Protein 6VVR (pdb70)

Foldseek 3Di:
DEKEKEFAPDDDPVLVVQLQVQLLVLLCVLQVDPSVVYYYHYDYDYQQPDDDPRRGSDGAMEMEAEDEPDDDPRSVVSSFVSNLVSCCVSRVHDSVRYGYHYDHAHQCGDADPPGDGNVRVVD/DEKEKEFAPDFDPQLVVLLQVQLLVQLCVLQVDDSVVYYYHYDHDYQQGDADPNRGSDGAMEMEEEDAPDGDPRSVVSSFVSNLVSNCVSRVHDSVRYGYHYDHAHQCGDADPPGHGCVVVPD/DEKEKEFEPDFDPQLVVQLQVQLLVQLCPLQVDDSLPYYYHYDYDYQQRDDDPRRRSDGAMEMEAEDEPDDDPNSVVSSQVSNLVSNCVSRVDDSVRYYYHYDHAHQCGDADPPGDGNVRVPD

Structure (mmCIF, N/CA/C/O backbone):
data_6VVR
#
_entry.id   6VVR
#
_cell.length_a   72.943
_cell.length_b   72.943
_cell.length_c   82.299
_cell.angle_alpha   90.000
_cell.angle_beta   90.000
_cell.angle_gamma   90.000
#
_symmetry.space_group_name_H-M   'P 43'
#
loop_
_entity.id
_entity.type
_entity.pdbx_description
1 polymer Tautomerase
2 water water
#
loop_
_atom_site.group_PDB
_atom_site.id
_atom_site.type_symbol
_atom_site.label_atom_id
_atom_site.label_alt_id
_atom_site.label_comp_id
_atom_site.label_asym_id
_atom_site.label_entity_id
_atom_site.label_seq_id
_atom_site.pdbx_PDB_ins_code
_atom_site.Cartn_x
_atom_site.Cartn_y
_atom_site.Cartn_z
_atom_site.occupancy
_atom_site.B_iso_or_equiv
_atom_site.auth_seq_id
_atom_site.auth_comp_id
_atom_site.auth_asym_id
_atom_site.auth_atom_id
_atom_site.pdbx_PDB_model_num
ATOM 1 N N . PRO A 1 1 ? -39.199 19.294 -1.600 1.00 28.24 1 PRO A N 1
ATOM 2 C CA . PRO A 1 1 ? -39.412 18.139 -2.484 1.00 23.93 1 PRO A CA 1
ATOM 3 C C . PRO A 1 1 ? -39.653 16.856 -1.701 1.00 22.80 1 PRO A C 1
ATOM 4 O O . PRO A 1 1 ? -39.095 16.689 -0.615 1.00 25.70 1 PRO A O 1
ATOM 8 N N . LEU A 1 2 ? -40.469 15.965 -2.252 1.00 22.74 2 LEU A N 1
ATOM 9 C CA . LEU A 1 2 ? -40.831 14.712 -1.607 1.00 22.67 2 LEU A CA 1
ATOM 10 C C . LEU A 1 2 ? -40.200 13.576 -2.396 1.00 20.97 2 LEU A C 1
ATOM 11 O O . LEU A 1 2 ? -40.552 13.354 -3.559 1.00 20.10 2 LEU A O 1
ATOM 16 N N . LEU A 1 3 ? -39.262 12.872 -1.771 1.00 20.41 3 LEU A N 1
ATOM 17 C CA . LEU A 1 3 ? -38.495 11.825 -2.432 1.00 22.17 3 LEU A CA 1
ATOM 18 C C . LEU A 1 3 ? -38.964 10.457 -1.970 1.00 22.36 3 LEU A C 1
ATOM 19 O O . LEU A 1 3 ? -39.140 10.228 -0.770 1.00 21.83 3 LEU A O 1
ATOM 24 N N . ASN A 1 4 ? -39.144 9.540 -2.910 1.00 21.85 4 ASN A N 1
ATOM 25 C CA . ASN A 1 4 ? -39.266 8.138 -2.549 1.00 21.71 4 ASN A CA 1
ATOM 26 C C . ASN A 1 4 ? -38.203 7.373 -3.313 1.00 24.13 4 ASN A C 1
ATOM 27 O O . ASN A 1 4 ? -38.063 7.534 -4.534 1.00 22.00 4 ASN A O 1
ATOM 32 N N . VAL A 1 5 ? -37.432 6.579 -2.573 1.00 20.80 5 VAL A N 1
ATOM 33 C CA . VAL A 1 5 ? -36.170 6.019 -3.029 1.00 20.78 5 VAL A CA 1
ATOM 34 C C . VAL A 1 5 ? -36.272 4.505 -3.000 1.00 21.58 5 VAL A C 1
ATOM 35 O O . VAL A 1 5 ? -36.809 3.924 -2.050 1.00 24.89 5 VAL A O 1
ATOM 39 N N . HIS A 1 6 ? -35.726 3.868 -4.028 1.00 18.67 6 HIS A N 1
ATOM 40 C CA . HIS A 1 6 ? -35.934 2.450 -4.277 1.00 23.43 6 HIS A CA 1
ATOM 41 C C . HIS A 1 6 ? -34.575 1.835 -4.557 1.00 21.71 6 HIS A C 1
ATOM 42 O O . HIS A 1 6 ? -33.917 2.231 -5.519 1.00 21.63 6 HIS A O 1
ATOM 49 N N . ILE A 1 7 ? -34.130 0.923 -3.690 1.00 21.81 7 ILE A N 1
ATOM 50 C CA . ILE A 1 7 ? -32.779 0.378 -3.766 1.00 20.27 7 ILE A CA 1
ATOM 51 C C . ILE A 1 7 ? -32.849 -1.134 -3.623 1.00 20.43 7 ILE A C 1
ATOM 52 O O . ILE A 1 7 ? -33.856 -1.700 -3.200 1.00 22.42 7 ILE A O 1
ATOM 57 N N . MET A 1 8 ? -31.755 -1.786 -3.996 1.00 23.57 8 MET A N 1
ATOM 58 C CA . MET A 1 8 ? -31.661 -3.226 -3.847 1.00 25.29 8 MET A CA 1
ATOM 59 C C . MET A 1 8 ? -31.446 -3.579 -2.381 1.00 26.18 8 MET A C 1
ATOM 60 O O . MET A 1 8 ? -30.800 -2.837 -1.632 1.00 26.69 8 MET A O 1
ATOM 65 N N . GLN A 1 9 ? -32.007 -4.715 -1.974 1.00 25.38 9 GLN A N 1
ATOM 66 C CA . GLN A 1 9 ? -31.656 -5.306 -0.689 1.00 30.94 9 GLN A CA 1
ATOM 67 C C . GLN A 1 9 ? -30.150 -5.523 -0.609 1.00 30.19 9 GLN A C 1
ATOM 68 O O . GLN A 1 9 ? -29.481 -5.763 -1.615 1.00 32.23 9 GLN A O 1
ATOM 74 N N . GLY A 1 10 ? -29.613 -5.454 0.600 1.00 31.91 10 GLY A N 1
ATOM 75 C CA . GLY A 1 10 ? -28.230 -5.821 0.827 1.00 34.73 10 GLY A CA 1
ATOM 76 C C . GLY A 1 10 ? -27.361 -4.747 1.431 1.00 32.77 10 GLY A C 1
ATOM 77 O O . GLY A 1 10 ? -26.236 -5.058 1.853 1.00 36.27 10 GLY A O 1
ATOM 78 N N . HIS A 1 11 ? -27.803 -3.498 1.490 1.00 27.53 11 HIS A N 1
ATOM 79 C CA . HIS A 1 11 ? -27.005 -2.455 2.115 1.00 28.35 11 HIS A CA 1
ATOM 80 C C . HIS A 1 11 ? -27.305 -2.410 3.609 1.00 29.49 11 HIS A C 1
ATOM 81 O O . HIS A 1 11 ? -28.395 -2.785 4.049 1.00 30.53 11 HIS A O 1
ATOM 88 N N . THR A 1 12 ? -26.316 -1.970 4.393 1.00 28.21 12 THR A N 1
ATOM 89 C CA . THR A 1 12 ? -26.511 -1.974 5.839 1.00 31.23 12 THR A CA 1
ATOM 90 C C . THR A 1 12 ? -27.400 -0.814 6.274 1.00 30.58 12 THR A C 1
ATOM 91 O O . THR A 1 12 ? -27.482 0.210 5.586 1.00 28.89 12 THR A O 1
ATOM 95 N N . PRO A 1 13 ? -28.066 -0.954 7.427 1.00 31.89 13 PRO A N 1
ATOM 96 C CA . PRO A 1 13 ? -28.815 0.185 7.987 1.00 34.51 13 PRO A CA 1
ATOM 97 C C . PRO A 1 13 ? -27.997 1.458 8.079 1.00 31.99 13 PRO A C 1
ATOM 98 O O . PRO A 1 13 ? -28.525 2.549 7.825 1.00 31.89 13 PRO A O 1
ATOM 102 N N . ALA A 1 14 ? -26.715 1.351 8.446 1.00 31.15 14 ALA A N 1
ATOM 103 C CA . ALA A 1 14 ? -25.861 2.532 8.503 1.00 32.89 14 ALA A CA 1
ATOM 104 C C . ALA A 1 14 ? -25.643 3.126 7.117 1.00 29.52 14 ALA A C 1
ATOM 105 O O . ALA A 1 14 ? -25.630 4.353 6.951 1.00 29.30 14 ALA A O 1
ATOM 107 N N . ALA A 1 15 ? -25.463 2.272 6.111 1.00 28.48 15 ALA A N 1
ATOM 108 C CA . ALA A 1 15 ? -25.317 2.764 4.747 1.00 26.46 15 ALA A CA 1
ATOM 109 C C . ALA A 1 15 ? -26.602 3.428 4.265 1.00 27.62 15 ALA A C 1
ATOM 110 O O . ALA A 1 15 ? -26.563 4.475 3.605 1.00 27.04 15 ALA A O 1
ATOM 112 N N . LYS A 1 16 ? -27.752 2.839 4.604 1.00 28.92 16 LYS A N 1
ATOM 113 C CA . LYS A 1 16 ? -29.031 3.412 4.198 1.00 28.79 16 LYS A CA 1
ATOM 114 C C . LYS A 1 16 ? -29.319 4.715 4.942 1.00 28.54 16 LYS A C 1
ATOM 115 O O . LYS A 1 16 ? -29.888 5.655 4.366 1.00 25.27 16 LYS A O 1
ATOM 121 N N . THR A 1 17 ? -28.929 4.794 6.219 1.00 26.61 17 THR A N 1
ATOM 122 C CA . THR A 1 17 ? -29.011 6.058 6.951 1.00 30.45 17 THR A CA 1
ATOM 123 C C . THR A 1 17 ? -28.233 7.158 6.247 1.00 29.64 17 THR A C 1
ATOM 124 O O . THR A 1 17 ? -28.737 8.276 6.066 1.00 26.07 17 THR A O 1
ATOM 128 N N . ALA A 1 18 ? -26.986 6.871 5.875 1.00 27.83 18 ALA A N 1
ATOM 129 C CA . ALA A 1 18 ? -26.165 7.870 5.204 1.00 29.11 18 ALA A CA 1
ATOM 130 C C . ALA A 1 18 ? -26.762 8.264 3.867 1.00 25.46 18 ALA A C 1
ATOM 131 O O . ALA A 1 18 ? -26.670 9.430 3.468 1.00 27.85 18 ALA A O 1
ATOM 133 N N . LEU A 1 19 ? -27.392 7.313 3.174 1.00 27.59 19 LEU A N 1
ATOM 134 C CA . LEU A 1 19 ? -28.029 7.631 1.901 1.00 28.12 19 LEU A CA 1
ATOM 135 C C . LEU A 1 19 ? -29.134 8.664 2.092 1.00 23.89 19 LEU A C 1
ATOM 136 O O . LEU A 1 19 ? -29.201 9.658 1.365 1.00 26.22 19 LEU A O 1
ATOM 141 N N . LEU A 1 20 ? -30.008 8.446 3.078 1.00 23.39 20 LEU A N 1
ATOM 142 C CA . LEU A 1 20 ? -31.099 9.386 3.330 1.00 24.35 20 LEU A CA 1
ATOM 143 C C . LEU A 1 20 ? -30.572 10.784 3.616 1.00 25.99 20 LEU A C 1
ATOM 144 O O . LEU A 1 20 ? -31.062 11.772 3.058 1.00 24.13 20 LEU A O 1
ATOM 149 N N . LYS A 1 21 ? -29.571 10.887 4.498 1.00 27.83 21 LYS A N 1
ATOM 150 C CA . LYS A 1 21 ? -28.972 12.184 4.785 1.00 25.66 21 LYS A CA 1
ATOM 151 C C . LYS A 1 21 ? -28.327 12.784 3.543 1.00 25.11 21 LYS A C 1
ATOM 152 O O . LYS A 1 21 ? -28.450 13.990 3.295 1.00 25.91 21 LYS A O 1
ATOM 158 N N . ALA A 1 22 ? -27.617 11.965 2.759 1.00 26.38 22 ALA A N 1
ATOM 159 C CA . ALA A 1 22 ? -26.957 12.494 1.568 1.00 24.62 22 ALA A CA 1
ATOM 160 C C . ALA A 1 22 ? -27.972 12.975 0.541 1.00 27.94 22 ALA A C 1
ATOM 161 O O . ALA A 1 22 ? -27.735 13.967 -0.152 1.00 27.92 22 ALA A O 1
ATOM 163 N N . LEU A 1 23 ? -29.102 12.276 0.414 1.00 25.30 23 LEU A N 1
ATOM 164 C CA . LEU A 1 23 ? -30.127 12.729 -0.519 1.00 25.26 23 LEU A CA 1
ATOM 165 C C . LEU A 1 23 ? -30.730 14.044 -0.056 1.00 23.25 23 LEU A C 1
ATOM 166 O O . LEU A 1 23 ? -30.917 14.969 -0.856 1.00 23.69 23 LEU A O 1
ATOM 171 N N . SER A 1 24 ? -31.018 14.154 1.244 1.00 24.10 24 SER A N 1
ATOM 172 C CA . SER A 1 24 ? -31.604 15.386 1.760 1.00 25.10 24 SER A CA 1
ATOM 173 C C . SER A 1 24 ? -30.658 16.561 1.538 1.00 26.42 24 SER A C 1
ATOM 174 O O . SER A 1 24 ? -31.051 17.598 0.990 1.00 26.23 24 SER A O 1
ATOM 177 N N . ASP A 1 25 ? -29.388 16.401 1.917 1.00 27.60 25 ASP A N 1
ATOM 178 C CA . ASP A 1 25 ? -28.407 17.458 1.665 1.00 28.77 25 ASP A CA 1
ATOM 179 C C . ASP A 1 25 ? -28.260 17.759 0.178 1.00 27.01 25 ASP A C 1
ATOM 180 O O . ASP A 1 25 ? -28.055 18.912 -0.210 1.00 28.17 25 ASP A O 1
ATOM 185 N N . ALA A 1 26 ? -28.365 16.740 -0.675 1.00 28.72 26 ALA A N 1
ATOM 186 C CA . ALA A 1 26 ? -28.240 16.986 -2.109 1.00 25.55 26 ALA A CA 1
ATOM 187 C C . ALA A 1 26 ? -29.374 17.864 -2.606 1.00 26.97 26 ALA A C 1
ATOM 188 O O . ALA A 1 26 ? -29.176 18.703 -3.492 1.00 27.72 26 ALA A O 1
ATOM 190 N N . VAL A 1 27 ? -30.573 17.702 -2.036 1.00 25.68 27 VAL A N 1
ATOM 191 C CA . VAL A 1 27 ? -31.691 18.559 -2.424 1.00 25.00 27 VAL A CA 1
ATOM 192 C C . VAL A 1 27 ? -31.426 19.993 -1.994 1.00 25.11 27 VAL A C 1
ATOM 193 O O . VAL A 1 27 ? -31.593 20.938 -2.771 1.00 24.67 27 VAL A O 1
ATOM 197 N N . VAL A 1 28 ? -31.025 20.171 -0.737 1.00 24.24 28 VAL A N 1
ATOM 198 C CA . VAL A 1 28 ? -30.757 21.506 -0.215 1.00 28.93 28 VAL A CA 1
ATOM 199 C C . VAL A 1 28 ? -29.662 22.190 -1.026 1.00 29.00 28 VAL A C 1
ATOM 200 O O . VAL A 1 28 ? -29.806 23.344 -1.438 1.00 30.57 28 VAL A O 1
ATOM 204 N N . GLN A 1 29 ? -28.560 21.485 -1.290 1.00 28.40 29 GLN A N 1
ATOM 205 C CA . GLN A 1 29 ? -27.422 22.143 -1.929 1.00 32.38 29 GLN A CA 1
ATOM 206 C C . GLN A 1 29 ? -27.712 22.471 -3.387 1.00 31.56 29 GLN A C 1
ATOM 207 O O . GLN A 1 29 ? -27.336 23.545 -3.875 1.00 30.58 29 GLN A O 1
ATOM 213 N N . SER A 1 30 ? -28.401 21.574 -4.097 1.00 27.02 30 SER A N 1
ATOM 214 C CA . SER A 1 30 ? -28.510 21.734 -5.540 1.00 26.33 30 SER A CA 1
ATOM 215 C C . SER A 1 30 ? -29.555 22.769 -5.937 1.00 30.36 30 SER A C 1
ATOM 216 O O . SER A 1 30 ? -29.333 23.517 -6.895 1.00 29.12 30 SER A O 1
ATOM 219 N N . ILE A 1 31 ? -30.689 22.849 -5.239 1.00 24.71 31 ILE A N 1
ATOM 220 C CA . ILE A 1 31 ? -31.745 23.778 -5.625 1.00 26.81 31 ILE A CA 1
ATOM 221 C C . ILE A 1 31 ? -32.105 24.775 -4.529 1.00 27.77 31 ILE A C 1
ATOM 222 O O . ILE A 1 31 ? -32.998 25.602 -4.733 1.00 26.20 31 ILE A O 1
ATOM 227 N N . GLY A 1 32 ? -31.440 24.731 -3.383 1.00 26.43 32 GLY A N 1
ATOM 228 C CA . GLY A 1 32 ? -31.709 25.706 -2.343 1.00 30.44 32 GLY A CA 1
ATOM 229 C C . GLY A 1 32 ? -33.070 25.582 -1.693 1.00 32.57 32 GLY A C 1
ATOM 230 O O . GLY A 1 32 ? -33.603 26.582 -1.198 1.00 29.29 32 GLY A O 1
ATOM 231 N N . ALA A 1 33 ? -33.663 24.387 -1.698 1.00 30.48 33 ALA A N 1
ATOM 232 C CA . ALA A 1 33 ? -34.939 24.198 -1.035 1.00 28.21 33 ALA A CA 1
ATOM 233 C C . ALA A 1 33 ? -34.762 24.337 0.475 1.00 26.41 33 ALA A C 1
ATOM 234 O O . ALA A 1 33 ? -33.736 23.929 1.020 1.00 28.04 33 ALA A O 1
ATOM 236 N N . PRO A 1 34 ? -35.741 24.916 1.171 1.00 29.22 34 PRO A N 1
ATOM 237 C CA . PRO A 1 34 ? -35.672 24.939 2.637 1.00 30.44 34 PRO A CA 1
ATOM 238 C C . PRO A 1 34 ? -35.635 23.521 3.177 1.00 30.51 34 PRO A C 1
ATOM 239 O O . PRO A 1 34 ? -36.378 22.649 2.722 1.00 27.94 34 PRO A O 1
ATOM 243 N N . LEU A 1 35 ? -34.746 23.296 4.148 1.00 29.54 35 LEU A N 1
ATOM 244 C CA . LEU A 1 35 ? -34.605 21.972 4.740 1.00 30.24 35 LEU A CA 1
ATOM 245 C C . LEU A 1 35 ? -35.948 21.406 5.191 1.00 29.13 35 LEU A C 1
ATOM 246 O O . LEU A 1 35 ? -36.207 20.205 5.043 1.00 25.15 35 LEU A O 1
ATOM 251 N N . ALA A 1 36 ? -36.829 22.264 5.713 1.00 29.21 36 ALA A N 1
ATOM 252 C CA . ALA A 1 36 ? -38.117 21.802 6.216 1.00 29.95 36 ALA A CA 1
ATOM 253 C C . ALA A 1 36 ? -39.026 21.247 5.120 1.00 27.52 36 ALA A C 1
ATOM 254 O O . ALA A 1 36 ? -39.993 20.543 5.437 1.00 27.08 36 ALA A O 1
ATOM 256 N N . SER A 1 37 ? -38.753 21.540 3.848 1.00 26.47 37 SER A N 1
ATOM 257 C CA . SER A 1 37 ? -39.590 21.033 2.773 1.00 26.59 37 SER A CA 1
ATOM 258 C C . SER A 1 37 ? -39.093 19.710 2.209 1.00 24.67 37 SER A C 1
ATOM 259 O O . SER A 1 37 ? -39.714 19.186 1.275 1.00 24.34 37 SER A O 1
ATOM 262 N N . VAL A 1 38 ? -37.995 19.164 2.734 1.00 23.50 38 VAL A N 1
ATOM 263 C CA . VAL A 1 38 ? -37.318 18.012 2.136 1.00 23.60 38 VAL A CA 1
ATOM 264 C C . VAL A 1 38 ? -37.653 16.764 2.943 1.00 25.18 38 VAL A C 1
ATOM 265 O O . VAL A 1 38 ? -37.353 16.689 4.142 1.00 24.61 38 VAL A O 1
ATOM 269 N N . ARG A 1 39 ? -38.261 15.770 2.286 1.00 20.71 39 ARG A N 1
ATOM 270 C CA . ARG A 1 39 ? -38.562 14.480 2.895 1.00 21.98 39 ARG A CA 1
ATOM 271 C C . ARG A 1 39 ? -38.123 13.375 1.949 1.00 21.93 39 ARG A C 1
ATOM 272 O O . ARG A 1 39 ? -38.167 13.538 0.729 1.00 21.20 39 ARG A O 1
ATOM 280 N N . ALA A 1 40 ? -37.687 12.253 2.517 1.00 22.13 40 ALA A N 1
ATOM 281 C CA . ALA A 1 40 ? -37.341 11.100 1.700 1.00 20.10 40 ALA A CA 1
ATOM 282 C C . ALA A 1 40 ? -37.692 9.831 2.456 1.00 21.53 40 ALA A C 1
ATOM 283 O O . ALA A 1 40 ? -37.459 9.732 3.663 1.00 22.74 40 ALA A O 1
ATOM 285 N N . ILE A 1 41 ? -38.280 8.873 1.742 1.00 19.78 41 ILE A N 1
ATOM 286 C CA . ILE A 1 41 ? -38.616 7.576 2.308 1.00 19.64 41 ILE A CA 1
ATOM 287 C C . ILE A 1 41 ? -38.038 6.514 1.391 1.00 20.43 41 ILE A C 1
ATOM 288 O O . ILE A 1 41 ? -37.955 6.704 0.173 1.00 22.20 41 ILE A O 1
ATOM 293 N N . LEU A 1 42 ? -37.650 5.390 1.987 1.00 22.38 42 LEU A N 1
ATOM 294 C CA . LEU A 1 42 ? -36.838 4.376 1.339 1.00 24.46 42 LEU A CA 1
ATOM 295 C C . LEU A 1 42 ? -37.538 3.025 1.333 1.00 24.39 42 LEU A C 1
ATOM 296 O O . LEU A 1 42 ? -38.210 2.646 2.301 1.00 22.51 42 LEU A O 1
ATOM 301 N N . GLN A 1 43 ? -37.357 2.291 0.232 1.00 23.03 43 GLN A N 1
ATOM 302 C CA . GLN A 1 43 ? -37.815 0.912 0.109 1.00 27.84 43 GLN A CA 1
ATOM 303 C C . GLN A 1 43 ? -36.742 0.056 -0.544 1.00 25.28 43 GLN A C 1
ATOM 304 O O . GLN A 1 43 ? -36.058 0.514 -1.467 1.00 22.67 43 GLN A O 1
ATOM 310 N N . GLU A 1 44 ? -36.634 -1.198 -0.088 1.00 24.08 44 GLU A N 1
ATOM 311 C CA . GLU A 1 44 ? -35.657 -2.159 -0.590 1.00 24.74 44 GLU A CA 1
ATOM 312 C C . GLU A 1 44 ? -36.338 -3.240 -1.424 1.00 25.25 44 GLU A C 1
ATOM 313 O O . GLU A 1 44 ? -37.443 -3.680 -1.108 1.00 23.48 44 GLU A O 1
ATOM 319 N N . TYR A 1 45 ? -35.637 -3.719 -2.452 1.00 24.26 45 TYR A N 1
ATOM 320 C CA . TYR A 1 45 ? -36.170 -4.733 -3.358 1.00 23.52 45 TYR A CA 1
ATOM 321 C C . TYR A 1 45 ? -35.236 -5.929 -3.446 1.00 25.09 45 TYR A C 1
ATOM 322 O O . TYR A 1 45 ? -34.022 -5.766 -3.606 1.00 24.80 45 TYR A O 1
ATOM 331 N N . ALA A 1 46 ? -35.812 -7.125 -3.384 1.00 27.44 46 ALA A N 1
ATOM 332 C CA . ALA A 1 46 ? -35.057 -8.331 -3.687 1.00 25.03 46 ALA A CA 1
ATOM 333 C C . ALA A 1 46 ? -34.721 -8.360 -5.173 1.00 24.36 46 ALA A C 1
ATOM 334 O O . ALA A 1 46 ? -35.456 -7.824 -6.003 1.00 22.56 46 ALA A O 1
ATOM 336 N N . ALA A 1 47 ? -33.596 -9.002 -5.506 1.00 24.64 47 ALA A N 1
ATOM 337 C CA . ALA A 1 47 ? -33.161 -9.049 -6.898 1.00 24.56 47 ALA A CA 1
ATOM 338 C C . ALA A 1 47 ? -34.226 -9.678 -7.794 1.00 25.68 47 ALA A C 1
ATOM 339 O O . ALA A 1 47 ? -34.421 -9.252 -8.940 1.00 25.10 47 ALA A O 1
ATOM 341 N N . ALA A 1 48 ? -34.943 -10.682 -7.281 1.00 25.17 48 ALA A N 1
ATOM 342 C CA . ALA A 1 48 ? -35.961 -11.349 -8.081 1.00 26.95 48 ALA A CA 1
ATOM 343 C C . ALA A 1 48 ? -37.113 -10.424 -8.444 1.00 28.16 48 ALA A C 1
ATOM 344 O O . ALA A 1 48 ? -37.885 -10.751 -9.350 1.00 25.88 48 ALA A O 1
ATOM 346 N N . ASP A 1 49 ? -37.249 -9.284 -7.764 1.00 23.01 49 ASP A N 1
ATOM 347 C CA . ASP A 1 49 ? -38.373 -8.384 -7.975 1.00 22.65 49 ASP A CA 1
ATOM 348 C C . ASP A 1 49 ? -38.025 -7.176 -8.841 1.00 22.24 49 ASP A C 1
ATOM 349 O O . ASP A 1 49 ? -38.815 -6.226 -8.903 1.00 22.66 49 ASP A O 1
ATOM 354 N N . VAL A 1 50 ? -36.875 -7.189 -9.516 1.00 21.13 50 VAL A N 1
ATOM 355 C CA . VAL A 1 50 ? -36.493 -6.109 -10.414 1.00 23.29 50 VAL A CA 1
ATOM 356 C C . VAL A 1 50 ? -36.067 -6.685 -11.757 1.00 24.71 50 VAL A C 1
ATOM 357 O O . VAL A 1 50 ? -35.556 -7.808 -11.846 1.00 25.59 50 VAL A O 1
ATOM 361 N N . ILE A 1 51 ? -36.286 -5.899 -12.809 1.00 24.10 51 ILE A N 1
ATOM 362 C CA . ILE A 1 51 ? -35.760 -6.202 -14.135 1.00 22.79 51 ILE A CA 1
ATOM 363 C C . ILE A 1 51 ? -35.251 -4.902 -14.743 1.00 22.81 51 ILE A C 1
ATOM 364 O O . ILE A 1 51 ? -35.918 -3.866 -14.656 1.00 21.18 51 ILE A O 1
ATOM 369 N N . VAL A 1 52 ? -34.048 -4.943 -15.317 1.00 22.09 52 VAL A N 1
ATOM 370 C CA . VAL A 1 52 ? -33.427 -3.786 -15.957 1.00 22.55 52 VAL A CA 1
ATOM 371 C C . VAL A 1 52 ? -32.944 -4.229 -17.327 1.00 22.01 52 VAL A C 1
ATOM 372 O O . VAL A 1 52 ? -32.106 -5.135 -17.423 1.00 24.37 52 VAL A O 1
ATOM 376 N N . ALA A 1 53 ? -33.456 -3.589 -18.377 1.00 23.77 53 ALA A N 1
ATOM 377 C CA . ALA A 1 53 ? -33.039 -3.887 -19.749 1.00 22.83 53 ALA A CA 1
ATOM 378 C C . ALA A 1 53 ? -33.198 -5.370 -20.056 1.00 23.85 53 ALA A C 1
ATOM 379 O O . ALA A 1 53 ? -32.353 -5.990 -20.708 1.00 25.81 53 ALA A O 1
ATOM 381 N N . GLY A 1 54 ? -34.290 -5.948 -19.577 1.00 21.90 54 GLY A N 1
ATOM 382 C CA . GLY A 1 54 ? -34.599 -7.335 -19.828 1.00 23.37 54 GLY A CA 1
ATOM 383 C C . GLY A 1 54 ? -33.895 -8.337 -18.934 1.00 26.92 54 GLY A C 1
ATOM 384 O O . GLY A 1 54 ? -34.110 -9.546 -19.108 1.00 24.77 54 GLY A O 1
ATOM 385 N N . GLU A 1 55 ? -33.072 -7.882 -17.986 1.00 24.22 55 GLU A N 1
ATOM 386 C CA . GLU A 1 55 ? -32.299 -8.760 -17.109 1.00 25.81 55 GLU A CA 1
ATOM 387 C C . GLU A 1 55 ? -32.900 -8.724 -15.708 1.00 26.93 55 GLU A C 1
ATOM 388 O O . GLU A 1 55 ? -32.743 -7.736 -14.984 1.00 23.95 55 GLU A O 1
ATOM 394 N N . VAL A 1 56 ? -33.581 -9.808 -15.330 1.00 27.98 56 VAL A N 1
ATOM 395 C CA . VAL A 1 56 ? -34.079 -9.932 -13.967 1.00 28.21 56 VAL A CA 1
ATOM 396 C C . VAL A 1 56 ? -32.896 -9.996 -13.015 1.00 33.01 56 VAL A C 1
ATOM 397 O O . VAL A 1 56 ? -31.865 -10.616 -13.317 1.00 27.19 56 VAL A O 1
ATOM 401 N N . GLY A 1 57 ? -33.027 -9.319 -11.869 1.00 26.73 57 GLY A N 1
ATOM 402 C CA . GLY A 1 57 ? -32.000 -9.337 -10.845 1.00 31.11 57 GLY A CA 1
ATOM 403 C C . GLY A 1 57 ? -30.865 -8.354 -11.032 1.00 29.22 57 GLY A C 1
ATOM 404 O O . GLY A 1 57 ? -29.974 -8.291 -10.171 1.00 29.35 57 GLY A O 1
ATOM 405 N N . ALA A 1 58 ? -30.850 -7.601 -12.128 1.00 27.66 58 ALA A N 1
ATOM 406 C CA . ALA A 1 58 ? -29.809 -6.603 -12.315 1.00 27.70 58 ALA A CA 1
ATOM 407 C C . ALA A 1 58 ? -29.985 -5.478 -11.304 1.00 30.76 58 ALA A C 1
ATOM 408 O O . ALA A 1 58 ? -31.100 -5.149 -10.891 1.00 34.05 58 ALA A O 1
ATOM 410 N N . ALA A 1 59 ? -28.872 -4.893 -10.891 1.00 33.92 59 ALA A N 1
ATOM 411 C CA . ALA A 1 59 ? -28.930 -3.874 -9.854 1.00 32.16 59 ALA A CA 1
ATOM 412 C C . ALA A 1 59 ? -29.518 -2.577 -10.400 1.00 32.35 59 ALA A C 1
ATOM 413 O O . ALA A 1 59 ? -29.321 -2.223 -11.567 1.00 29.45 59 ALA A O 1
ATOM 415 N N . MET A 1 60 ? -30.268 -1.880 -9.548 1.00 28.33 60 MET A N 1
ATOM 416 C CA . MET A 1 60 ? -30.791 -0.564 -9.877 1.00 26.11 60 MET A CA 1
ATOM 417 C C . MET A 1 60 ? -30.963 0.234 -8.594 1.00 26.79 60 MET A C 1
ATOM 418 O O . MET A 1 60 ? -31.052 -0.318 -7.492 1.00 22.61 60 MET A O 1
ATOM 423 N N . ALA A 1 61 ? -30.992 1.550 -8.756 1.00 24.23 61 ALA A N 1
ATOM 424 C CA . ALA A 1 61 ? -31.512 2.451 -7.746 1.00 21.76 61 ALA A CA 1
ATOM 425 C C . ALA A 1 61 ? -32.365 3.478 -8.464 1.00 23.51 61 ALA A C 1
ATOM 426 O O . ALA A 1 61 ? -32.109 3.819 -9.624 1.00 22.31 61 ALA A O 1
ATOM 428 N N . LEU A 1 62 ? -33.398 3.946 -7.777 1.00 22.47 62 LEU A N 1
ATOM 429 C CA . LEU A 1 62 ? -34.347 4.881 -8.364 1.00 22.20 62 LEU A CA 1
ATOM 430 C C . LEU A 1 62 ? -34.727 5.925 -7.328 1.00 23.18 62 LEU A C 1
ATOM 431 O O . LEU A 1 62 ? -35.118 5.571 -6.213 1.00 22.17 62 LEU A O 1
ATOM 436 N N . VAL A 1 63 ? -34.603 7.203 -7.690 1.00 20.87 63 VAL A N 1
ATOM 437 C CA . VAL A 1 63 ? -35.055 8.311 -6.851 1.00 20.35 63 VAL A CA 1
ATOM 438 C C . VAL A 1 63 ? -36.183 9.017 -7.592 1.00 22.14 63 VAL A C 1
ATOM 439 O O . VAL A 1 63 ? -35.959 9.609 -8.653 1.00 22.42 63 VAL A O 1
ATOM 443 N N . ASN A 1 64 ? -37.392 8.952 -7.041 1.00 19.87 64 ASN A N 1
ATOM 444 C CA . ASN A 1 64 ? -38.531 9.702 -7.548 1.00 20.26 64 ASN A CA 1
ATOM 445 C C . ASN A 1 64 ? -38.719 10.962 -6.717 1.00 23.56 64 ASN A C 1
ATOM 446 O O . ASN A 1 64 ? -38.787 10.887 -5.483 1.00 23.54 64 ASN A O 1
ATOM 451 N N . VAL A 1 65 ? -38.829 12.109 -7.390 1.00 20.05 65 VAL A N 1
ATOM 452 C CA . VAL A 1 65 ? -38.933 13.414 -6.739 1.00 20.62 65 VAL A CA 1
ATOM 453 C C . VAL A 1 65 ? -40.223 14.078 -7.193 1.00 24.73 65 VAL A C 1
ATOM 454 O O . VAL A 1 65 ? -40.383 14.384 -8.383 1.00 22.31 65 VAL A O 1
ATOM 458 N N . ASP A 1 66 ? -41.142 14.298 -6.255 1.00 21.94 66 ASP A N 1
ATOM 459 C CA . ASP A 1 66 ? -42.291 15.156 -6.493 1.00 20.91 66 ASP A CA 1
ATOM 460 C C . ASP A 1 66 ? -41.947 16.521 -5.920 1.00 22.44 66 ASP A C 1
ATOM 461 O O . ASP A 1 66 ? -41.687 16.643 -4.716 1.00 23.87 66 ASP A O 1
ATOM 466 N N . LEU A 1 67 ? -41.886 17.531 -6.778 1.00 18.64 67 LEU A N 1
ATOM 467 C CA . LEU A 1 67 ? -41.473 18.853 -6.336 1.00 21.33 67 LEU A CA 1
ATOM 468 C C . LEU A 1 67 ? -42.331 19.930 -6.985 1.00 21.75 67 LEU A C 1
ATOM 469 O O . LEU A 1 67 ? -42.897 19.748 -8.064 1.00 21.11 67 LEU A O 1
ATOM 474 N N . ILE A 1 68 ? -42.426 21.061 -6.289 1.00 21.91 68 ILE A N 1
ATOM 475 C CA . ILE A 1 68 ? -43.210 22.177 -6.787 1.00 22.51 68 ILE A CA 1
ATOM 476 C C . ILE A 1 68 ? -42.642 22.661 -8.114 1.00 25.17 68 ILE A C 1
ATOM 477 O O . ILE A 1 68 ? -41.429 22.853 -8.265 1.00 24.95 68 ILE A O 1
ATOM 482 N N . ALA A 1 69 ? -43.531 22.865 -9.083 1.00 21.31 69 ALA A N 1
ATOM 483 C CA . ALA A 1 69 ? -43.142 23.336 -10.401 1.00 24.26 69 ALA A CA 1
ATOM 484 C C . ALA A 1 69 ? -42.516 24.724 -10.314 1.00 25.17 69 ALA A C 1
ATOM 485 O O . ALA A 1 69 ? -42.693 25.458 -9.336 1.00 28.99 69 ALA A O 1
ATOM 487 N N . GLY A 1 70 ? -41.772 25.079 -11.356 1.00 31.78 70 GLY A N 1
ATOM 488 C CA . GLY A 1 70 ? -41.178 26.398 -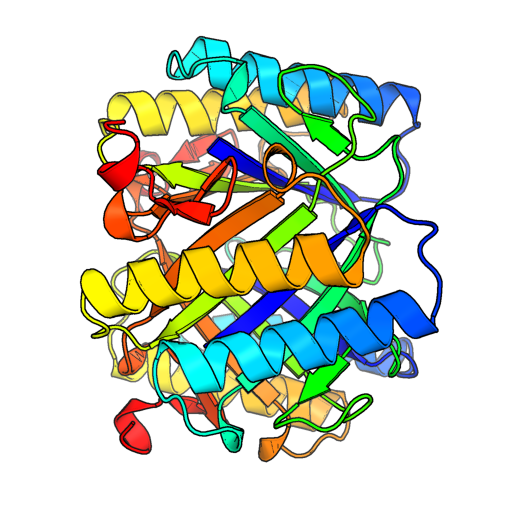11.466 1.00 31.00 70 GLY A CA 1
ATOM 489 C C . GLY A 1 70 ? -39.665 26.434 -11.426 1.00 34.28 70 GLY A C 1
ATOM 490 O O . GLY A 1 70 ? -39.085 27.501 -11.664 1.00 35.02 70 GLY A O 1
ATOM 491 N N . ARG A 1 71 ? -38.999 25.330 -11.112 1.00 29.39 71 ARG A N 1
ATOM 492 C CA . ARG A 1 71 ? -37.544 25.348 -11.117 1.00 28.71 71 ARG A CA 1
ATOM 493 C C . ARG A 1 71 ? -37.053 25.426 -12.555 1.00 29.32 71 ARG A C 1
ATOM 494 O O . ARG A 1 71 ? -37.641 24.829 -13.460 1.00 30.28 71 ARG A O 1
ATOM 502 N N . THR A 1 72 ? -35.989 26.195 -12.772 1.00 28.67 72 THR A N 1
ATOM 503 C CA . THR A 1 72 ? -35.410 26.283 -14.104 1.00 24.52 72 THR A CA 1
ATOM 504 C C . THR A 1 72 ? -34.906 24.915 -14.563 1.00 25.80 72 THR A C 1
ATOM 505 O O . THR A 1 72 ? -34.645 24.018 -13.761 1.00 25.67 72 THR A O 1
ATOM 509 N N . VAL A 1 73 ? -34.737 24.780 -15.882 1.00 26.97 73 VAL A N 1
ATOM 510 C CA . VAL A 1 73 ? -34.101 23.584 -16.434 1.00 25.57 73 VAL A CA 1
ATOM 511 C C . VAL A 1 73 ? -32.743 23.356 -15.786 1.00 23.61 73 VAL A C 1
ATOM 512 O O . VAL A 1 73 ? -32.353 22.218 -15.502 1.00 24.54 73 VAL A O 1
ATOM 516 N N . GLU A 1 74 ? -32.007 24.440 -15.523 1.00 25.39 74 GLU A N 1
ATOM 517 C CA . GLU A 1 74 ? -30.658 24.316 -14.976 1.00 27.38 74 GLU A CA 1
ATOM 518 C C . GLU A 1 74 ? -30.681 23.796 -13.542 1.00 25.19 74 GLU A C 1
ATOM 519 O O . GLU A 1 74 ? -29.868 22.941 -13.174 1.00 24.00 74 GLU A O 1
ATOM 525 N N . LEU A 1 75 ? -31.605 24.299 -12.719 1.00 27.15 75 LEU A N 1
ATOM 526 C CA . LEU A 1 75 ? -31.721 23.789 -11.355 1.00 24.76 75 LEU A CA 1
ATOM 527 C C . LEU A 1 75 ? -32.190 22.338 -11.355 1.00 23.90 75 LEU A C 1
ATOM 528 O O . LEU A 1 75 ? -31.697 21.520 -10.569 1.00 23.22 75 LEU A O 1
ATOM 533 N N . LYS A 1 76 ? -33.140 22.002 -12.234 1.00 24.41 76 LYS A N 1
ATOM 534 C CA . LYS A 1 76 ? -33.573 20.612 -12.362 1.00 22.50 76 LYS A CA 1
ATOM 535 C C . LYS A 1 76 ? -32.403 19.720 -12.746 1.00 22.81 76 LYS A C 1
ATOM 536 O O . LYS A 1 76 ? -32.262 18.609 -12.228 1.00 21.92 76 LYS A O 1
ATOM 542 N N . ALA A 1 77 ? -31.562 20.188 -13.679 1.00 23.50 77 ALA A N 1
ATOM 543 C CA . ALA A 1 77 ? -30.388 19.414 -14.071 1.00 21.07 77 ALA A CA 1
ATOM 544 C C . ALA A 1 77 ? -29.428 19.241 -12.901 1.00 22.95 77 ALA A C 1
ATOM 545 O O . ALA A 1 77 ? -28.916 18.140 -12.667 1.00 22.82 77 ALA A O 1
ATOM 547 N N . ALA A 1 78 ? -29.173 20.317 -12.153 1.00 23.23 78 ALA A N 1
ATOM 548 C CA . ALA A 1 78 ? -28.323 20.221 -10.971 1.00 23.57 78 ALA A CA 1
ATOM 549 C C . ALA A 1 78 ? -28.880 19.219 -9.971 1.00 23.57 78 ALA A C 1
ATOM 550 O O . ALA A 1 78 ? -28.122 18.476 -9.334 1.00 24.19 78 ALA A O 1
ATOM 552 N N . LEU A 1 79 ? -30.208 19.186 -9.820 1.00 23.74 79 LEU A N 1
ATOM 553 C CA . LEU A 1 79 ? -30.829 18.295 -8.842 1.00 23.04 79 LEU A CA 1
ATOM 554 C C . LEU A 1 79 ? -30.684 16.831 -9.254 1.00 23.30 79 LEU A C 1
ATOM 555 O O . LEU A 1 79 ? -30.331 15.985 -8.429 1.00 22.19 79 LEU A O 1
ATOM 560 N N . ILE A 1 80 ? -30.962 16.514 -10.525 1.00 21.98 80 ILE A N 1
ATOM 561 C CA . ILE A 1 80 ? -30.804 15.143 -11.017 1.00 21.62 80 ILE A CA 1
ATOM 562 C C . ILE A 1 80 ? -29.367 14.686 -10.844 1.00 22.18 80 ILE A C 1
ATOM 563 O O . ILE A 1 80 ? -29.097 13.568 -10.387 1.00 21.41 80 ILE A O 1
ATOM 568 N N . LEU A 1 81 ? -28.423 15.553 -11.204 1.00 22.84 81 LEU A N 1
ATOM 569 C CA . LEU A 1 81 ? -27.011 15.205 -11.103 1.00 22.75 81 LEU A CA 1
ATOM 570 C C . LEU A 1 81 ? -26.607 14.980 -9.653 1.00 24.90 81 LEU A C 1
ATOM 571 O O . LEU A 1 81 ? -25.933 13.991 -9.343 1.00 24.85 81 LEU A O 1
ATOM 576 N N . ALA A 1 82 ? -27.020 15.881 -8.756 1.00 22.65 82 ALA A N 1
ATOM 577 C CA . ALA A 1 82 ? -26.623 15.776 -7.356 1.00 26.13 82 ALA A CA 1
ATOM 578 C C . ALA A 1 82 ? -27.249 14.558 -6.690 1.00 25.96 82 ALA A C 1
ATOM 579 O O . ALA A 1 82 ? -26.612 13.901 -5.858 1.00 23.97 82 ALA A O 1
ATOM 581 N N . LEU A 1 83 ? -28.505 14.250 -7.024 1.00 22.66 83 LEU A N 1
ATOM 582 C CA . LEU A 1 83 ? -29.131 13.057 -6.463 1.00 24.45 83 LEU A CA 1
ATOM 583 C C . LEU A 1 83 ? -28.479 11.786 -6.998 1.00 22.32 83 LEU A C 1
ATOM 584 O O . LEU A 1 83 ? -28.205 10.855 -6.232 1.00 23.26 83 LEU A O 1
ATOM 589 N N . ASN A 1 84 ? -28.213 11.728 -8.309 1.00 22.53 84 ASN A N 1
ATOM 590 C CA . ASN A 1 84 ? -27.529 10.563 -8.865 1.00 25.49 84 ASN A CA 1
ATOM 591 C C . ASN A 1 84 ? -26.200 10.323 -8.154 1.00 24.28 84 ASN A C 1
ATOM 592 O O . ASN A 1 84 ? -25.903 9.200 -7.730 1.00 24.08 84 ASN A O 1
ATOM 597 N N . GLN A 1 85 ? -25.398 11.375 -7.993 1.00 24.73 85 GLN A N 1
ATOM 598 C CA . GLN A 1 85 ? -24.102 11.225 -7.332 1.00 28.28 85 GLN A CA 1
ATOM 599 C C . GLN A 1 85 ? -24.249 10.867 -5.854 1.00 28.50 85 GLN A C 1
ATOM 600 O O . GLN A 1 85 ? -23.437 10.096 -5.325 1.00 29.86 85 GLN A O 1
ATOM 606 N N . ALA A 1 86 ? -25.277 11.389 -5.178 1.00 24.65 86 ALA A N 1
ATOM 607 C CA . ALA A 1 86 ? -25.510 11.022 -3.783 1.00 27.66 86 ALA A CA 1
ATOM 608 C C . ALA A 1 86 ? -25.788 9.530 -3.637 1.00 25.79 86 ALA A C 1
ATOM 609 O O . ALA A 1 86 ? -25.283 8.880 -2.712 1.00 27.95 86 ALA A O 1
ATOM 611 N N . VAL A 1 87 ? -26.591 8.964 -4.542 1.00 22.81 87 VAL A N 1
ATOM 612 C CA . VAL A 1 87 ? -26.854 7.527 -4.495 1.00 24.35 87 VAL A CA 1
ATOM 613 C C . VAL A 1 87 ? -25.576 6.745 -4.772 1.00 27.59 87 VAL A C 1
ATOM 614 O O . VAL A 1 87 ? -25.195 5.855 -4.005 1.00 24.91 87 VAL A O 1
ATOM 618 N N . SER A 1 88 ? -24.904 7.058 -5.889 1.00 25.54 88 SER A N 1
ATOM 619 C CA . SER A 1 88 ? -23.691 6.331 -6.256 1.00 29.27 88 SER A CA 1
ATOM 620 C C . SER A 1 88 ? -22.667 6.349 -5.131 1.00 28.27 88 SER A C 1
ATOM 621 O O . SER A 1 88 ? -22.065 5.314 -4.816 1.00 31.68 88 SER A O 1
ATOM 624 N N . ALA A 1 89 ? -22.446 7.514 -4.518 1.00 28.88 89 ALA A N 1
ATOM 625 C CA . ALA A 1 89 ? -21.443 7.602 -3.461 1.00 31.96 89 ALA A CA 1
ATOM 626 C C . ALA A 1 89 ? -21.876 6.836 -2.216 1.00 32.24 89 ALA A C 1
ATOM 627 O O . ALA A 1 89 ? -21.101 6.043 -1.664 1.00 34.06 89 ALA A O 1
ATOM 629 N N . SER A 1 90 ? -23.117 7.052 -1.763 1.00 30.11 90 SER A N 1
ATOM 630 C CA . SER A 1 90 ? -23.554 6.464 -0.497 1.00 31.30 90 SER A CA 1
ATOM 631 C C . SER A 1 90 ? -23.609 4.945 -0.556 1.00 31.55 90 SER A C 1
ATOM 632 O O . SER A 1 90 ? -23.345 4.266 0.439 1.00 33.31 90 SER A O 1
ATOM 635 N N . LEU A 1 91 ? -23.974 4.388 -1.693 1.00 29.25 91 LEU A N 1
ATOM 636 C CA . LEU A 1 91 ? -24.184 2.951 -1.817 1.00 32.20 91 LEU A CA 1
ATOM 637 C C . LEU A 1 91 ? -23.051 2.239 -2.545 1.00 32.33 91 LEU A C 1
ATOM 638 O O . LEU A 1 91 ? -23.125 1.019 -2.731 1.00 30.11 91 LEU A O 1
ATOM 643 N N . GLY A 1 92 ? -22.012 2.961 -2.956 1.00 32.72 92 GLY A N 1
ATOM 644 C CA . GLY A 1 92 ? -20.933 2.330 -3.705 1.00 31.47 92 GLY A CA 1
ATOM 645 C C . GLY A 1 92 ? -21.403 1.758 -5.024 1.00 34.19 92 GLY A C 1
ATOM 646 O O . GLY A 1 92 ? -21.015 0.643 -5.400 1.00 32.60 92 GLY A O 1
ATOM 647 N N . MET A 1 93 ? -22.268 2.486 -5.719 1.00 30.15 93 MET A N 1
ATOM 648 C CA . MET A 1 93 ? -22.873 2.029 -6.958 1.00 30.71 93 MET A CA 1
ATOM 649 C C . MET A 1 93 ? -22.295 2.781 -8.139 1.00 28.34 93 MET A C 1
ATOM 650 O O . MET A 1 93 ? -21.825 3.914 -8.010 1.00 32.50 93 MET A O 1
ATOM 655 N N . ASP A 1 94 ? -22.394 2.149 -9.304 1.00 28.90 94 ASP A N 1
ATOM 656 C CA . ASP A 1 94 ? -22.109 2.820 -10.563 1.00 30.07 94 ASP A CA 1
ATOM 657 C C . ASP A 1 94 ? -23.267 3.745 -10.924 1.00 30.62 94 ASP A C 1
ATOM 658 O O . ASP A 1 94 ? -24.432 3.338 -10.885 1.00 25.68 94 ASP A O 1
ATOM 663 N N . GLY A 1 95 ? -22.940 4.986 -11.287 1.00 30.09 95 GLY A N 1
ATOM 664 C CA . GLY A 1 95 ? -23.970 5.954 -11.621 1.00 30.65 95 GLY A CA 1
ATOM 665 C C . GLY A 1 95 ? -24.811 5.556 -12.818 1.00 29.24 95 GLY A C 1
ATOM 666 O O . GLY A 1 95 ? -25.939 6.036 -12.974 1.00 30.02 95 GLY A O 1
ATOM 667 N N . LYS A 1 96 ? -24.291 4.671 -13.670 1.00 26.69 96 LYS A N 1
ATOM 668 C CA . LYS A 1 96 ? -25.077 4.210 -14.809 1.00 29.52 96 LYS A CA 1
ATOM 669 C C . LYS A 1 96 ? -26.264 3.356 -14.378 1.00 29.34 96 LYS A C 1
ATOM 670 O O . LYS A 1 96 ? -27.193 3.155 -15.172 1.00 29.77 96 LYS A O 1
ATOM 676 N N . ASP A 1 97 ? -26.248 2.847 -13.146 1.00 24.61 97 ASP A N 1
ATOM 677 C CA . ASP A 1 97 ? -27.287 1.973 -12.620 1.00 26.59 97 ASP A CA 1
ATOM 678 C C . ASP A 1 97 ? -28.358 2.735 -11.851 1.00 23.42 97 ASP A C 1
ATOM 679 O O . ASP A 1 97 ? -29.301 2.118 -11.348 1.00 25.42 97 ASP A O 1
ATOM 684 N N . VAL A 1 98 ? -28.222 4.049 -11.741 1.00 24.06 98 VAL A N 1
ATOM 685 C CA . VAL A 1 98 ? -29.117 4.894 -10.961 1.00 20.17 98 VAL A CA 1
ATOM 686 C C . VAL A 1 98 ? -29.977 5.690 -11.929 1.00 22.52 98 VAL A C 1
ATOM 687 O O . VAL A 1 98 ? -29.501 6.093 -12.992 1.00 24.66 98 VAL A O 1
ATOM 691 N N . ARG A 1 99 ? -31.241 5.910 -11.567 1.00 23.11 99 ARG A N 1
ATOM 692 C CA . ARG A 1 99 ? -32.127 6.791 -12.313 1.00 19.96 99 ARG A CA 1
ATOM 693 C C . ARG A 1 99 ? -32.809 7.753 -11.348 1.00 23.08 99 ARG A C 1
ATOM 694 O O . ARG A 1 99 ? -33.124 7.384 -10.213 1.00 21.52 99 ARG A O 1
ATOM 702 N N . VAL A 1 100 ? -33.033 8.985 -11.809 1.00 22.92 100 VAL A N 1
ATOM 703 C CA . VAL A 1 100 ? -33.751 10.015 -11.061 1.00 19.08 100 VAL A CA 1
ATOM 704 C C . VAL A 1 100 ? -34.885 10.521 -11.937 1.00 21.61 100 VAL A C 1
ATOM 705 O O . VAL A 1 100 ? -34.664 10.825 -13.112 1.00 24.44 100 VAL A O 1
ATOM 709 N N . VAL A 1 101 ? -36.087 10.624 -11.370 1.00 19.90 101 VAL A N 1
ATOM 710 C CA . VAL A 1 101 ? -37.263 11.128 -12.072 1.00 18.84 101 VAL A CA 1
ATOM 711 C C . VAL A 1 101 ? -37.821 12.302 -11.280 1.00 20.33 101 VAL A C 1
ATOM 712 O O . VAL A 1 101 ? -38.069 12.177 -10.076 1.00 20.52 101 VAL A O 1
ATOM 716 N N . LEU A 1 102 ? -38.011 13.435 -11.950 1.00 20.59 102 LEU A N 1
ATOM 717 C CA . LEU A 1 102 ? -38.624 14.607 -11.341 1.00 20.23 102 LEU A CA 1
ATOM 718 C C . LEU A 1 102 ? -40.045 14.730 -11.864 1.00 22.31 102 LEU A C 1
ATOM 719 O O . LEU A 1 102 ? -40.274 14.649 -13.078 1.00 22.49 102 LEU A O 1
ATOM 724 N N . ARG A 1 103 ? -40.993 14.912 -10.956 1.00 20.01 103 ARG A N 1
ATOM 725 C CA . ARG A 1 103 ? -42.379 15.180 -11.325 1.00 21.50 103 ARG A CA 1
ATOM 726 C C . ARG A 1 103 ? -42.704 16.598 -10.877 1.00 20.84 103 ARG A C 1
ATOM 727 O O . ARG A 1 103 ? -42.785 16.869 -9.675 1.00 20.53 103 ARG A O 1
ATOM 735 N N . ASP A 1 104 ? -42.843 17.504 -11.847 1.00 22.31 104 ASP A N 1
ATOM 736 C CA . ASP A 1 104 ? -43.212 18.890 -11.569 1.00 22.55 104 ASP A CA 1
ATOM 737 C C . ASP A 1 104 ? -44.664 18.929 -11.115 1.00 24.25 104 ASP A C 1
ATOM 738 O O . ASP A 1 104 ? -45.561 18.556 -11.877 1.00 24.31 104 ASP A O 1
ATOM 743 N N . ILE A 1 105 ? -44.894 19.387 -9.892 1.00 20.62 105 ILE A N 1
ATOM 744 C CA . ILE A 1 105 ? -46.227 19.459 -9.295 1.00 20.33 105 ILE A CA 1
ATOM 745 C C . ILE A 1 105 ? -46.614 20.933 -9.199 1.00 18.25 105 ILE A C 1
ATOM 746 O O . ILE A 1 105 ? -45.971 21.688 -8.454 1.00 22.27 105 ILE A O 1
ATOM 751 N N . PRO A 1 106 ? -47.651 21.391 -9.906 1.00 21.96 106 PRO A N 1
ATOM 752 C CA . PRO A 1 106 ? -48.101 22.782 -9.740 1.00 20.63 106 PRO A CA 1
ATOM 753 C C . PRO A 1 106 ? -48.444 23.090 -8.289 1.00 21.55 106 PRO A C 1
ATOM 754 O O . PRO A 1 106 ? -48.865 22.213 -7.534 1.00 21.97 106 PRO A O 1
ATOM 758 N N . LYS A 1 107 ? -48.273 24.363 -7.912 1.00 21.91 107 LYS A N 1
ATOM 759 C CA . LYS A 1 107 ? -48.470 24.762 -6.519 1.00 23.10 107 LYS A CA 1
ATOM 760 C C . LYS A 1 107 ? -49.880 24.468 -6.025 1.00 22.46 107 LYS A C 1
ATOM 761 O O . LYS A 1 107 ? -50.077 24.237 -4.824 1.00 23.35 107 LYS A O 1
ATOM 767 N N . THR A 1 108 ? -50.874 24.488 -6.918 1.00 22.41 108 THR A N 1
ATOM 768 C CA . THR A 1 108 ? -52.240 24.124 -6.541 1.00 22.62 108 THR A CA 1
ATOM 769 C C . THR A 1 108 ? -52.406 22.632 -6.266 1.00 24.28 108 THR A C 1
ATOM 770 O O . THR A 1 108 ? -53.410 22.237 -5.655 1.00 23.10 108 THR A O 1
ATOM 774 N N . ASP A 1 109 ? -51.459 21.804 -6.712 1.00 22.80 109 ASP A N 1
ATOM 775 C CA . ASP A 1 109 ? -51.556 20.351 -6.626 1.00 23.25 109 ASP A CA 1
ATOM 776 C C . ASP A 1 109 ? -50.686 19.741 -5.533 1.00 22.11 109 ASP A C 1
ATOM 777 O O . ASP A 1 109 ? -50.754 18.529 -5.319 1.00 19.17 109 ASP A O 1
ATOM 782 N N . MET A 1 110 ? -49.840 20.528 -4.877 1.00 22.45 110 MET A N 1
ATOM 783 C CA . MET A 1 110 ? -48.910 20.031 -3.868 1.00 21.61 110 MET A CA 1
ATOM 784 C C . MET A 1 110 ? -49.424 20.399 -2.486 1.00 24.27 110 MET A C 1
ATOM 785 O O . MET A 1 110 ? -49.61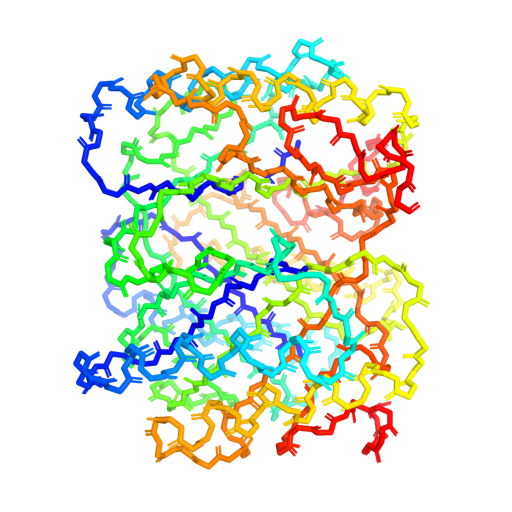6 21.583 -2.199 1.00 23.04 110 MET A O 1
ATOM 790 N N . GLY A 1 111 ? -49.619 19.397 -1.631 1.00 22.45 111 GLY A N 1
ATOM 791 C CA . GLY A 1 111 ? -49.996 19.668 -0.257 1.00 23.25 111 GLY A CA 1
ATOM 792 C C . GLY A 1 111 ? -48.794 20.031 0.597 1.00 27.67 111 GLY A C 1
ATOM 793 O O . GLY A 1 111 ? -47.662 19.613 0.337 1.00 30.59 111 GLY A O 1
ATOM 794 N N . VAL A 1 112 ? -49.037 20.854 1.616 1.00 24.33 112 VAL A N 1
ATOM 795 C CA . VAL A 1 112 ? -48.029 21.088 2.644 1.00 23.09 112 VAL A CA 1
ATOM 796 C C . VAL A 1 112 ? -48.677 20.792 3.991 1.00 27.08 112 VAL A C 1
ATOM 797 O O . VAL A 1 112 ? -49.675 20.067 4.056 1.00 27.29 112 VAL A O 1
ATOM 801 N N . ALA A 1 113 ? -48.106 21.315 5.076 1.00 25.55 113 ALA A N 1
ATOM 802 C CA . ALA A 1 113 ? -48.591 20.970 6.410 1.00 26.68 113 ALA A CA 1
ATOM 803 C C . ALA A 1 113 ? -50.079 21.275 6.575 1.00 26.06 113 ALA A C 1
ATOM 804 O O . ALA A 1 113 ? -50.592 22.264 6.044 1.00 25.72 113 ALA A O 1
ATOM 806 N N . ASN A 1 114 ? -50.768 20.395 7.314 1.00 25.72 114 ASN A N 1
ATOM 807 C CA . ASN A 1 114 ? -52.185 20.526 7.687 1.00 27.14 114 ASN A CA 1
ATOM 808 C C . ASN A 1 114 ? -53.129 20.588 6.489 1.00 27.06 114 ASN A C 1
ATOM 809 O O . ASN A 1 114 ? -54.241 21.105 6.604 1.00 27.44 114 ASN A O 1
ATOM 814 N N . GLY A 1 115 ? -52.720 20.067 5.338 1.00 25.41 115 GLY A N 1
ATOM 815 C CA . GLY A 1 115 ? -53.675 19.940 4.251 1.00 22.40 115 GLY A CA 1
ATOM 816 C C . GLY A 1 115 ? -53.972 21.199 3.469 1.00 22.55 115 GLY A C 1
ATOM 817 O O . GLY A 1 115 ? -54.980 21.247 2.754 1.00 22.51 115 GLY A O 1
ATOM 818 N N . LEU A 1 116 ? -53.138 22.220 3.593 1.00 24.48 116 LEU A N 1
ATOM 819 C CA . LEU A 1 116 ? -53.160 23.368 2.700 1.00 23.28 116 LEU A CA 1
ATOM 820 C C . LEU A 1 116 ? -52.288 23.085 1.492 1.00 24.13 116 LEU A C 1
ATOM 821 O O . LEU A 1 116 ? -51.327 22.315 1.571 1.00 22.89 116 LEU A O 1
ATOM 826 N N . SER A 1 117 ? -52.604 23.741 0.377 1.00 21.44 117 SER A N 1
ATOM 827 C CA . SER A 1 117 ? -51.756 23.604 -0.794 1.00 20.19 117 SER A CA 1
ATOM 828 C C . SER A 1 117 ? -50.538 24.517 -0.683 1.00 24.39 117 SER A C 1
ATOM 829 O O . SER A 1 117 ? -50.504 25.467 0.108 1.00 23.18 117 SER A O 1
ATOM 832 N N . ALA A 1 118 ? -49.526 24.219 -1.498 1.00 24.02 118 ALA A N 1
ATOM 833 C CA . ALA A 1 118 ? -48.363 25.099 -1.553 1.00 25.09 118 ALA A CA 1
ATOM 834 C C . ALA A 1 118 ? -48.751 26.495 -2.019 1.00 25.82 118 ALA A C 1
ATOM 835 O O . ALA A 1 118 ? -48.179 27.487 -1.550 1.00 27.43 118 ALA A O 1
ATOM 837 N N . MET A 1 119 ? -49.711 26.591 -2.944 1.00 24.45 119 MET A N 1
ATOM 838 C CA . MET A 1 119 ? -50.230 27.897 -3.332 1.00 23.67 119 MET A CA 1
ATOM 839 C C . MET A 1 119 ? -50.900 28.577 -2.151 1.00 26.08 119 MET A C 1
ATOM 840 O O . MET A 1 119 ? -50.716 29.779 -1.939 1.00 24.65 119 MET A O 1
ATOM 845 N N . ALA A 1 120 ? -51.679 27.820 -1.368 1.00 22.29 120 ALA A N 1
ATOM 846 C CA . ALA A 1 120 ? -52.355 28.392 -0.205 1.00 24.51 120 ALA A CA 1
ATOM 847 C C . ALA A 1 120 ? -51.355 28.909 0.819 1.00 25.84 120 ALA A C 1
ATOM 848 O O . ALA A 1 120 ? -51.602 29.914 1.497 1.00 25.52 120 ALA A O 1
ATOM 850 N N . ALA A 1 121 ? -50.228 28.226 0.955 1.00 26.52 121 ALA A N 1
ATOM 851 C CA . ALA A 1 121 ? -49.180 28.604 1.888 1.00 27.60 121 ALA A CA 1
ATOM 852 C C . ALA A 1 121 ? -48.283 29.710 1.348 1.00 28.21 121 ALA A C 1
ATOM 853 O O . ALA A 1 121 ? -47.346 30.115 2.041 1.00 33.13 121 ALA A O 1
ATOM 855 N N . GLY A 1 122 ? -48.538 30.201 0.140 1.00 27.05 122 GLY A N 1
ATOM 856 C CA . GLY A 1 122 ? -47.732 31.277 -0.403 1.00 35.00 122 GLY A CA 1
ATOM 857 C C . GLY A 1 122 ? -46.333 30.868 -0.805 1.00 38.00 122 GLY A C 1
ATOM 858 O O . GLY A 1 122 ? -45.420 31.697 -0.762 1.00 37.59 122 GLY A O 1
ATOM 859 N N . ARG A 1 123 ? -46.141 29.610 -1.203 1.00 32.50 123 ARG A N 1
ATOM 860 C CA . ARG A 1 123 ? -44.831 29.117 -1.610 1.00 35.97 123 ARG A CA 1
ATOM 861 C C . ARG A 1 123 ? -44.342 29.811 -2.877 1.00 36.38 123 ARG A C 1
ATOM 862 O O . ARG A 1 123 ? -45.131 30.111 -3.773 1.00 41.05 123 ARG A O 1
ATOM 870 N N . PRO B 1 1 ? -59.769 8.220 -8.981 1.00 24.19 1 PRO B N 1
ATOM 871 C CA . PRO B 1 1 ? -58.448 8.540 -8.425 1.00 20.83 1 PRO B CA 1
ATOM 872 C C . PRO B 1 1 ? -57.781 7.315 -7.805 1.00 19.31 1 PRO B C 1
ATOM 873 O O . PRO B 1 1 ? -58.438 6.516 -7.125 1.00 21.74 1 PRO B O 1
ATOM 877 N N . LEU B 1 2 ? -56.483 7.171 -8.039 1.00 18.44 2 LEU B N 1
ATOM 878 C CA . LEU B 1 2 ? -55.721 6.034 -7.540 1.00 20.26 2 LEU B CA 1
ATOM 879 C C . LEU B 1 2 ? -54.743 6.553 -6.496 1.00 21.17 2 LEU B C 1
ATOM 880 O O . LEU B 1 2 ? -53.876 7.383 -6.792 1.00 20.55 2 LEU B O 1
ATOM 885 N N . LEU B 1 3 ? -54.916 6.104 -5.268 1.00 18.83 3 LEU B N 1
ATOM 886 C CA . LEU B 1 3 ? -54.112 6.566 -4.153 1.00 20.21 3 LEU B CA 1
ATOM 887 C C . LEU B 1 3 ? -53.081 5.515 -3.794 1.00 19.64 3 LEU B C 1
ATOM 888 O O . LEU B 1 3 ? -53.393 4.325 -3.741 1.00 20.42 3 LEU B O 1
ATOM 893 N N . ASN B 1 4 ? -51.854 5.948 -3.537 1.00 20.75 4 ASN B N 1
ATOM 894 C CA . ASN B 1 4 ? -50.895 5.095 -2.850 1.00 21.70 4 ASN B CA 1
ATOM 895 C C . ASN B 1 4 ? -50.429 5.851 -1.617 1.00 23.89 4 ASN B C 1
ATOM 896 O O . ASN B 1 4 ? -49.991 7.002 -1.710 1.00 19.71 4 ASN B O 1
ATOM 901 N N . VAL B 1 5 ? -50.597 5.212 -0.468 1.00 23.66 5 VAL B N 1
ATOM 902 C CA . VAL B 1 5 ? -50.444 5.836 0.839 1.00 20.23 5 VAL B CA 1
ATOM 903 C C . VAL B 1 5 ? -49.246 5.215 1.533 1.00 22.82 5 VAL B C 1
ATOM 904 O O . VAL B 1 5 ? -49.043 3.998 1.464 1.00 23.04 5 VAL B O 1
ATOM 908 N N . HIS B 1 6 ? -48.480 6.048 2.234 1.00 21.00 6 HIS B N 1
ATOM 909 C CA . HIS B 1 6 ? -47.230 5.642 2.864 1.00 21.34 6 HIS B CA 1
ATOM 910 C C . HIS B 1 6 ? -47.252 6.103 4.313 1.00 21.52 6 HIS B C 1
ATOM 911 O O . HIS B 1 6 ? -47.333 7.306 4.576 1.00 19.28 6 HIS B O 1
ATOM 918 N N . ILE B 1 7 ? -47.194 5.158 5.249 1.00 20.74 7 ILE B N 1
ATOM 919 C CA . ILE B 1 7 ? -47.321 5.474 6.668 1.00 18.43 7 ILE B CA 1
ATOM 920 C C . ILE B 1 7 ? -46.209 4.783 7.447 1.00 22.71 7 ILE B C 1
ATOM 921 O O . ILE B 1 7 ? -45.531 3.888 6.946 1.00 22.50 7 ILE B O 1
ATOM 926 N N . MET B 1 8 ? -46.040 5.201 8.704 1.00 22.43 8 MET B N 1
ATOM 927 C CA . MET B 1 8 ? -45.082 4.532 9.577 1.00 22.99 8 MET B CA 1
ATOM 928 C C . MET B 1 8 ? -45.613 3.183 10.058 1.00 24.42 8 MET B C 1
ATOM 929 O O . MET B 1 8 ? -46.817 2.997 10.264 1.00 24.35 8 MET B O 1
ATOM 934 N N . GLN B 1 9 ? -44.683 2.245 10.239 1.00 20.86 9 GLN B N 1
ATOM 935 C CA . GLN B 1 9 ? -44.959 0.968 10.888 1.00 25.17 9 GLN B CA 1
ATOM 936 C C . GLN B 1 9 ? -45.564 1.168 12.268 1.00 24.74 9 GLN B C 1
ATOM 937 O O . GLN B 1 9 ? -45.274 2.147 12.958 1.00 25.32 9 GLN B O 1
ATOM 943 N N . GLY B 1 10 ? -46.379 0.199 12.690 1.00 26.10 10 GLY B N 1
ATOM 944 C CA . GLY B 1 10 ? -46.777 0.089 14.080 1.00 27.79 10 GLY B CA 1
ATOM 945 C C . GLY B 1 10 ? -48.194 0.504 14.399 1.00 29.30 10 GLY B C 1
ATOM 946 O O . GLY B 1 10 ? -48.579 0.434 15.575 1.00 28.12 10 GLY B O 1
ATOM 947 N N . HIS B 1 11 ? -48.978 0.953 13.420 1.00 24.54 11 HIS B N 1
ATOM 948 C CA . HIS B 1 11 ? -50.374 1.281 13.676 1.00 27.81 11 HIS B CA 1
ATOM 949 C C . HIS B 1 11 ? -51.210 0.008 13.762 1.00 27.28 11 HIS B C 1
ATOM 950 O O . HIS B 1 11 ? -50.830 -1.041 13.237 1.00 27.33 11 HIS B O 1
ATOM 957 N N . THR B 1 12 ? -52.353 0.102 14.453 1.00 26.72 12 THR B N 1
ATOM 958 C CA . THR B 1 12 ? -53.211 -1.064 14.642 1.00 25.47 12 THR B CA 1
ATOM 959 C C . THR B 1 12 ? -53.902 -1.454 13.339 1.00 25.25 12 THR B C 1
ATOM 960 O O . THR B 1 12 ? -54.134 -0.608 12.468 1.00 24.06 12 THR B O 1
ATOM 964 N N . PRO B 1 13 ? -54.272 -2.734 13.195 1.00 23.52 13 PRO B N 1
ATOM 965 C CA . PRO B 1 13 ? -55.055 -3.129 12.012 1.00 23.62 13 PRO B CA 1
ATOM 966 C C . PRO B 1 13 ? -56.350 -2.347 11.873 1.00 24.49 13 PRO B C 1
ATOM 967 O O . PRO B 1 13 ? -56.730 -1.985 10.754 1.00 20.73 13 PRO B O 1
ATOM 971 N N . ALA B 1 14 ? -57.040 -2.076 12.985 1.00 22.65 14 ALA B N 1
ATOM 972 C CA . ALA B 1 14 ? -58.254 -1.270 12.915 1.00 24.75 14 ALA B CA 1
ATOM 973 C C . ALA B 1 14 ? -57.954 0.133 12.393 1.00 24.06 14 ALA B C 1
ATOM 974 O O . ALA B 1 14 ? -58.698 0.663 11.560 1.00 23.71 14 ALA B O 1
ATOM 976 N N . ALA B 1 15 ? -56.853 0.744 12.858 1.00 21.14 15 ALA B N 1
ATOM 977 C CA . ALA B 1 15 ? -56.509 2.087 12.395 1.00 21.01 15 ALA B CA 1
ATOM 978 C C . ALA B 1 15 ? -56.247 2.098 10.892 1.00 22.47 15 ALA B C 1
ATOM 979 O O . ALA B 1 15 ? -56.638 3.038 10.194 1.00 21.49 15 ALA B O 1
ATOM 981 N N . LYS B 1 16 ? -55.579 1.065 10.379 1.00 22.10 16 LYS B N 1
ATOM 982 C CA . LYS B 1 16 ? -55.258 1.048 8.957 1.00 20.79 16 LYS B CA 1
ATOM 983 C C . LYS B 1 16 ? -56.509 0.819 8.113 1.00 23.20 16 LYS B C 1
ATOM 984 O O . LYS B 1 16 ? -56.648 1.420 7.040 1.00 21.71 16 LYS B O 1
ATOM 990 N N . THR B 1 17 ? -57.438 -0.029 8.584 1.00 21.17 17 THR B N 1
ATOM 991 C CA . THR B 1 17 ? -58.728 -0.165 7.900 1.00 23.42 17 THR B CA 1
ATOM 992 C C . THR B 1 17 ? -59.487 1.154 7.907 1.00 23.21 17 THR B C 1
ATOM 993 O O . THR B 1 17 ? -60.044 1.570 6.881 1.00 21.94 17 THR B O 1
ATOM 997 N N . ALA B 1 18 ? -59.531 1.820 9.066 1.00 20.62 18 ALA B N 1
ATOM 998 C CA . ALA B 1 18 ? -60.200 3.116 9.139 1.00 24.01 18 ALA B CA 1
ATOM 999 C C . ALA B 1 18 ? -59.554 4.111 8.186 1.00 21.62 18 ALA B C 1
ATOM 1000 O O . ALA B 1 18 ? -60.247 4.910 7.546 1.00 22.31 18 ALA B O 1
ATOM 1002 N N . LEU B 1 19 ? -58.223 4.058 8.065 1.00 20.03 19 LEU B N 1
ATOM 1003 C CA . LEU B 1 19 ? -57.506 4.964 7.169 1.00 20.64 19 LEU B CA 1
ATOM 1004 C C . LEU B 1 19 ? -57.906 4.740 5.711 1.00 21.40 19 LEU B C 1
ATOM 1005 O O . LEU B 1 19 ? -58.210 5.693 4.985 1.00 20.99 19 LEU B O 1
ATOM 1010 N N . LEU B 1 20 ? -57.910 3.482 5.260 1.00 19.16 20 LEU B N 1
ATOM 1011 C CA . LEU B 1 20 ? -58.306 3.210 3.878 1.00 20.70 20 LEU B CA 1
ATOM 1012 C C . LEU B 1 20 ? -59.731 3.681 3.604 1.00 23.78 20 LEU B C 1
ATOM 1013 O O . LEU B 1 20 ? -60.002 4.303 2.568 1.00 21.77 20 LEU B O 1
ATOM 1018 N N . LYS B 1 21 ? -60.655 3.398 4.525 1.00 20.73 21 LYS B N 1
ATOM 1019 C CA . LYS B 1 21 ? -62.038 3.816 4.343 1.00 22.61 21 LYS B CA 1
ATOM 1020 C C . LYS B 1 21 ? -62.168 5.334 4.371 1.00 21.86 21 LYS B C 1
ATOM 1021 O O . LYS B 1 21 ? -62.921 5.910 3.582 1.00 23.88 21 LYS B O 1
ATOM 1027 N N . ALA B 1 22 ? -61.440 5.998 5.268 1.00 21.60 22 ALA B N 1
ATOM 1028 C CA . ALA B 1 22 ? -61.536 7.451 5.373 1.00 23.55 22 ALA B CA 1
ATOM 1029 C C . ALA B 1 22 ? -60.953 8.136 4.147 1.00 24.41 22 ALA B C 1
ATOM 1030 O O . ALA B 1 22 ? -61.465 9.177 3.709 1.00 21.57 22 ALA B O 1
ATOM 1032 N N . LEU B 1 23 ? -59.865 7.588 3.596 1.00 20.21 23 LEU B N 1
ATOM 1033 C CA . LEU B 1 23 ? -59.297 8.170 2.386 1.00 22.08 23 LEU B CA 1
ATOM 1034 C C . LEU B 1 23 ? -60.271 8.042 1.227 1.00 21.86 23 LEU B C 1
ATOM 1035 O O . LEU B 1 23 ? -60.495 9.005 0.477 1.00 18.02 23 LEU B O 1
ATOM 1040 N N . SER B 1 24 ? -60.861 6.852 1.066 1.00 20.75 24 SER B N 1
ATOM 1041 C CA . SER B 1 24 ? -61.835 6.646 -0.003 1.00 21.39 24 SER B CA 1
ATOM 1042 C C . SER B 1 24 ? -63.008 7.607 0.150 1.00 22.42 24 SER B C 1
ATOM 1043 O O . SER B 1 24 ? -63.403 8.282 -0.812 1.00 21.24 24 SER B O 1
ATOM 1046 N N . ASP B 1 25 ? -63.552 7.708 1.371 1.00 23.53 25 ASP B N 1
ATOM 1047 C CA . ASP B 1 25 ? -64.664 8.621 1.638 1.00 25.49 25 ASP B CA 1
ATOM 1048 C C . ASP B 1 25 ? -64.276 10.056 1.335 1.00 24.47 25 ASP B C 1
ATOM 1049 O O . ASP B 1 25 ? -65.083 10.831 0.807 1.00 24.20 25 ASP B O 1
ATOM 1054 N N . ALA B 1 26 ? -63.049 10.436 1.688 1.00 20.36 26 ALA B N 1
ATOM 1055 C CA . ALA B 1 26 ? -62.622 11.809 1.478 1.00 23.01 26 ALA B CA 1
ATOM 1056 C C . ALA B 1 26 ? -62.618 12.153 0.000 1.00 21.96 26 ALA B C 1
ATOM 1057 O O . ALA B 1 26 ? -62.968 13.274 -0.381 1.00 21.14 26 ALA B O 1
ATOM 1059 N N . VAL B 1 27 ? -62.230 11.201 -0.847 1.00 21.04 27 VAL B N 1
ATOM 1060 C CA . VAL B 1 2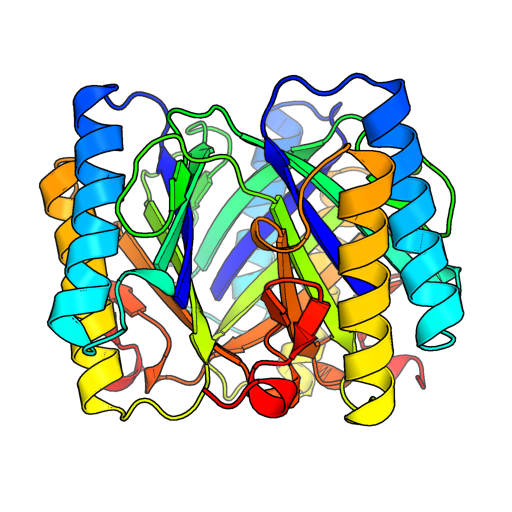7 ? -62.200 11.469 -2.282 1.00 21.88 27 VAL B CA 1
ATOM 1061 C C . VAL B 1 27 ? -63.616 11.653 -2.809 1.00 21.83 27 VAL B C 1
ATOM 1062 O O . VAL B 1 27 ? -63.915 12.636 -3.494 1.00 23.60 27 VAL B O 1
ATOM 1066 N N . VAL B 1 28 ? -64.514 10.718 -2.483 1.00 21.35 28 VAL B N 1
ATOM 1067 C CA . VAL B 1 28 ? -65.893 10.817 -2.961 1.00 20.61 28 VAL B CA 1
ATOM 1068 C C . VAL B 1 28 ? -66.522 12.120 -2.486 1.00 25.48 28 VAL B C 1
ATOM 1069 O O . VAL B 1 28 ? -67.162 12.840 -3.261 1.00 22.14 28 VAL B O 1
ATOM 1073 N N . GLN B 1 29 ? -66.331 12.454 -1.208 1.00 20.63 29 GLN B N 1
ATOM 1074 C CA . GLN B 1 29 ? -67.013 13.615 -0.647 1.00 25.23 29 GLN B CA 1
ATOM 1075 C C . GLN B 1 29 ? -66.447 14.916 -1.196 1.00 24.13 29 GLN B C 1
ATOM 1076 O O . GLN B 1 29 ? -67.200 15.855 -1.472 1.00 24.37 29 GLN B O 1
ATOM 1082 N N . SER B 1 30 ? -65.126 15.002 -1.363 1.00 20.49 30 SER B N 1
ATOM 1083 C CA . SER B 1 30 ? -64.504 16.286 -1.670 1.00 21.72 30 SER B CA 1
ATOM 1084 C C . SER B 1 30 ? -64.559 16.660 -3.151 1.00 23.35 30 SER B C 1
ATOM 1085 O O . SER B 1 30 ? -64.613 17.854 -3.473 1.00 23.27 30 SER B O 1
ATOM 1088 N N . ILE B 1 31 ? -64.541 15.697 -4.070 1.00 23.28 31 ILE B N 1
ATOM 1089 C CA . ILE B 1 31 ? -64.548 16.013 -5.496 1.00 22.43 31 ILE B CA 1
ATOM 1090 C C . ILE B 1 31 ? -65.663 15.314 -6.255 1.00 24.61 31 ILE B C 1
ATOM 1091 O O . ILE B 1 31 ? -65.760 15.487 -7.475 1.00 21.04 31 ILE B O 1
ATOM 1096 N N . GLY B 1 32 ? -66.500 14.531 -5.587 1.00 21.96 32 GLY B N 1
ATOM 1097 C CA . GLY B 1 32 ? -67.594 13.880 -6.280 1.00 22.33 32 GLY B CA 1
ATOM 1098 C C . GLY B 1 32 ? -67.174 12.766 -7.210 1.00 26.22 32 GLY B C 1
ATOM 1099 O O . GLY B 1 32 ? -67.909 12.446 -8.149 1.00 23.41 32 GLY B O 1
ATOM 1100 N N . ALA B 1 33 ? -66.002 12.176 -6.991 1.00 22.75 33 ALA B N 1
ATOM 1101 C CA . ALA B 1 33 ? -65.583 11.051 -7.815 1.00 24.17 33 ALA B CA 1
ATOM 1102 C C . ALA B 1 33 ? -66.528 9.882 -7.593 1.00 25.07 33 ALA B C 1
ATOM 1103 O O . ALA B 1 33 ? -66.934 9.622 -6.453 1.00 22.32 33 ALA B O 1
ATOM 1105 N N . PRO B 1 34 ? -66.913 9.166 -8.649 1.00 24.68 34 PRO B N 1
ATOM 1106 C CA . PRO B 1 34 ? -67.679 7.932 -8.467 1.00 26.56 34 PRO B CA 1
ATOM 1107 C C . PRO B 1 34 ? -66.889 6.954 -7.616 1.00 25.97 34 PRO B C 1
ATOM 1108 O O . PRO B 1 34 ? -65.678 6.807 -7.780 1.00 26.72 34 PRO B O 1
ATOM 1112 N N . LEU B 1 35 ? -67.585 6.297 -6.690 1.00 26.17 35 LEU B N 1
ATOM 1113 C CA . LEU B 1 35 ? -66.903 5.364 -5.795 1.00 24.78 35 LEU B CA 1
ATOM 1114 C C . LEU B 1 35 ? -66.116 4.318 -6.576 1.00 27.56 35 LEU B C 1
ATOM 1115 O O . LEU B 1 35 ? -65.010 3.933 -6.176 1.00 25.12 35 LEU B O 1
ATOM 1120 N N . ALA B 1 36 ? -66.662 3.865 -7.709 1.00 25.30 36 ALA B N 1
ATOM 1121 C CA . ALA B 1 36 ? -66.003 2.832 -8.501 1.00 28.46 36 ALA B CA 1
ATOM 1122 C C . ALA B 1 36 ? -64.630 3.254 -9.000 1.00 26.25 36 ALA B C 1
ATOM 1123 O O . ALA B 1 36 ? -63.818 2.384 -9.332 1.00 28.41 36 ALA B O 1
ATOM 1125 N N . SER B 1 37 ? -64.356 4.557 -9.095 1.00 25.08 37 SER B N 1
ATOM 1126 C CA . SER B 1 37 ? -63.075 5.012 -9.612 1.00 26.28 37 SER B CA 1
ATOM 1127 C C . SER B 1 37 ? -62.029 5.212 -8.518 1.00 23.34 37 SER B C 1
ATOM 1128 O O . SER B 1 37 ? -60.908 5.621 -8.828 1.00 24.23 37 SER B O 1
ATOM 1131 N N . VAL B 1 38 ? -62.352 4.919 -7.264 1.00 26.37 38 VAL B N 1
ATOM 1132 C CA . VAL B 1 38 ? -61.480 5.240 -6.136 1.00 22.54 38 VAL B CA 1
ATOM 1133 C C . VAL B 1 38 ? -60.786 3.972 -5.648 1.00 21.03 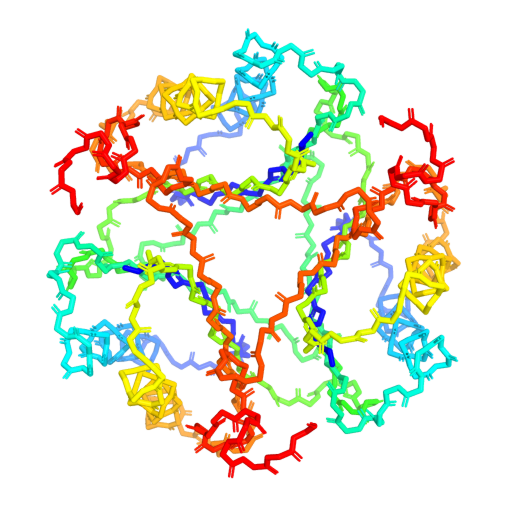38 VAL B C 1
ATOM 1134 O O . VAL B 1 38 ? -61.447 3.012 -5.239 1.00 22.85 38 VAL B O 1
ATOM 1138 N N . ARG B 1 39 ? -59.452 3.980 -5.656 1.00 20.57 39 ARG B N 1
ATOM 1139 C CA . ARG B 1 39 ? -58.650 2.897 -5.096 1.00 21.83 39 ARG B CA 1
ATOM 1140 C C . ARG B 1 39 ? -57.558 3.496 -4.229 1.00 21.82 39 ARG B C 1
ATOM 1141 O O . ARG B 1 39 ? -57.041 4.579 -4.521 1.00 22.45 39 ARG B O 1
ATOM 1149 N N . ALA B 1 40 ? -57.202 2.786 -3.167 1.00 20.65 40 ALA B N 1
ATOM 1150 C CA . ALA B 1 40 ? -56.058 3.180 -2.356 1.00 20.33 40 ALA B CA 1
ATOM 1151 C C . ALA B 1 40 ? -55.314 1.931 -1.919 1.00 21.43 40 ALA B C 1
ATOM 1152 O O . ALA B 1 40 ? -55.929 0.912 -1.602 1.00 20.86 40 ALA B O 1
ATOM 1154 N N . ILE B 1 41 ? -53.988 2.009 -1.919 1.00 21.10 41 ILE B N 1
ATOM 1155 C CA . ILE B 1 41 ? -53.140 0.923 -1.448 1.00 19.16 41 ILE B CA 1
ATOM 1156 C C . ILE B 1 41 ? -52.132 1.522 -0.483 1.00 23.11 41 ILE B C 1
ATOM 1157 O O . ILE B 1 41 ? -51.711 2.675 -0.628 1.00 18.86 41 ILE B O 1
ATOM 1162 N N . LEU B 1 42 ? -51.745 0.727 0.507 1.00 22.22 42 LEU B N 1
ATOM 1163 C CA . LEU B 1 42 ? -51.019 1.206 1.672 1.00 23.28 42 LEU B CA 1
ATOM 1164 C C . LEU B 1 42 ? -49.681 0.493 1.814 1.00 22.30 42 LEU B C 1
ATOM 1165 O O . LEU B 1 42 ? -49.600 -0.727 1.645 1.00 23.48 42 LEU B O 1
ATOM 1170 N N . GLN B 1 43 ? -48.633 1.256 2.135 1.00 19.89 43 GLN B N 1
ATOM 1171 C CA . GLN B 1 43 ? -47.328 0.695 2.472 1.00 25.99 43 GLN B CA 1
ATOM 1172 C C . GLN B 1 43 ? -46.831 1.289 3.781 1.00 23.72 43 GLN B C 1
ATOM 1173 O O . GLN B 1 43 ? -47.040 2.475 4.044 1.00 21.17 43 GLN B O 1
ATOM 1179 N N . GLU B 1 44 ? -46.149 0.471 4.585 1.00 22.23 44 GLU B N 1
ATOM 1180 C CA . GLU B 1 44 ? -45.635 0.887 5.880 1.00 22.58 44 GLU B CA 1
ATOM 1181 C C . GLU B 1 44 ? -44.118 1.008 5.840 1.00 23.63 44 GLU B C 1
ATOM 1182 O O . GLU B 1 44 ? -43.436 0.243 5.152 1.00 23.25 44 GLU B O 1
ATOM 1188 N N . TYR B 1 45 ? -43.596 1.959 6.610 1.00 22.22 45 TYR B N 1
ATOM 1189 C CA . TYR B 1 45 ? -42.175 2.277 6.617 1.00 22.47 45 TYR B CA 1
ATOM 1190 C C . TYR B 1 45 ? -41.628 2.203 8.031 1.00 22.62 45 TYR B C 1
ATOM 1191 O O . TYR B 1 45 ? -42.284 2.640 8.977 1.00 22.95 45 TYR B O 1
ATOM 1200 N N . ALA B 1 46 ? -40.417 1.673 8.159 1.00 21.98 46 ALA B N 1
ATOM 1201 C CA . ALA B 1 46 ? -39.685 1.755 9.417 1.00 25.90 46 ALA B CA 1
ATOM 1202 C C . ALA B 1 46 ? -39.155 3.163 9.657 1.00 24.32 46 ALA B C 1
ATOM 1203 O O . ALA B 1 46 ? -38.885 3.922 8.720 1.00 23.18 46 ALA B O 1
ATOM 1205 N N . ALA B 1 47 ? -38.984 3.505 10.940 1.00 22.62 47 ALA B N 1
ATOM 1206 C CA . ALA B 1 47 ? -38.363 4.782 11.278 1.00 23.34 47 ALA B CA 1
ATOM 1207 C C . ALA B 1 47 ? -36.999 4.927 10.609 1.00 23.70 47 ALA B C 1
ATOM 1208 O O . ALA B 1 47 ? -36.642 6.011 10.135 1.00 22.67 47 ALA B O 1
ATOM 1210 N N . ALA B 1 48 ? -36.233 3.838 10.532 1.00 22.81 48 ALA B N 1
ATOM 1211 C CA . ALA B 1 48 ? -34.904 3.906 9.935 1.00 23.26 48 ALA B CA 1
ATOM 1212 C C . ALA B 1 48 ? -34.947 4.227 8.445 1.00 25.79 48 ALA B C 1
ATOM 1213 O O . ALA B 1 48 ? -33.909 4.544 7.859 1.00 25.94 48 ALA B O 1
ATOM 1215 N N . ASP B 1 49 ? -36.115 4.153 7.817 1.00 23.93 49 ASP B N 1
ATOM 1216 C CA . ASP B 1 49 ? -36.208 4.314 6.374 1.00 25.14 49 ASP B CA 1
ATOM 1217 C C . ASP B 1 49 ? -36.824 5.645 5.962 1.00 24.56 49 ASP B C 1
ATOM 1218 O O . ASP B 1 49 ? -37.152 5.830 4.786 1.00 25.01 49 ASP B O 1
ATOM 1223 N N . VAL B 1 50 ? -36.971 6.587 6.895 1.00 24.89 50 VAL B N 1
ATOM 1224 C CA . VAL B 1 50 ? -37.535 7.894 6.579 1.00 22.66 50 VAL B CA 1
ATOM 1225 C C . VAL B 1 50 ? -36.629 8.999 7.109 1.00 21.46 50 VAL B C 1
ATOM 1226 O O . VAL B 1 50 ? -35.949 8.848 8.129 1.00 22.34 50 VAL B O 1
ATOM 1230 N N . ILE B 1 51 ? -36.629 10.122 6.399 1.00 20.56 51 ILE B N 1
ATOM 1231 C CA . ILE B 1 51 ? -35.979 11.350 6.853 1.00 21.18 51 ILE B CA 1
ATOM 1232 C C . ILE B 1 51 ? -36.912 12.514 6.550 1.00 24.16 51 ILE B C 1
ATOM 1233 O O . ILE B 1 51 ? -37.502 12.583 5.465 1.00 22.29 51 ILE B O 1
ATOM 1238 N N . VAL B 1 52 ? -37.086 13.409 7.523 1.00 20.33 52 VAL B N 1
ATOM 1239 C CA . VAL B 1 52 ? -37.944 14.575 7.365 1.00 23.73 52 VAL B CA 1
ATOM 1240 C C . VAL B 1 52 ? -37.181 15.775 7.890 1.00 25.30 52 VAL B C 1
ATOM 1241 O O . VAL B 1 52 ? -36.786 15.792 9.062 1.00 23.51 52 VAL B O 1
ATOM 1245 N N . ALA B 1 53 ? -36.977 16.771 7.031 1.00 23.12 53 ALA B N 1
ATOM 1246 C CA . ALA B 1 53 ? -36.270 17.989 7.412 1.00 27.23 53 ALA B CA 1
ATOM 1247 C C . ALA B 1 53 ? -34.911 17.654 8.014 1.00 27.32 53 ALA B C 1
ATOM 1248 O O . ALA B 1 53 ? -34.484 18.238 9.013 1.00 26.85 53 ALA B O 1
ATOM 1250 N N . GLY B 1 54 ? -34.239 16.674 7.414 1.00 27.21 54 GLY B N 1
ATOM 1251 C CA . GLY B 1 54 ? -32.925 16.252 7.843 1.00 27.56 54 GLY B CA 1
ATOM 1252 C C . GLY B 1 54 ? -32.890 15.353 9.055 1.00 28.01 54 GLY B C 1
ATOM 1253 O O . GLY B 1 54 ? -31.796 14.959 9.478 1.00 32.26 54 GLY B O 1
ATOM 1254 N N . GLU B 1 55 ? -34.038 14.998 9.623 1.00 27.64 55 GLU B N 1
ATOM 1255 C CA . GLU B 1 55 ? -34.109 14.208 10.849 1.00 29.19 55 GLU B CA 1
ATOM 1256 C C . GLU B 1 55 ? -34.526 12.783 10.496 1.00 27.98 55 GLU B C 1
ATOM 1257 O O . GLU B 1 55 ? -35.691 12.536 10.174 1.00 23.14 55 GLU B O 1
ATOM 1263 N N . VAL B 1 56 ? -33.575 11.848 10.559 1.00 26.63 56 VAL B N 1
ATOM 1264 C CA . VAL B 1 56 ? -33.882 10.447 10.281 1.00 23.98 56 VAL B CA 1
ATOM 1265 C C . VAL B 1 56 ? -34.833 9.912 11.344 1.00 27.64 56 VAL B C 1
ATOM 1266 O O . VAL B 1 56 ? -34.662 10.169 12.540 1.00 27.37 56 VAL B O 1
ATOM 1270 N N . GLY B 1 57 ? -35.848 9.172 10.915 1.00 23.06 57 GLY B N 1
ATOM 1271 C CA . GLY B 1 57 ? -36.772 8.571 11.852 1.00 26.78 57 GLY B CA 1
ATOM 1272 C C . GLY B 1 57 ? -37.936 9.441 12.267 1.00 27.44 57 GLY B C 1
ATOM 1273 O O . GLY B 1 57 ? -38.762 8.991 13.074 1.00 27.32 57 GLY B O 1
ATOM 1274 N N . ALA B 1 58 ? -38.026 10.667 11.762 1.00 22.63 58 ALA B N 1
ATOM 1275 C CA . ALA B 1 58 ? -39.179 11.506 12.069 1.00 30.08 58 ALA B CA 1
ATOM 1276 C C . ALA B 1 58 ? -40.436 10.929 11.422 1.00 28.76 58 ALA B C 1
ATOM 1277 O O . ALA B 1 58 ? -40.430 10.551 10.249 1.00 26.06 58 ALA B O 1
ATOM 1279 N N . ALA B 1 59 ? -41.524 10.866 12.185 1.00 28.50 59 ALA B N 1
ATOM 1280 C CA . ALA B 1 59 ? -42.747 10.277 11.655 1.00 24.40 59 ALA B CA 1
ATOM 1281 C C . ALA B 1 59 ? -43.299 11.115 10.504 1.00 25.46 59 ALA B C 1
ATOM 1282 O O . ALA B 1 59 ? -43.174 12.340 10.477 1.00 25.29 59 ALA B O 1
ATOM 1284 N N . MET B 1 60 ? -43.894 10.433 9.532 1.00 23.88 60 MET B N 1
ATOM 1285 C CA . MET B 1 60 ? -44.509 11.098 8.391 1.00 22.50 60 MET B CA 1
ATOM 1286 C C . MET B 1 60 ? -45.622 10.219 7.851 1.00 19.60 60 MET B C 1
ATOM 1287 O O . MET B 1 60 ? -45.652 9.010 8.075 1.00 20.12 60 MET B O 1
ATOM 1292 N N . ALA B 1 61 ? -46.533 10.846 7.118 1.00 20.97 61 ALA B N 1
ATOM 1293 C CA . ALA B 1 61 ? -47.441 10.123 6.252 1.00 19.62 61 ALA B CA 1
ATOM 1294 C C . ALA B 1 61 ? -47.505 10.865 4.928 1.00 17.41 61 ALA B C 1
ATOM 1295 O O . ALA B 1 61 ? -47.334 12.083 4.877 1.00 20.67 61 ALA B O 1
ATOM 1297 N N . LEU B 1 62 ? -47.749 10.112 3.860 1.00 20.24 62 LEU B N 1
ATOM 1298 C CA . LEU B 1 62 ? -47.760 10.631 2.497 1.00 18.39 62 LEU B CA 1
ATOM 1299 C C . LEU B 1 62 ? -48.890 9.973 1.723 1.00 18.44 62 LEU B C 1
ATOM 1300 O O . LEU B 1 62 ? -49.001 8.744 1.716 1.00 18.43 62 LEU B O 1
ATOM 1305 N N . VAL B 1 63 ? -49.733 10.788 1.090 1.00 18.60 63 VAL B N 1
ATOM 1306 C CA . VAL B 1 63 ? -50.808 10.312 0.227 1.00 21.47 63 VAL B CA 1
ATOM 1307 C C . VAL B 1 63 ? -50.515 10.837 -1.172 1.00 21.65 63 VAL B C 1
ATOM 1308 O O . VAL B 1 63 ? -50.567 12.054 -1.401 1.00 20.99 63 VAL B O 1
ATOM 1312 N N . ASN B 1 64 ? -50.194 9.937 -2.101 1.00 21.69 64 ASN B N 1
ATOM 1313 C CA . ASN B 1 64 ? -50.000 10.287 -3.506 1.00 22.27 64 ASN B CA 1
ATOM 1314 C C . ASN B 1 64 ? -51.261 9.955 -4.285 1.00 20.97 64 ASN B C 1
ATOM 1315 O O . ASN B 1 64 ? -51.762 8.831 -4.204 1.00 21.31 64 ASN B O 1
ATOM 1320 N N . VAL B 1 65 ? -51.757 10.915 -5.056 1.00 20.17 65 VAL B N 1
ATOM 1321 C CA . VAL B 1 65 ? -53.002 10.752 -5.799 1.00 19.67 65 VAL B CA 1
ATOM 1322 C C . VAL B 1 65 ? -52.715 10.926 -7.280 1.00 20.66 65 VAL B C 1
ATOM 1323 O O . VAL B 1 65 ? -52.305 12.012 -7.702 1.00 20.21 65 VAL B O 1
ATOM 1327 N N . ASP B 1 66 ? -52.959 9.876 -8.071 1.00 20.73 66 ASP B N 1
ATOM 1328 C CA . ASP B 1 66 ? -53.007 9.991 -9.524 1.00 18.64 66 ASP B CA 1
ATOM 1329 C C . ASP B 1 66 ? -54.479 10.089 -9.915 1.00 19.53 66 ASP B C 1
ATOM 1330 O O . ASP B 1 66 ? -55.258 9.158 -9.671 1.00 19.48 66 ASP B O 1
ATOM 1335 N N . LEU B 1 67 ? -54.874 11.227 -10.488 1.00 19.72 67 LEU B N 1
ATOM 1336 C CA . LEU B 1 67 ? -56.271 11.425 -10.848 1.00 20.67 67 LEU B CA 1
ATOM 1337 C C . LEU B 1 67 ? -56.372 12.085 -12.212 1.00 20.92 67 LEU B C 1
ATOM 1338 O O . LEU B 1 67 ? -55.457 12.780 -12.653 1.00 21.76 67 LEU B O 1
ATOM 1343 N N . ILE B 1 68 ? -57.500 11.844 -12.881 1.00 20.06 68 ILE B N 1
ATOM 1344 C CA . ILE B 1 68 ? -57.703 12.400 -14.212 1.00 19.49 68 ILE B CA 1
ATOM 1345 C C . ILE B 1 68 ? -57.730 13.918 -14.146 1.00 21.99 68 ILE B C 1
ATOM 1346 O O . ILE B 1 68 ? -58.349 14.516 -13.255 1.00 22.11 68 ILE B O 1
ATOM 1351 N N . ALA B 1 69 ? -57.052 14.551 -15.099 1.00 21.33 69 ALA B N 1
ATOM 1352 C CA . ALA B 1 69 ? -56.945 15.994 -15.118 1.00 21.74 69 ALA B CA 1
ATOM 1353 C C . ALA B 1 69 ? -58.319 16.632 -15.306 1.00 22.99 69 ALA B C 1
ATOM 1354 O O . ALA B 1 69 ? -59.259 16.012 -15.817 1.00 24.90 69 ALA B O 1
ATOM 1356 N N . GLY B 1 70 ? -58.426 17.887 -14.879 1.00 24.93 70 GLY B N 1
ATOM 1357 C CA . GLY B 1 70 ? -59.639 18.676 -15.058 1.00 23.12 70 GLY B CA 1
ATOM 1358 C C . GLY B 1 70 ? -60.266 19.205 -13.784 1.00 26.05 70 GLY B C 1
ATOM 1359 O O . GLY B 1 70 ? -61.092 20.126 -13.862 1.00 24.99 70 GLY B O 1
ATOM 1360 N N . ARG B 1 71 ? -59.932 18.678 -12.607 1.00 23.17 71 ARG B N 1
ATOM 1361 C CA . ARG B 1 71 ? -60.535 19.191 -11.381 1.00 22.30 71 ARG B CA 1
ATOM 1362 C C . ARG B 1 71 ? -60.108 20.633 -11.146 1.00 23.01 71 ARG B C 1
ATOM 1363 O O . ARG B 1 71 ? -58.968 21.009 -11.426 1.00 23.51 71 ARG B O 1
ATOM 1371 N N . THR B 1 72 ? -61.037 21.451 -10.648 1.00 21.37 72 THR B N 1
ATOM 1372 C CA . THR B 1 72 ? -60.739 22.862 -10.450 1.00 21.55 72 THR B CA 1
ATOM 1373 C C . THR B 1 72 ? -59.774 23.049 -9.279 1.00 23.08 72 THR B C 1
ATOM 1374 O O . THR B 1 72 ? -59.550 22.151 -8.465 1.00 23.99 72 THR B O 1
ATOM 1378 N N . VAL B 1 73 ? -59.207 24.255 -9.195 1.00 26.05 73 VAL B N 1
ATOM 1379 C CA . VAL B 1 73 ? -58.346 24.576 -8.062 1.00 21.45 73 VAL B CA 1
ATOM 1380 C C . VAL B 1 73 ? -59.109 24.386 -6.755 1.00 23.46 73 VAL B C 1
ATOM 1381 O O . VAL B 1 73 ? -58.579 23.826 -5.788 1.00 21.20 73 VAL B O 1
ATOM 1385 N N . GLU B 1 74 ? -60.380 24.802 -6.719 1.00 24.19 74 GLU B N 1
ATOM 1386 C CA . GLU B 1 74 ? -61.150 24.681 -5.482 1.00 23.72 74 GLU B CA 1
ATOM 1387 C C . GLU B 1 74 ? -61.380 23.220 -5.105 1.00 23.50 74 GLU B C 1
ATOM 1388 O O . GLU B 1 74 ? -61.272 22.854 -3.927 1.00 20.75 74 GLU B O 1
ATOM 1394 N N . LEU B 1 75 ? -61.709 22.368 -6.082 1.00 20.68 75 LEU B N 1
ATOM 1395 C CA . LEU B 1 75 ? -61.937 20.959 -5.755 1.00 21.22 75 LEU B CA 1
ATOM 1396 C C . LEU B 1 75 ? -60.652 20.292 -5.287 1.00 19.95 75 LEU B C 1
ATOM 1397 O O . LEU B 1 75 ? -60.674 19.448 -4.377 1.00 20.80 75 LEU B O 1
ATOM 1402 N N . LYS B 1 76 ? -59.530 20.639 -5.914 1.00 19.01 76 LYS B N 1
ATOM 1403 C CA . LYS B 1 76 ? -58.237 20.119 -5.478 1.00 18.60 76 LYS B CA 1
ATOM 1404 C C . LYS B 1 76 ? -57.931 20.539 -4.045 1.00 20.37 76 LYS B C 1
ATOM 1405 O O . LYS B 1 76 ? -57.454 19.728 -3.240 1.00 21.00 76 LYS B O 1
ATOM 1411 N N . ALA B 1 77 ? -58.197 21.806 -3.708 1.00 19.28 77 ALA B N 1
ATOM 1412 C CA . ALA B 1 77 ? -57.968 22.261 -2.340 1.00 20.03 77 ALA B CA 1
ATOM 1413 C C . ALA B 1 77 ? -58.840 21.487 -1.357 1.00 21.21 77 ALA B C 1
ATOM 1414 O O . ALA B 1 77 ? -58.379 21.104 -0.271 1.00 21.40 77 ALA B O 1
ATOM 1416 N N . ALA B 1 78 ? -60.102 21.239 -1.718 1.00 20.10 78 ALA B N 1
ATOM 1417 C CA . ALA B 1 78 ? -60.958 20.435 -0.850 1.00 20.46 78 ALA B CA 1
ATOM 1418 C C . ALA B 1 78 ? -60.409 19.026 -0.692 1.00 22.83 78 ALA B C 1
ATOM 1419 O O . ALA B 1 78 ? -60.470 18.445 0.397 1.00 21.95 78 ALA B O 1
ATOM 1421 N N . LEU B 1 79 ? -59.883 18.456 -1.778 1.00 19.73 79 LEU B N 1
ATOM 1422 C CA . LEU B 1 79 ? -59.361 17.095 -1.742 1.00 20.05 79 LEU B CA 1
ATOM 1423 C C . LEU B 1 79 ? -58.120 17.003 -0.863 1.00 19.72 79 LEU B C 1
ATOM 1424 O O . LEU B 1 79 ? -57.996 16.090 -0.036 1.00 20.12 79 LEU B O 1
ATOM 1429 N N . ILE B 1 80 ? -57.182 17.936 -1.038 1.00 18.68 80 ILE B N 1
ATOM 1430 C CA . ILE B 1 80 ? -55.946 17.899 -0.256 1.00 19.55 80 ILE B CA 1
ATOM 1431 C C . ILE B 1 80 ? -56.264 18.031 1.220 1.00 21.32 80 ILE B C 1
ATOM 1432 O O . ILE B 1 80 ? -55.731 17.289 2.057 1.00 19.23 80 ILE B O 1
ATOM 1437 N N . LEU B 1 81 ? -57.166 18.959 1.557 1.00 18.49 81 LEU B N 1
ATOM 1438 C CA . LEU B 1 81 ? -57.570 19.147 2.945 1.00 21.57 81 LEU B CA 1
ATOM 1439 C C . LEU B 1 81 ? -58.263 17.905 3.497 1.00 22.75 81 LEU B C 1
ATOM 1440 O O . LEU B 1 81 ? -57.981 17.480 4.623 1.00 22.44 81 LEU B O 1
ATOM 1445 N N . ALA B 1 82 ? -59.208 17.338 2.734 1.00 20.51 82 ALA B N 1
ATOM 1446 C CA . ALA B 1 82 ? -59.955 16.178 3.213 1.00 22.75 82 ALA B CA 1
ATOM 1447 C C . ALA B 1 82 ? -59.046 14.972 3.396 1.00 22.72 82 ALA B C 1
ATOM 1448 O O . ALA B 1 82 ? -59.235 14.183 4.332 1.00 22.30 82 ALA B O 1
ATOM 1450 N N . LEU B 1 83 ? -58.065 14.801 2.503 1.00 19.76 83 LEU B N 1
ATOM 1451 C CA . LEU B 1 83 ? -57.168 13.653 2.618 1.00 20.22 83 LEU B CA 1
ATOM 1452 C C . LEU B 1 83 ? -56.226 13.808 3.798 1.00 21.31 83 LEU B C 1
ATOM 1453 O O . LEU B 1 83 ? -55.967 12.842 4.525 1.00 21.11 83 LEU B O 1
ATOM 1458 N N . ASN B 1 84 ? -55.687 15.013 3.991 1.00 21.15 84 ASN B N 1
ATOM 1459 C CA . ASN B 1 84 ? -54.847 15.254 5.156 1.00 23.00 84 ASN B CA 1
ATOM 1460 C C . ASN B 1 84 ? -55.614 14.976 6.443 1.00 24.54 84 ASN B C 1
ATOM 1461 O O . ASN B 1 84 ? -55.079 14.366 7.380 1.00 24.29 84 ASN B O 1
ATOM 1466 N N . GLN B 1 85 ? -56.880 15.389 6.498 1.00 21.09 85 GLN B N 1
ATOM 1467 C CA . GLN B 1 85 ? -57.663 15.170 7.711 1.00 22.45 85 GLN B CA 1
ATOM 1468 C C . GLN B 1 85 ? -58.035 13.700 7.889 1.00 24.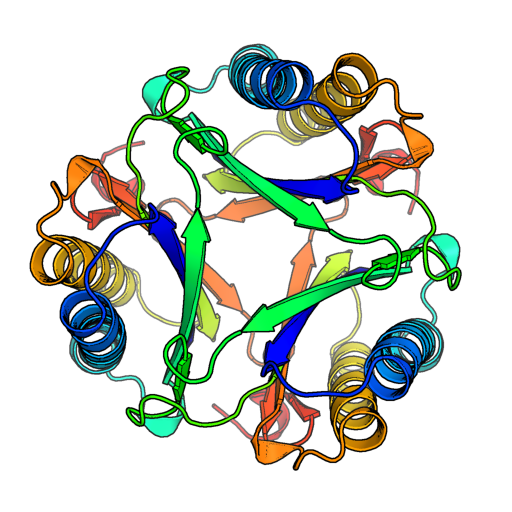26 85 GLN B C 1
ATOM 1469 O O . GLN B 1 85 ? -58.090 13.215 9.025 1.00 24.28 85 GLN B O 1
ATOM 1475 N N . ALA B 1 86 ? -58.274 12.968 6.794 1.00 21.83 86 ALA B N 1
ATOM 1476 C CA . ALA B 1 86 ? -58.508 11.529 6.921 1.00 20.79 86 ALA B CA 1
ATOM 1477 C C . ALA B 1 86 ? -57.309 10.828 7.546 1.00 22.00 86 ALA B C 1
ATOM 1478 O O . ALA B 1 86 ? -57.472 9.952 8.404 1.00 22.65 86 ALA B O 1
ATOM 1480 N N . VAL B 1 87 ? -56.094 11.199 7.134 1.00 20.74 87 VAL B N 1
ATOM 1481 C CA . VAL B 1 87 ? -54.904 10.573 7.709 1.00 20.74 87 VAL B CA 1
ATOM 1482 C C . VAL B 1 87 ? -54.784 10.923 9.183 1.00 24.19 87 VAL B C 1
ATOM 1483 O O . VAL B 1 87 ? -54.585 10.049 10.037 1.00 23.60 87 VAL B O 1
ATOM 1487 N N . SER B 1 88 ? -54.879 12.215 9.498 1.00 23.64 88 SER B N 1
ATOM 1488 C CA . SER B 1 88 ? -54.641 12.655 10.870 1.00 24.28 88 SER B CA 1
ATOM 1489 C C . SER B 1 88 ? -55.671 12.059 11.825 1.00 25.74 88 SER B C 1
ATOM 1490 O O . SER B 1 88 ? -55.330 11.620 12.923 1.00 27.79 88 SER B O 1
ATOM 1493 N N . ALA B 1 89 ? -56.928 11.990 11.415 1.00 24.74 89 ALA B N 1
ATOM 1494 C CA . ALA B 1 89 ? -57.957 11.428 12.291 1.00 27.40 89 ALA B CA 1
ATOM 1495 C C . ALA B 1 89 ? -57.806 9.919 12.442 1.00 27.97 89 ALA B C 1
ATOM 1496 O O . ALA B 1 89 ? -57.968 9.386 13.543 1.00 27.97 89 ALA B O 1
ATOM 1498 N N . SER B 1 90 ? -57.496 9.213 11.349 1.00 24.44 90 SER B N 1
ATOM 1499 C CA . SER B 1 90 ? -57.459 7.754 11.391 1.00 23.63 90 SER B CA 1
ATOM 1500 C C . SER B 1 90 ? -56.257 7.242 12.170 1.00 23.99 90 SER B C 1
ATOM 1501 O O . SER B 1 90 ? -56.358 6.238 12.883 1.00 26.23 90 SER B O 1
ATOM 1504 N N . LEU B 1 91 ? -55.112 7.898 12.031 1.00 23.46 91 LEU B N 1
ATOM 1505 C CA . LEU B 1 91 ? -53.880 7.434 12.651 1.00 23.73 91 LEU B CA 1
ATOM 1506 C C . LEU B 1 91 ? -53.526 8.204 13.912 1.00 29.00 91 LEU B C 1
ATOM 1507 O O . LEU B 1 91 ? -52.478 7.936 14.512 1.00 28.15 91 LEU B O 1
ATOM 1512 N N . GLY B 1 92 ? -54.353 9.162 14.318 1.00 26.04 92 GLY B N 1
ATOM 1513 C CA . GLY B 1 92 ? -54.013 9.974 15.476 1.00 29.70 92 GLY B CA 1
ATOM 1514 C C . GLY B 1 92 ? -52.733 10.755 15.284 1.00 31.75 92 GLY B C 1
ATOM 1515 O O . GLY B 1 92 ? -51.922 10.857 16.214 1.00 33.19 92 GLY B O 1
ATOM 1516 N N . MET B 1 93 ? -52.522 11.293 14.086 1.00 28.70 93 MET B N 1
ATOM 1517 C CA . MET B 1 93 ? -51.313 12.028 13.754 1.00 31.85 93 MET B CA 1
ATOM 1518 C C . MET B 1 93 ? -51.578 13.522 13.754 1.00 31.22 93 MET B C 1
ATOM 1519 O O . MET B 1 93 ? -52.707 13.979 13.558 1.00 32.70 93 MET B O 1
ATOM 1524 N N . ASP B 1 94 ? -50.504 14.279 13.945 1.00 29.86 94 ASP B N 1
ATOM 1525 C CA . ASP B 1 94 ? -50.539 15.713 13.731 1.00 28.91 94 ASP B CA 1
ATOM 1526 C C . ASP B 1 94 ? -50.566 15.969 12.234 1.00 30.13 94 ASP B C 1
ATOM 1527 O O . ASP B 1 94 ? -49.760 15.407 11.486 1.00 26.31 94 ASP B O 1
ATOM 1532 N N . GLY B 1 95 ? -51.512 16.797 11.794 1.00 27.10 95 GLY B N 1
ATOM 1533 C CA . GLY B 1 95 ? -51.628 17.102 10.379 1.00 28.71 95 GLY B CA 1
ATOM 1534 C C . GLY B 1 95 ? -50.397 17.753 9.786 1.00 25.69 95 GLY B C 1
ATOM 1535 O O . GLY B 1 95 ? -50.226 17.738 8.561 1.00 25.07 95 GLY B O 1
ATOM 1536 N N . LYS B 1 96 ? -49.526 18.325 10.624 1.00 27.16 96 LYS B N 1
ATOM 1537 C CA . LYS B 1 96 ? -48.292 18.898 10.099 1.00 27.97 96 LYS B CA 1
ATOM 1538 C C . LYS B 1 96 ? -47.319 17.823 9.628 1.00 26.04 96 LYS B C 1
ATOM 1539 O O . LYS B 1 96 ? -46.374 18.132 8.897 1.00 26.77 96 LYS B O 1
ATOM 1545 N N . ASP B 1 97 ? -47.535 16.570 10.016 1.00 24.30 97 ASP B N 1
ATOM 1546 C CA . ASP B 1 97 ? -46.656 15.476 9.623 1.00 26.18 97 ASP B CA 1
ATOM 1547 C C . ASP B 1 97 ? -47.147 14.722 8.396 1.00 24.15 97 ASP B C 1
ATOM 1548 O O . ASP B 1 97 ? -46.535 13.719 8.019 1.00 21.76 97 ASP B O 1
ATOM 1553 N N . VAL B 1 98 ? -48.221 15.190 7.765 1.00 20.33 98 VAL B N 1
ATOM 1554 C CA . VAL B 1 98 ? -48.837 14.543 6.614 1.00 18.82 98 VAL B CA 1
ATOM 1555 C C . VAL B 1 98 ? -48.602 15.408 5.383 1.00 21.86 98 VAL B C 1
ATOM 1556 O O . VAL B 1 98 ? -48.648 16.640 5.464 1.00 23.51 98 VAL B O 1
ATOM 1560 N N . ARG B 1 99 ? -48.365 14.763 4.238 1.00 20.24 99 ARG B N 1
ATOM 1561 C CA . ARG B 1 99 ? -48.298 15.450 2.954 1.00 21.07 99 ARG B CA 1
ATOM 1562 C C . ARG B 1 99 ? -49.180 14.725 1.947 1.00 22.95 99 ARG B C 1
ATOM 1563 O O . ARG B 1 99 ? -49.296 13.496 1.988 1.00 21.03 99 ARG B O 1
ATOM 1571 N N . VAL B 1 100 ? -49.778 15.499 1.034 1.00 19.37 100 VAL B N 1
ATOM 1572 C CA . VAL B 1 100 ? -50.629 15.002 -0.045 1.00 21.14 100 VAL B CA 1
ATOM 1573 C C . VAL B 1 100 ? -50.072 15.552 -1.350 1.00 19.45 100 VAL B C 1
ATOM 1574 O O . VAL B 1 100 ? -49.751 16.742 -1.429 1.00 22.51 100 VAL B O 1
ATOM 1578 N N . VAL B 1 101 ? -49.918 14.692 -2.356 1.00 17.79 101 VAL B N 1
ATOM 1579 C CA . VAL B 1 101 ? -49.489 15.107 -3.689 1.00 19.43 101 VAL B CA 1
ATOM 1580 C C . VAL B 1 101 ? -50.547 14.672 -4.691 1.00 20.66 101 VAL B C 1
ATOM 1581 O O . VAL B 1 101 ? -50.938 13.499 -4.715 1.00 20.39 101 VAL B O 1
ATOM 1585 N N . LEU B 1 102 ? -50.996 15.607 -5.525 1.00 19.97 102 LEU B N 1
ATOM 1586 C CA . LEU B 1 102 ? -51.921 15.307 -6.609 1.00 19.92 102 LEU B CA 1
ATOM 1587 C C . LEU B 1 102 ? -51.172 15.334 -7.931 1.00 18.83 102 LEU B C 1
ATOM 1588 O O . LEU B 1 102 ? -50.446 16.293 -8.213 1.00 20.84 102 LEU B O 1
ATOM 1593 N N . ARG B 1 103 ? -51.382 14.305 -8.754 1.00 19.80 103 ARG B N 1
ATOM 1594 C CA . ARG B 1 103 ? -50.788 14.210 -10.088 1.00 20.51 103 ARG B CA 1
ATOM 1595 C C . ARG B 1 103 ? -51.907 14.159 -11.122 1.00 19.95 103 ARG B C 1
ATOM 1596 O O . ARG B 1 103 ? -52.593 13.139 -11.247 1.00 20.45 103 ARG B O 1
ATOM 1604 N N . ASP B 1 104 ? -52.116 15.270 -11.833 1.00 21.77 104 ASP B N 1
ATOM 1605 C CA . ASP B 1 104 ? -53.097 15.329 -12.919 1.00 21.08 104 ASP B CA 1
ATOM 1606 C C . ASP B 1 104 ? -52.657 14.427 -14.070 1.00 20.97 104 ASP B C 1
ATOM 1607 O O . ASP B 1 104 ? -51.582 14.625 -14.640 1.00 23.32 104 ASP B O 1
ATOM 1612 N N . ILE B 1 105 ? -53.497 13.469 -14.434 1.00 20.98 105 ILE B N 1
ATOM 1613 C CA . ILE B 1 105 ? -53.223 12.518 -15.507 1.00 20.81 105 ILE B CA 1
ATOM 1614 C C . ILE B 1 105 ? -54.217 12.798 -16.637 1.00 19.85 105 ILE B C 1
ATOM 1615 O O . ILE B 1 105 ? -55.424 12.647 -16.431 1.00 20.86 105 ILE B O 1
ATOM 1620 N N . PRO B 1 106 ? -53.762 13.196 -17.823 1.00 24.05 106 PRO B N 1
ATOM 1621 C CA . PRO B 1 106 ? -54.695 13.316 -18.954 1.00 24.77 106 PRO B CA 1
ATOM 1622 C C . PRO B 1 106 ? -55.430 12.006 -19.211 1.00 23.87 106 PRO B C 1
ATOM 1623 O O . PRO B 1 106 ? -54.919 10.913 -18.949 1.00 22.90 106 PRO B O 1
ATOM 1627 N N . LYS B 1 107 ? -56.650 12.135 -19.746 1.00 27.89 107 LYS B N 1
ATOM 1628 C CA . LYS B 1 107 ? -57.491 10.961 -19.992 1.00 27.03 107 LYS B CA 1
ATOM 1629 C C . LYS B 1 107 ? -56.815 9.976 -20.942 1.00 25.51 107 LYS B C 1
ATOM 1630 O O . LYS B 1 107 ? -57.023 8.757 -20.853 1.00 27.64 107 LYS B O 1
ATOM 1636 N N . THR B 1 108 ? -55.989 10.492 -21.854 1.00 28.75 108 THR B N 1
ATOM 1637 C CA . THR B 1 108 ? -55.261 9.632 -22.779 1.00 28.11 108 THR B CA 1
ATOM 1638 C C . THR B 1 108 ? -54.219 8.809 -22.049 1.00 26.16 108 THR B C 1
ATOM 1639 O O . THR B 1 108 ? -53.775 7.775 -22.562 1.00 27.25 108 THR B O 1
ATOM 1643 N N . ASP B 1 109 ? -53.817 9.256 -20.853 1.00 26.88 109 ASP B N 1
ATOM 1644 C CA . ASP B 1 109 ? -52.721 8.649 -20.112 1.00 24.13 109 ASP B CA 1
ATOM 1645 C C . ASP B 1 109 ? -53.187 7.776 -18.960 1.00 25.32 109 ASP B C 1
ATOM 1646 O O . ASP B 1 109 ? -52.357 7.084 -18.360 1.00 23.09 109 ASP B O 1
ATOM 1651 N N . MET B 1 110 ? -54.476 7.808 -18.633 1.00 24.37 110 MET B N 1
ATOM 1652 C CA . MET B 1 110 ? -55.030 7.065 -17.510 1.00 22.55 110 MET B CA 1
ATOM 1653 C C . MET B 1 110 ? -55.693 5.796 -18.024 1.00 27.03 110 MET B C 1
ATOM 1654 O O . MET B 1 110 ? -56.683 5.865 -18.757 1.00 27.61 110 MET B O 1
ATOM 1659 N N . GLY B 1 111 ? -55.153 4.645 -17.635 1.00 23.09 111 GLY B N 1
ATOM 1660 C CA . GLY B 1 111 ? -55.784 3.392 -17.976 1.00 25.53 111 GLY B CA 1
ATOM 1661 C C . GLY B 1 111 ? -56.981 3.123 -17.079 1.00 32.52 111 GLY B C 1
ATOM 1662 O O . GLY B 1 111 ? -56.993 3.456 -15.891 1.00 29.98 111 GLY B O 1
ATOM 1663 N N . VAL B 1 112 ? -58.006 2.522 -17.668 1.00 30.09 112 VAL B N 1
ATOM 1664 C CA . VAL B 1 112 ? -59.144 2.068 -16.880 1.00 32.48 112 VAL B CA 1
ATOM 1665 C C . VAL B 1 112 ? -59.237 0.555 -17.047 1.00 31.69 112 VAL B C 1
ATOM 1666 O O . VAL B 1 112 ? -58.245 -0.104 -17.394 1.00 33.03 112 VAL B O 1
ATOM 1670 N N . ALA B 1 113 ? -60.417 -0.008 -16.798 1.00 32.70 113 ALA B N 1
ATOM 1671 C CA . ALA B 1 113 ? -60.572 -1.455 -16.863 1.00 30.08 113 ALA B CA 1
ATOM 1672 C C . ALA B 1 113 ? -60.140 -1.991 -18.224 1.00 32.89 113 ALA B C 1
ATOM 1673 O O . ALA B 1 113 ? -60.370 -1.363 -19.262 1.00 32.57 113 ALA B O 1
ATOM 1675 N N . ASN B 1 114 ? -59.471 -3.146 -18.204 1.00 30.66 114 ASN B N 1
ATOM 1676 C CA . ASN B 1 114 ? -59.194 -3.940 -19.401 1.00 36.26 114 ASN B CA 1
ATOM 1677 C C . ASN B 1 114 ? -58.262 -3.227 -20.381 1.00 35.95 114 ASN B C 1
ATOM 1678 O O . ASN B 1 114 ? -58.336 -3.450 -21.594 1.00 35.64 114 ASN B O 1
ATOM 1683 N N . GLY B 1 115 ? -57.383 -2.368 -19.869 1.00 32.99 115 GLY B N 1
ATOM 1684 C CA . GLY B 1 115 ? -56.332 -1.810 -20.696 1.00 31.48 115 GLY B CA 1
ATOM 1685 C C . GLY B 1 115 ? -56.755 -0.751 -21.685 1.00 30.53 115 GLY B C 1
ATOM 1686 O O . GLY B 1 115 ? -56.037 -0.510 -22.657 1.00 31.44 115 GLY B O 1
ATOM 1687 N N . LEU B 1 116 ? -57.896 -0.107 -21.475 1.00 31.42 116 LEU B N 1
ATOM 1688 C CA . LEU B 1 116 ? -58.284 1.044 -22.275 1.00 30.59 116 LEU B CA 1
ATOM 1689 C C . LEU B 1 116 ? -57.929 2.327 -21.538 1.00 30.96 116 LEU B C 1
ATOM 1690 O O . LEU B 1 116 ? -57.933 2.370 -20.306 1.00 29.67 116 LEU B O 1
ATOM 1695 N N . SER B 1 117 ? -57.621 3.378 -22.296 1.00 31.18 117 SER B N 1
ATOM 1696 C CA . SER B 1 117 ? -57.474 4.674 -21.651 1.00 31.15 117 SER B CA 1
ATOM 1697 C C . SER B 1 117 ? -58.840 5.196 -21.219 1.00 32.19 117 SER B C 1
ATOM 1698 O O . SER B 1 117 ? -59.887 4.764 -21.710 1.00 31.85 117 SER B O 1
ATOM 1701 N N . ALA B 1 118 ? -58.818 6.140 -20.280 1.00 31.19 118 ALA B N 1
ATOM 1702 C CA . ALA B 1 118 ? -60.059 6.773 -19.864 1.00 34.22 118 ALA B CA 1
ATOM 1703 C C . ALA B 1 118 ? -60.730 7.494 -21.023 1.00 38.15 118 ALA B C 1
ATOM 1704 O O . ALA B 1 118 ? -61.952 7.651 -21.020 1.00 39.17 118 ALA B O 1
ATOM 1706 N N . MET B 1 119 ? -59.958 7.919 -22.020 1.00 34.49 119 MET B N 1
ATOM 1707 C CA . MET B 1 119 ? -60.542 8.547 -23.199 1.00 38.32 119 MET B CA 1
ATOM 1708 C C . MET B 1 119 ? -61.225 7.521 -24.098 1.00 42.16 119 MET B C 1
ATOM 1709 O O . MET B 1 119 ? -62.312 7.782 -24.625 1.00 42.82 119 MET B O 1
ATOM 1714 N N . ALA B 1 120 ? -60.608 6.350 -24.282 1.00 38.27 120 ALA B N 1
ATOM 1715 C CA . ALA B 1 120 ? -61.230 5.306 -25.093 1.00 40.97 120 ALA B CA 1
ATOM 1716 C C . ALA B 1 120 ? -62.543 4.833 -24.485 1.00 45.35 120 ALA B C 1
ATOM 1717 O O . ALA B 1 120 ? -63.418 4.340 -25.206 1.00 44.91 120 ALA B O 1
ATOM 1719 N N . ALA B 1 121 ? -62.700 4.982 -23.169 1.00 45.76 121 ALA B N 1
ATOM 1720 C CA . ALA B 1 121 ? -63.939 4.670 -22.470 1.00 54.97 121 ALA B CA 1
ATOM 1721 C C . ALA B 1 121 ? -64.681 5.910 -21.969 1.00 56.47 121 ALA B C 1
ATOM 1722 O O . ALA B 1 121 ? -65.771 5.771 -21.403 1.00 65.69 121 ALA B O 1
ATOM 1724 N N . GLY B 1 122 ? -64.123 7.112 -22.146 1.00 54.14 122 GLY B N 1
ATOM 1725 C CA . GLY B 1 122 ? -64.821 8.353 -21.831 1.00 56.39 122 GLY B CA 1
ATOM 1726 C C . GLY B 1 122 ? -65.093 8.639 -20.363 1.00 60.18 122 GLY B C 1
ATOM 1727 O O . GLY B 1 122 ? -66.180 8.329 -19.863 1.00 58.40 122 GLY B O 1
ATOM 1728 N N . ARG B 1 123 ? -64.129 9.245 -19.663 1.00 60.22 123 ARG B N 1
ATOM 1729 C CA . ARG B 1 123 ? -64.336 9.674 -18.272 1.00 60.54 123 ARG B CA 1
ATOM 1730 C C . ARG B 1 123 ? -64.441 11.193 -18.164 1.00 58.74 123 ARG B C 1
ATOM 1731 O O . ARG B 1 123 ? -64.067 11.919 -19.088 1.00 62.98 123 ARG B O 1
ATOM 1739 N N . PRO C 1 1 ? -38.764 3.783 -20.224 1.00 24.36 1 PRO C N 1
ATOM 1740 C CA . PRO C 1 1 ? -39.824 3.923 -19.216 1.00 21.74 1 PRO C CA 1
ATOM 1741 C C . PRO C 1 1 ? -39.503 3.171 -17.940 1.00 24.01 1 PRO C C 1
ATOM 1742 O O . PRO C 1 1 ? -38.982 2.054 -17.981 1.00 23.13 1 PRO C O 1
ATOM 1746 N N . LEU C 1 2 ? -39.833 3.785 -16.811 1.00 21.11 2 LEU C N 1
ATOM 1747 C CA . LEU C 1 2 ? -39.586 3.207 -15.499 1.00 23.09 2 LEU C CA 1
ATOM 1748 C C . LEU C 1 2 ? -40.923 2.797 -14.895 1.00 20.71 2 LEU C C 1
ATOM 1749 O O . LEU C 1 2 ? -41.824 3.631 -14.733 1.00 21.51 2 LEU C O 1
ATOM 1754 N N . LEU C 1 3 ? -41.056 1.511 -14.594 1.00 20.83 3 LEU C N 1
ATOM 1755 C CA . LEU C 1 3 ? -42.314 0.934 -14.149 1.00 21.35 3 LEU C CA 1
ATOM 1756 C C . LEU C 1 3 ? -42.192 0.541 -12.691 1.00 22.76 3 LEU C C 1
ATOM 1757 O O . LEU C 1 3 ? -41.197 -0.073 -12.296 1.00 22.41 3 LEU C O 1
ATOM 1762 N N . ASN C 1 4 ? -43.193 0.889 -11.888 1.00 23.32 4 ASN C N 1
ATOM 1763 C CA . ASN C 1 4 ? -43.322 0.273 -10.573 1.00 24.20 4 ASN C CA 1
ATOM 1764 C C . ASN C 1 4 ? -44.669 -0.428 -10.522 1.00 23.43 4 ASN C C 1
ATOM 1765 O O . ASN C 1 4 ? -45.713 0.180 -10.798 1.00 22.44 4 ASN C O 1
ATOM 1770 N N . VAL C 1 5 ? -44.622 -1.713 -10.209 1.00 20.16 5 VAL C N 1
ATOM 1771 C CA . VAL C 1 5 ? -45.751 -2.621 -10.321 1.00 20.72 5 VAL C CA 1
ATOM 1772 C C . VAL C 1 5 ? -46.163 -3.013 -8.921 1.00 22.21 5 VAL C C 1
ATOM 1773 O O . VAL C 1 5 ? -45.312 -3.332 -8.080 1.00 22.48 5 VAL C O 1
ATOM 1777 N N . HIS C 1 6 ? -47.467 -2.997 -8.684 1.00 21.66 6 HIS C N 1
ATOM 1778 C CA . HIS C 1 6 ? -48.046 -3.220 -7.367 1.00 20.74 6 HIS C CA 1
ATOM 1779 C C . HIS C 1 6 ? -49.057 -4.342 -7.511 1.00 21.92 6 HIS C C 1
ATOM 1780 O O . HIS C 1 6 ? -50.036 -4.196 -8.249 1.00 21.36 6 HIS C O 1
ATOM 1787 N N . ILE C 1 7 ? -48.815 -5.466 -6.832 1.00 21.15 7 ILE C N 1
ATOM 1788 C CA . ILE C 1 7 ? -49.649 -6.650 -6.971 1.00 22.21 7 ILE C CA 1
ATOM 1789 C C . ILE C 1 7 ? -49.987 -7.178 -5.585 1.00 25.41 7 ILE C C 1
ATOM 1790 O O . ILE C 1 7 ? -49.360 -6.818 -4.591 1.00 22.86 7 ILE C O 1
ATOM 1795 N N . MET C 1 8 ? -50.979 -8.067 -5.539 1.00 24.53 8 MET C N 1
ATOM 1796 C CA . MET C 1 8 ? -51.353 -8.717 -4.291 1.00 23.46 8 MET C CA 1
ATOM 1797 C C . MET C 1 8 ? -50.331 -9.781 -3.910 1.00 30.37 8 MET C C 1
ATOM 1798 O O . MET C 1 8 ? -49.717 -10.424 -4.774 1.00 27.75 8 MET C O 1
ATOM 1803 N N . GLN C 1 9 ? -50.141 -9.954 -2.602 1.00 29.20 9 GLN C N 1
ATOM 1804 C CA . GLN C 1 9 ? -49.356 -11.077 -2.110 1.00 33.13 9 GLN C CA 1
ATOM 1805 C C . GLN C 1 9 ? -49.997 -12.385 -2.550 1.00 28.92 9 GLN C C 1
ATOM 1806 O O . GLN C 1 9 ? -51.196 -12.450 -2.825 1.00 31.26 9 GLN C O 1
ATOM 1812 N N . GLY C 1 10 ? -49.186 -13.437 -2.614 1.00 36.80 10 GLY C N 1
ATOM 1813 C CA . GLY C 1 10 ? -49.702 -14.768 -2.848 1.00 32.98 10 GLY C CA 1
ATOM 1814 C C . GLY C 1 10 ? -49.401 -15.362 -4.203 1.00 36.93 10 GLY C C 1
ATOM 1815 O O . GLY C 1 10 ? -49.763 -16.521 -4.437 1.00 34.32 10 GLY C O 1
ATOM 1816 N N . HIS C 1 11 ? -48.758 -14.630 -5.108 1.00 31.47 11 HIS C N 1
ATOM 1817 C CA . HIS C 1 11 ? -48.435 -15.227 -6.392 1.00 32.28 11 HIS C CA 1
ATOM 1818 C C . HIS C 1 11 ? -47.121 -15.994 -6.305 1.00 29.22 11 HIS C C 1
ATOM 1819 O O . HIS C 1 11 ? -46.294 -15.759 -5.425 1.00 29.21 11 HIS C O 1
ATOM 1826 N N . THR C 1 12 ? -46.949 -16.932 -7.228 1.00 33.14 12 THR C N 1
ATOM 1827 C CA . THR C 1 12 ? -45.766 -17.776 -7.199 1.00 32.09 12 THR C CA 1
ATOM 1828 C C . THR C 1 12 ? -44.557 -17.006 -7.717 1.00 32.49 12 THR C C 1
ATOM 1829 O O . THR C 1 12 ? -44.709 -16.058 -8.494 1.00 32.01 12 THR C O 1
ATOM 1833 N N . PRO C 1 13 ? -43.346 -17.396 -7.301 1.00 31.90 13 PRO C N 1
ATOM 1834 C CA . PRO C 1 13 ? -42.145 -16.753 -7.862 1.00 33.36 13 PRO C CA 1
ATOM 1835 C C . PRO C 1 13 ? -42.073 -16.844 -9.373 1.00 29.82 13 PRO C C 1
ATOM 1836 O O . PRO C 1 13 ? -41.628 -15.890 -10.023 1.00 30.60 13 PRO C O 1
ATOM 1840 N N . ALA C 1 14 ? -42.502 -17.966 -9.952 1.00 31.14 14 ALA C N 1
ATOM 1841 C CA . ALA C 1 14 ? -42.486 -18.099 -11.404 1.00 29.04 14 ALA C CA 1
ATOM 1842 C C . ALA C 1 14 ? -43.386 -17.058 -12.058 1.00 30.85 14 ALA C C 1
ATOM 1843 O O . ALA C 1 14 ? -43.015 -16.441 -13.064 1.00 29.88 14 ALA C O 1
ATOM 1845 N N . ALA C 1 15 ? -44.577 -16.848 -11.496 1.00 27.86 15 ALA C N 1
ATOM 1846 C CA . ALA C 1 15 ? -45.524 -15.918 -12.101 1.00 29.47 15 ALA C CA 1
ATOM 1847 C C . ALA C 1 15 ? -45.027 -14.483 -11.995 1.00 29.91 15 ALA C C 1
ATOM 1848 O O . ALA C 1 15 ? -45.265 -13.664 -12.892 1.00 27.51 15 ALA C O 1
ATOM 1850 N N . LYS C 1 16 ? -44.353 -14.154 -10.890 1.00 29.78 16 LYS C N 1
ATOM 1851 C CA . LYS C 1 16 ? -43.783 -12.821 -10.744 1.00 26.46 16 LYS C CA 1
ATOM 1852 C C . LYS C 1 16 ? -42.616 -12.607 -11.700 1.00 29.18 16 LYS C C 1
ATOM 1853 O O . LYS C 1 16 ? -42.453 -11.509 -12.247 1.00 26.60 16 LYS C O 1
ATOM 1859 N N . THR C 1 17 ? -41.802 -13.637 -11.919 1.00 26.69 17 THR C N 1
ATOM 1860 C CA . THR C 1 17 ? -40.747 -13.541 -12.919 1.00 27.81 17 THR C CA 1
ATOM 1861 C C . THR C 1 17 ? -41.342 -13.352 -14.309 1.00 30.12 17 THR C C 1
ATOM 1862 O O . THR C 1 17 ? -40.889 -12.492 -15.074 1.00 27.19 17 THR C O 1
ATOM 1866 N N . ALA C 1 18 ? -42.367 -14.146 -14.649 1.00 27.67 18 ALA C N 1
ATOM 1867 C CA . ALA C 1 18 ? -43.016 -14.006 -15.950 1.00 27.93 18 ALA C CA 1
ATOM 1868 C C . ALA C 1 18 ? -43.644 -12.626 -16.107 1.00 26.87 18 ALA C C 1
ATOM 1869 O O . ALA C 1 18 ? -43.643 -12.055 -17.206 1.00 25.73 18 ALA C O 1
ATOM 1871 N N . LEU C 1 19 ? -44.204 -12.089 -15.020 1.00 24.70 19 LEU C N 1
ATOM 1872 C CA . LEU C 1 19 ? -44.780 -10.747 -15.049 1.00 25.66 19 LEU C CA 1
ATOM 1873 C C . LEU C 1 19 ? -43.738 -9.700 -15.432 1.00 24.58 19 LEU C C 1
ATOM 1874 O O . LEU C 1 19 ? -43.955 -8.890 -16.341 1.00 23.79 19 LEU C O 1
ATOM 1879 N N . LEU C 1 20 ? -42.596 -9.700 -14.741 1.00 23.64 20 LEU C N 1
ATOM 1880 C CA . LEU C 1 20 ? -41.553 -8.723 -15.033 1.00 22.67 20 LEU C CA 1
ATOM 1881 C C . LEU C 1 20 ? -41.092 -8.818 -16.483 1.00 23.64 20 LEU C C 1
ATOM 1882 O O . LEU C 1 20 ? -40.960 -7.796 -17.168 1.00 23.21 20 LEU C O 1
ATOM 1887 N N . LYS C 1 21 ? -40.837 -10.033 -16.971 1.00 25.11 21 LYS C N 1
ATOM 1888 C CA . LYS C 1 21 ? -40.396 -10.162 -18.357 1.00 25.22 21 LYS C CA 1
ATOM 1889 C C . LYS C 1 21 ? -41.495 -9.736 -19.320 1.00 24.10 21 LYS C C 1
ATOM 1890 O O . LYS C 1 21 ? -41.212 -9.098 -20.343 1.00 22.12 21 LYS C O 1
ATOM 1896 N N . ALA C 1 22 ? -42.758 -10.063 -19.004 1.00 21.75 22 ALA C N 1
ATOM 1897 C CA . ALA C 1 22 ? -43.864 -9.695 -19.889 1.00 25.21 22 ALA C CA 1
ATOM 1898 C C . ALA C 1 22 ? -44.072 -8.191 -19.901 1.00 24.11 22 ALA C C 1
ATOM 1899 O O . ALA C 1 22 ? -44.405 -7.608 -20.939 1.00 23.80 22 ALA C O 1
ATOM 1901 N N . LEU C 1 23 ? -43.888 -7.541 -18.752 1.00 24.50 23 LEU C N 1
ATOM 1902 C CA . LEU C 1 23 ? -43.984 -6.087 -18.716 1.00 23.66 23 LEU C CA 1
ATOM 1903 C C . LEU C 1 23 ? -42.902 -5.453 -19.575 1.00 23.13 23 LEU C C 1
ATOM 1904 O O . LEU C 1 23 ? -43.177 -4.543 -20.367 1.00 22.07 23 LEU C O 1
ATOM 1909 N N . SER C 1 24 ? -41.658 -5.923 -19.430 1.00 22.69 24 SER C N 1
ATOM 1910 C CA . SER C 1 24 ? -40.567 -5.351 -20.209 1.00 21.63 24 SER C CA 1
ATOM 1911 C C . SER C 1 24 ? -40.810 -5.555 -21.700 1.00 21.77 24 SER C C 1
ATOM 1912 O O . SER C 1 24 ? -40.683 -4.617 -22.491 1.00 21.20 24 SER C O 1
ATOM 1915 N N . ASP C 1 25 ? -41.226 -6.761 -22.088 1.00 23.59 25 ASP C N 1
ATOM 1916 C CA . ASP C 1 25 ? -41.546 -7.031 -23.491 1.00 23.89 25 ASP C CA 1
ATOM 1917 C C . ASP C 1 25 ? -42.677 -6.142 -23.987 1.00 24.28 25 ASP C C 1
ATOM 1918 O O . ASP C 1 25 ? -42.647 -5.670 -25.131 1.00 24.34 25 ASP C O 1
ATOM 1923 N N . ALA C 1 26 ? -43.688 -5.907 -23.143 1.00 23.05 26 ALA C N 1
ATOM 1924 C CA . ALA C 1 26 ? -44.817 -5.080 -23.555 1.00 24.22 26 ALA C CA 1
ATOM 1925 C C . ALA C 1 26 ? -44.377 -3.657 -23.871 1.00 22.96 26 ALA C C 1
ATOM 1926 O O . ALA C 1 26 ? -44.880 -3.035 -24.815 1.00 24.63 26 ALA C O 1
ATOM 1928 N N . VAL C 1 27 ? -43.437 -3.120 -23.089 1.00 22.38 27 VAL C N 1
ATOM 1929 C CA . VAL C 1 27 ? -42.949 -1.767 -23.337 1.00 23.37 27 VAL C CA 1
ATOM 1930 C C . VAL C 1 27 ? -42.176 -1.715 -24.651 1.00 21.65 27 VAL C C 1
ATOM 1931 O O . VAL C 1 27 ? -42.418 -0.848 -25.500 1.00 22.44 27 VAL C O 1
ATOM 1935 N N . VAL C 1 28 ? -41.237 -2.650 -24.835 1.00 23.39 28 VAL C N 1
ATOM 1936 C CA . VAL C 1 28 ? -40.407 -2.655 -26.039 1.00 25.31 28 VAL C CA 1
ATOM 1937 C C . VAL C 1 28 ? -41.269 -2.779 -27.286 1.00 24.00 28 VAL C C 1
ATOM 1938 O O . VAL C 1 28 ? -41.064 -2.062 -28.276 1.00 27.57 28 VAL C O 1
ATOM 1942 N N . GLN C 1 29 ? -42.246 -3.674 -27.260 1.00 22.58 29 GLN C N 1
ATOM 1943 C CA . GLN C 1 29 ? -42.994 -4.010 -28.469 1.00 26.12 29 GLN C CA 1
ATOM 1944 C C . GLN C 1 29 ? -44.183 -3.094 -28.740 1.00 28.95 29 GLN C C 1
ATOM 1945 O O . GLN C 1 29 ? -44.625 -3.000 -29.891 1.00 28.49 29 GLN C O 1
ATOM 1951 N N . SER C 1 30 ? -44.725 -2.426 -27.727 1.00 26.21 30 SER C N 1
ATOM 1952 C CA . SER C 1 30 ? -45.854 -1.541 -27.982 1.00 23.30 30 SER C CA 1
ATOM 1953 C C . SER C 1 30 ? -45.437 -0.125 -28.374 1.00 25.11 30 SER C C 1
ATOM 1954 O O . SER C 1 30 ? -46.144 0.520 -29.154 1.00 27.77 30 SER C O 1
ATOM 1957 N N . ILE C 1 31 ? -44.325 0.393 -27.853 1.00 24.32 31 ILE C N 1
ATOM 1958 C CA . ILE C 1 31 ? -43.876 1.742 -28.192 1.00 24.34 31 ILE C CA 1
ATOM 1959 C C . ILE C 1 31 ? -42.453 1.772 -28.741 1.00 28.01 31 ILE C C 1
ATOM 1960 O O . ILE C 1 31 ? -41.943 2.863 -29.022 1.00 28.06 31 ILE C O 1
ATOM 1965 N N . GLY C 1 32 ? -41.814 0.627 -28.932 1.00 27.95 32 GLY C N 1
ATOM 1966 C CA . GLY C 1 32 ? -40.469 0.645 -29.501 1.00 29.41 32 GLY C CA 1
ATOM 1967 C C . GLY C 1 32 ? -39.446 1.343 -28.631 1.00 29.76 32 GLY C C 1
ATOM 1968 O O . GLY C 1 32 ? -38.530 1.991 -29.151 1.00 28.59 32 GLY C O 1
ATOM 1969 N N . ALA C 1 33 ? -39.589 1.244 -27.315 1.00 24.65 33 ALA C N 1
ATOM 1970 C CA . ALA C 1 33 ? -38.584 1.807 -26.428 1.00 25.68 33 ALA C CA 1
ATOM 1971 C C . ALA C 1 33 ? -37.274 1.035 -26.555 1.00 22.42 33 ALA C C 1
ATOM 1972 O O . ALA C 1 33 ? -37.293 -0.194 -26.682 1.00 25.54 33 ALA C O 1
ATOM 1974 N N . PRO C 1 34 ? -36.136 1.724 -26.515 1.00 24.05 34 PRO C N 1
ATOM 1975 C CA . PRO C 1 34 ? -34.847 1.025 -26.419 1.00 24.91 34 PRO C CA 1
ATOM 1976 C C . PRO C 1 34 ? -34.838 0.137 -25.191 1.00 25.35 34 PRO C C 1
ATOM 1977 O O . PRO C 1 34 ? -35.290 0.538 -24.119 1.00 21.38 34 PRO C O 1
ATOM 1981 N N . LEU C 1 35 ? -34.327 -1.084 -25.354 1.00 23.90 35 LEU C N 1
ATOM 1982 C CA . LEU C 1 35 ? -34.369 -2.033 -24.247 1.00 22.17 35 LEU C CA 1
ATOM 1983 C C . LEU C 1 35 ? -33.663 -1.487 -23.007 1.00 23.35 35 LEU C C 1
ATOM 1984 O O . LEU C 1 35 ? -34.130 -1.689 -21.883 1.00 22.79 35 LEU C O 1
ATOM 1989 N N . ALA C 1 36 ? -32.546 -0.776 -23.194 1.00 21.50 36 ALA C N 1
ATOM 1990 C CA . ALA C 1 36 ? -31.793 -0.251 -22.056 1.00 24.04 36 ALA C CA 1
ATOM 1991 C C . ALA C 1 36 ? -32.583 0.768 -21.237 1.00 24.49 36 ALA C C 1
ATOM 1992 O O . ALA C 1 36 ? -32.211 1.038 -20.086 1.00 23.79 36 ALA C O 1
ATOM 1994 N N . SER C 1 37 ? -33.632 1.360 -21.808 1.00 22.42 37 SER C N 1
ATOM 1995 C CA . SER C 1 37 ? -34.464 2.341 -21.120 1.00 24.12 37 SER C CA 1
ATOM 1996 C C . SER C 1 37 ? -35.580 1.720 -20.279 1.00 24.01 37 SER C C 1
ATOM 1997 O O . SER C 1 37 ? -36.286 2.465 -19.585 1.00 25.29 37 SER C O 1
ATOM 2000 N N . VAL C 1 38 ? -35.752 0.397 -20.298 1.00 20.78 38 VAL C N 1
ATOM 2001 C CA . VAL C 1 38 ? -36.912 -0.248 -19.683 1.00 21.95 38 VAL C CA 1
ATOM 2002 C C . VAL C 1 38 ? -36.503 -0.859 -18.348 1.00 22.05 38 VAL C C 1
ATOM 2003 O O . VAL C 1 38 ? -35.678 -1.777 -18.303 1.00 22.23 38 VAL C O 1
ATOM 2007 N N . ARG C 1 39 ? -37.094 -0.362 -17.253 1.00 20.19 39 ARG C N 1
ATOM 2008 C CA . ARG C 1 39 ? -36.915 -0.942 -15.927 1.00 21.67 39 ARG C CA 1
ATOM 2009 C C . ARG C 1 39 ? -38.275 -1.149 -15.278 1.00 21.40 39 ARG C C 1
ATOM 2010 O O . ARG C 1 39 ? -39.184 -0.337 -15.459 1.00 22.07 39 ARG C O 1
ATOM 2018 N N . ALA C 1 40 ? -38.411 -2.247 -14.519 1.00 21.09 40 ALA C N 1
ATOM 2019 C CA . ALA C 1 40 ? -39.622 -2.508 -13.745 1.00 20.03 40 ALA C CA 1
ATOM 2020 C C . ALA C 1 40 ? -39.247 -3.058 -12.382 1.00 20.34 40 ALA C C 1
ATOM 2021 O O . ALA C 1 40 ? -38.370 -3.921 -12.272 1.00 22.56 40 ALA C O 1
ATOM 2023 N N . ILE C 1 41 ? -39.924 -2.571 -11.346 1.00 20.16 41 ILE C N 1
ATOM 2024 C CA . ILE C 1 41 ? -39.710 -3.051 -9.983 1.00 21.43 41 ILE C CA 1
ATOM 2025 C C . ILE C 1 41 ? -41.067 -3.378 -9.366 1.00 21.88 41 ILE C C 1
AT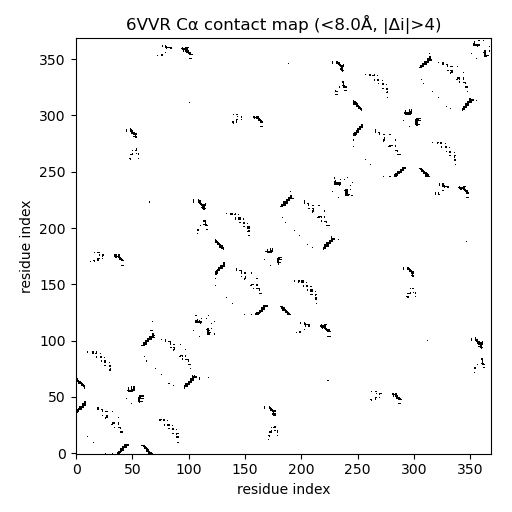OM 2026 O O . ILE C 1 41 ? -42.070 -2.707 -9.642 1.00 22.63 41 ILE C O 1
ATOM 2031 N N . LEU C 1 42 ? -41.097 -4.424 -8.540 1.00 23.40 42 LEU C N 1
ATOM 2032 C CA . LEU C 1 42 ? -42.328 -5.060 -8.093 1.00 23.36 42 LEU C CA 1
ATOM 2033 C C . LEU C 1 42 ? -42.478 -4.926 -6.581 1.00 25.70 42 LEU C C 1
ATOM 2034 O O . LEU C 1 42 ? -41.507 -5.103 -5.837 1.00 22.77 42 LEU C O 1
ATOM 2039 N N . GLN C 1 43 ? -43.707 -4.628 -6.137 1.00 23.29 43 GLN C N 1
ATOM 2040 C CA . GLN C 1 43 ? -44.070 -4.525 -4.724 1.00 26.43 43 GLN C CA 1
ATOM 2041 C C . GLN C 1 43 ? -45.337 -5.332 -4.478 1.00 26.14 43 GLN C C 1
ATOM 2042 O O . GLN C 1 43 ? -46.272 -5.277 -5.281 1.00 24.89 43 GLN C O 1
ATOM 2048 N N . GLU C 1 44 ? -45.379 -6.070 -3.366 1.00 25.70 44 GLU C N 1
ATOM 2049 C CA . GLU C 1 44 ? -46.528 -6.898 -3.019 1.00 27.48 44 GLU C CA 1
ATOM 2050 C C . GLU C 1 44 ? -47.303 -6.288 -1.854 1.00 27.37 44 GLU C C 1
ATOM 2051 O O . GLU C 1 44 ? -46.721 -5.641 -0.974 1.00 27.38 44 GLU C O 1
ATOM 2057 N N . TYR C 1 45 ? -48.629 -6.493 -1.860 1.00 24.27 45 TYR C N 1
ATOM 2058 C CA . TYR C 1 45 ? -49.527 -5.919 -0.860 1.00 25.37 45 TYR C CA 1
ATOM 2059 C C . TYR C 1 45 ? -50.405 -6.999 -0.246 1.00 27.99 45 TYR C C 1
ATOM 2060 O O . TYR C 1 45 ? -50.964 -7.834 -0.965 1.00 26.81 45 TYR C O 1
ATOM 2069 N N . ALA C 1 46 ? -50.556 -6.957 1.076 1.00 25.72 46 ALA C N 1
ATOM 2070 C CA . ALA C 1 46 ? -51.552 -7.803 1.715 1.00 26.40 46 ALA C CA 1
ATOM 2071 C C . ALA C 1 46 ? -52.949 -7.280 1.404 1.00 25.04 46 ALA C C 1
ATOM 2072 O O . ALA C 1 46 ? -53.149 -6.087 1.162 1.00 24.20 46 ALA C O 1
ATOM 2074 N N . ALA C 1 47 ? -53.923 -8.191 1.402 1.00 23.13 47 ALA C N 1
ATOM 2075 C CA . ALA C 1 47 ? -55.304 -7.787 1.155 1.00 26.16 47 ALA C CA 1
ATOM 2076 C C . ALA C 1 47 ? -55.742 -6.698 2.123 1.00 23.62 47 ALA C C 1
ATOM 2077 O O . ALA C 1 47 ? -56.475 -5.780 1.746 1.00 23.44 47 ALA C O 1
ATOM 2079 N N . ALA C 1 48 ? -55.263 -6.758 3.365 1.00 22.33 48 ALA C N 1
ATOM 2080 C CA . ALA C 1 48 ? -55.652 -5.764 4.357 1.00 26.09 48 ALA C CA 1
ATOM 2081 C C . ALA C 1 48 ? -55.174 -4.361 3.998 1.00 24.82 48 ALA C C 1
ATOM 2082 O O . ALA C 1 48 ? -55.710 -3.387 4.535 1.00 23.39 48 ALA C O 1
ATOM 2084 N N . ASP C 1 49 ? -54.209 -4.239 3.084 1.00 23.00 49 ASP C N 1
ATOM 2085 C CA . ASP C 1 49 ? -53.601 -2.963 2.731 1.00 24.74 49 ASP C CA 1
ATOM 2086 C C . ASP C 1 49 ? -54.234 -2.306 1.507 1.00 24.15 49 ASP C C 1
ATOM 2087 O O . ASP C 1 49 ? -53.701 -1.305 1.021 1.00 22.77 49 ASP C O 1
ATOM 2092 N N . VAL C 1 50 ? -55.335 -2.836 0.979 1.00 20.76 50 VAL C N 1
ATOM 2093 C CA . VAL C 1 50 ? -55.925 -2.266 -0.227 1.00 23.30 50 VAL C CA 1
ATOM 2094 C C . VAL C 1 50 ? -57.424 -2.051 -0.044 1.00 24.04 50 VAL C C 1
ATOM 2095 O O . VAL C 1 50 ? -58.103 -2.784 0.682 1.00 23.08 50 VAL C O 1
ATOM 2099 N N . ILE C 1 51 ? -57.936 -1.023 -0.720 1.00 23.28 51 ILE C N 1
ATOM 2100 C CA . ILE C 1 51 ? -59.366 -0.760 -0.817 1.00 24.26 51 ILE C CA 1
ATOM 2101 C C . ILE C 1 51 ? -59.665 -0.405 -2.267 1.00 24.95 51 ILE C C 1
ATOM 2102 O O . ILE C 1 51 ? -58.930 0.372 -2.890 1.00 22.26 51 ILE C O 1
ATOM 2107 N N . VAL C 1 52 ? -60.708 -1.012 -2.828 1.00 21.90 52 VAL C N 1
ATOM 2108 C CA . VAL C 1 52 ? -61.099 -0.755 -4.210 1.00 24.03 52 VAL C CA 1
ATOM 2109 C C . VAL C 1 52 ? -62.601 -0.505 -4.217 1.00 24.55 52 VAL C C 1
ATOM 2110 O O . VAL C 1 52 ? -63.371 -1.371 -3.790 1.00 23.50 52 VAL C O 1
ATOM 2114 N N . ALA C 1 53 ? -63.016 0.679 -4.683 1.00 23.39 53 ALA C N 1
ATOM 2115 C CA . ALA C 1 53 ? -64.441 1.028 -4.750 1.00 24.97 53 ALA C CA 1
ATOM 2116 C C . ALA C 1 53 ? -65.133 0.787 -3.406 1.00 27.50 53 ALA C C 1
ATOM 2117 O O . ALA C 1 53 ? -66.260 0.282 -3.332 1.00 28.44 53 ALA C O 1
ATOM 2119 N N . GLY C 1 54 ? -64.442 1.148 -2.327 1.00 23.72 54 GLY C N 1
ATOM 2120 C CA . GLY C 1 54 ? -64.985 1.051 -0.994 1.00 28.04 54 GLY C CA 1
ATOM 2121 C C . GLY C 1 54 ? -64.837 -0.300 -0.333 1.00 27.87 54 GLY C C 1
ATOM 2122 O O . GLY C 1 54 ? -65.139 -0.417 0.859 1.00 31.72 54 GLY C O 1
ATOM 2123 N N . GLU C 1 55 ? -64.387 -1.323 -1.060 1.00 28.89 55 GLU C N 1
ATOM 2124 C CA . GLU C 1 55 ? -64.263 -2.676 -0.525 1.00 29.07 55 GLU C CA 1
ATOM 2125 C C . GLU C 1 55 ? -62.830 -2.910 -0.060 1.00 26.37 55 GLU C C 1
ATOM 2126 O O . GLU C 1 55 ? -61.911 -2.987 -0.878 1.00 25.28 55 GLU C O 1
ATOM 2132 N N . VAL C 1 56 ? -62.639 -3.043 1.251 1.00 26.70 56 VAL C N 1
ATOM 2133 C CA . VAL C 1 56 ? -61.313 -3.339 1.777 1.00 26.30 56 VAL C CA 1
ATOM 2134 C C . VAL C 1 56 ? -60.965 -4.783 1.443 1.00 32.15 56 VAL C C 1
ATOM 2135 O O . VAL C 1 56 ? -61.784 -5.688 1.636 1.00 30.64 56 VAL C O 1
ATOM 2139 N N . GLY C 1 57 ? -59.761 -4.999 0.908 1.00 30.03 57 GLY C N 1
ATOM 2140 C CA . GLY C 1 57 ? -59.290 -6.334 0.595 1.00 31.55 57 GLY C CA 1
ATOM 2141 C C . GLY C 1 57 ? -59.534 -6.804 -0.824 1.00 32.32 57 GLY C C 1
ATOM 2142 O O . GLY C 1 57 ? -59.150 -7.935 -1.154 1.00 30.64 57 GLY C O 1
ATOM 2143 N N . ALA C 1 58 ? -60.166 -5.986 -1.667 1.00 30.20 58 ALA C N 1
ATOM 2144 C CA . ALA C 1 58 ? -60.387 -6.351 -3.061 1.00 30.14 58 ALA C CA 1
ATOM 2145 C C . ALA C 1 58 ? -59.064 -6.464 -3.804 1.00 32.22 58 ALA C C 1
ATOM 2146 O O . ALA C 1 58 ? -58.246 -5.543 -3.767 1.00 34.57 58 ALA C O 1
ATOM 2148 N N . ALA C 1 59 ? -58.876 -7.573 -4.514 1.00 31.42 59 ALA C N 1
ATOM 2149 C CA . ALA C 1 59 ? -57.662 -7.756 -5.297 1.00 32.82 59 ALA C CA 1
ATOM 2150 C C . ALA C 1 59 ? -57.519 -6.647 -6.333 1.00 29.00 59 ALA C C 1
ATOM 2151 O O . ALA C 1 59 ? -58.495 -6.221 -6.956 1.00 27.63 59 ALA C O 1
ATOM 2153 N N . MET C 1 60 ? -56.288 -6.176 -6.505 1.00 26.30 60 MET C N 1
ATOM 2154 C CA . MET C 1 60 ? -55.975 -5.167 -7.506 1.00 22.51 60 MET C CA 1
ATOM 2155 C C . MET C 1 60 ? -54.559 -5.401 -8.001 1.00 21.59 60 MET C C 1
ATOM 2156 O O . MET C 1 60 ? -53.746 -6.041 -7.334 1.00 24.28 60 MET C O 1
ATOM 2161 N N . ALA C 1 61 ? -54.269 -4.858 -9.180 1.00 23.28 61 ALA C N 1
ATOM 2162 C CA . ALA C 1 61 ? -52.899 -4.688 -9.633 1.00 25.31 61 ALA C CA 1
ATOM 2163 C C . ALA C 1 61 ? -52.786 -3.299 -10.242 1.00 22.40 61 ALA C C 1
ATOM 2164 O O . ALA C 1 61 ? -53.759 -2.769 -10.782 1.00 22.02 61 ALA C O 1
ATOM 2166 N N . LEU C 1 62 ? -51.601 -2.697 -10.115 1.00 20.65 62 LEU C N 1
ATOM 2167 C CA . LEU C 1 62 ? -51.381 -1.339 -10.594 1.00 22.31 62 LEU C CA 1
ATOM 2168 C C . LEU C 1 62 ? -50.012 -1.265 -11.243 1.00 21.61 62 LEU C C 1
ATOM 2169 O O . LEU C 1 62 ? -49.021 -1.716 -10.659 1.00 21.44 62 LEU C O 1
ATOM 2174 N N . VAL C 1 63 ? -49.957 -0.700 -12.441 1.00 19.02 63 VAL C N 1
ATOM 2175 C CA . VAL C 1 63 ? -48.701 -0.478 -13.145 1.00 21.74 63 VAL C CA 1
ATOM 2176 C C . VAL C 1 63 ? -48.555 1.018 -13.340 1.00 22.22 63 VAL C C 1
ATOM 2177 O O . VAL C 1 63 ? -49.288 1.617 -14.138 1.00 22.64 63 VAL C O 1
ATOM 2181 N N . ASN C 1 64 ? -47.602 1.619 -12.637 1.00 19.21 64 ASN C N 1
ATOM 2182 C CA . ASN C 1 64 ? -47.286 3.031 -12.813 1.00 23.27 64 ASN C CA 1
ATOM 2183 C C . ASN C 1 64 ? -46.079 3.159 -13.728 1.00 22.65 64 ASN C C 1
ATOM 2184 O O . ASN C 1 64 ? -45.059 2.498 -13.505 1.00 22.14 64 ASN C O 1
ATOM 2189 N N . VAL C 1 65 ? -46.198 4.007 -14.749 1.00 19.55 65 VAL C N 1
ATOM 2190 C CA . VAL C 1 65 ? -45.184 4.155 -15.786 1.00 20.45 65 VAL C CA 1
ATOM 2191 C C . VAL C 1 65 ? -44.742 5.613 -15.826 1.00 23.80 65 VAL C C 1
ATOM 2192 O O . VAL C 1 65 ? -45.537 6.496 -16.173 1.00 23.71 65 VAL C O 1
ATOM 2196 N N . ASP C 1 66 ? -43.479 5.863 -15.513 1.00 20.57 66 ASP C N 1
ATOM 2197 C CA . ASP C 1 66 ? -42.866 7.162 -15.765 1.00 21.29 66 ASP C CA 1
ATOM 2198 C C . ASP C 1 66 ? -42.093 7.049 -17.071 1.00 21.64 66 ASP C C 1
ATOM 2199 O O . ASP C 1 66 ? -41.142 6.262 -17.166 1.00 21.93 66 ASP C O 1
ATOM 2204 N N . LEU C 1 67 ? -42.518 7.799 -18.086 1.00 20.67 67 LEU C N 1
ATOM 2205 C CA . LEU C 1 67 ? -41.899 7.687 -19.403 1.00 18.90 67 LEU C CA 1
ATOM 2206 C C . LEU C 1 67 ? -41.720 9.071 -20.016 1.00 19.70 67 LEU C C 1
ATOM 2207 O O . LEU C 1 67 ? -42.461 10.013 -19.722 1.00 21.25 67 LEU C O 1
ATOM 2212 N N . ILE C 1 68 ? -40.703 9.183 -20.876 1.00 18.34 68 ILE C N 1
ATOM 2213 C CA . ILE C 1 68 ? -40.404 10.452 -21.531 1.00 20.63 68 ILE C CA 1
ATOM 2214 C C . ILE C 1 68 ? -41.601 10.922 -22.341 1.00 21.61 68 ILE C C 1
ATOM 2215 O O . ILE C 1 68 ? -42.230 10.142 -23.067 1.00 24.21 68 ILE C O 1
ATOM 2220 N N . ALA C 1 69 ? -41.911 12.212 -22.223 1.00 21.86 69 ALA C N 1
ATOM 2221 C CA . ALA C 1 69 ? -43.037 12.820 -22.909 1.00 27.14 69 ALA C CA 1
ATOM 2222 C C . ALA C 1 69 ? -42.877 12.714 -24.419 1.00 24.82 69 ALA C C 1
ATOM 2223 O O . ALA C 1 69 ? -41.772 12.573 -24.945 1.00 27.39 69 ALA C O 1
ATOM 2225 N N . GLY C 1 70 ? -44.003 12.819 -25.116 1.00 26.95 70 GLY C N 1
ATOM 2226 C CA . GLY C 1 70 ? -43.991 12.895 -26.568 1.00 29.33 70 GLY C CA 1
ATOM 2227 C C . GLY C 1 70 ? -44.584 11.705 -27.291 1.00 32.34 70 GLY C C 1
ATOM 2228 O O . GLY C 1 70 ? -44.757 11.784 -28.517 1.00 32.10 70 GLY C O 1
ATOM 2229 N N . ARG C 1 71 ? -44.883 10.589 -26.627 1.00 26.30 71 ARG C N 1
ATOM 2230 C CA . ARG C 1 71 ? -45.535 9.481 -27.316 1.00 29.58 71 ARG C CA 1
ATOM 2231 C C . ARG C 1 71 ? -46.930 9.896 -27.776 1.00 27.78 71 ARG C C 1
ATOM 2232 O O . ARG C 1 71 ? -47.644 10.612 -27.070 1.00 30.66 71 ARG C O 1
ATOM 2240 N N . THR C 1 72 ? -47.309 9.468 -28.980 1.00 26.74 72 THR C N 1
ATOM 2241 C CA . THR C 1 72 ? -48.644 9.772 -29.472 1.00 25.17 72 THR C CA 1
ATOM 2242 C C . THR C 1 72 ? -49.704 9.090 -28.613 1.00 27.71 72 THR C C 1
ATOM 2243 O O . THR C 1 72 ? -49.434 8.120 -27.904 1.00 25.88 72 THR C O 1
ATOM 2247 N N . VAL C 1 73 ? -50.933 9.613 -28.694 1.00 27.83 73 VAL C N 1
ATOM 2248 C CA . VAL C 1 73 ? -52.069 8.969 -28.028 1.00 25.41 73 VAL C CA 1
ATOM 2249 C C . VAL C 1 73 ? -52.200 7.520 -28.481 1.00 26.70 73 VAL C C 1
ATOM 2250 O O . VAL C 1 73 ? -52.505 6.620 -27.684 1.00 26.58 73 VAL C O 1
ATOM 2254 N N . GLU C 1 74 ? -51.971 7.275 -29.772 1.00 23.26 74 GLU C N 1
ATOM 2255 C CA . GLU C 1 74 ? -52.041 5.925 -30.316 1.00 25.34 74 GLU C CA 1
ATOM 2256 C C . GLU C 1 74 ? -51.010 5.000 -29.662 1.00 25.00 74 GLU C C 1
ATOM 2257 O O . GLU C 1 74 ? -51.333 3.863 -29.294 1.00 24.57 74 GLU C O 1
ATOM 2263 N N . LEU C 1 75 ? -49.771 5.472 -29.491 1.00 25.13 75 LEU C N 1
ATOM 2264 C CA . LEU C 1 75 ? -48.763 4.639 -28.834 1.00 25.73 75 LEU C CA 1
ATOM 2265 C C . LEU C 1 75 ? -49.116 4.396 -27.375 1.00 22.50 75 LEU C C 1
ATOM 2266 O O . LEU C 1 75 ? -48.903 3.295 -26.850 1.00 23.39 75 LEU C O 1
ATOM 2271 N N . LYS C 1 76 ? -49.632 5.423 -26.698 1.00 23.30 76 LYS C N 1
ATOM 2272 C CA . LYS C 1 76 ? -50.017 5.273 -25.298 1.00 21.91 76 LYS C CA 1
ATOM 2273 C C . LYS C 1 76 ? -51.133 4.250 -25.147 1.00 22.70 76 LYS C C 1
ATOM 2274 O O . LYS C 1 76 ? -51.128 3.450 -24.212 1.00 21.23 76 LYS C O 1
ATOM 2280 N N . ALA C 1 77 ? -52.096 4.252 -26.070 1.00 23.36 77 ALA C N 1
ATOM 2281 C CA . ALA C 1 77 ? -53.160 3.258 -26.020 1.00 24.04 77 ALA C CA 1
ATOM 2282 C C . ALA C 1 77 ? -52.607 1.847 -26.187 1.00 22.77 77 ALA C C 1
ATOM 2283 O O . ALA C 1 77 ? -53.016 0.929 -25.471 1.00 25.53 77 ALA C O 1
ATOM 2285 N N . ALA C 1 78 ? -51.670 1.655 -27.120 1.00 23.86 78 ALA C N 1
ATOM 2286 C CA . ALA C 1 78 ? -51.051 0.343 -27.284 1.00 28.70 78 ALA C CA 1
ATOM 2287 C C . ALA C 1 78 ? -50.283 -0.057 -26.036 1.00 23.54 78 ALA C C 1
ATOM 2288 O O . ALA C 1 78 ? -50.304 -1.225 -25.626 1.00 24.62 78 ALA C O 1
ATOM 2290 N N . LEU C 1 79 ? -49.598 0.902 -25.418 1.00 21.08 79 LEU C N 1
ATOM 2291 C CA . LEU C 1 79 ? -48.819 0.600 -24.224 1.00 22.53 79 LEU C CA 1
ATOM 2292 C C . LEU C 1 79 ? -49.730 0.212 -23.067 1.00 23.45 79 LEU C C 1
ATOM 2293 O O . LEU C 1 79 ? -49.498 -0.796 -22.386 1.00 23.61 79 LEU C O 1
ATOM 2298 N N . ILE C 1 80 ? -50.776 1.001 -22.836 1.00 20.91 80 ILE C N 1
ATOM 2299 C CA . ILE C 1 80 ? -51.709 0.705 -21.753 1.00 22.16 80 ILE C CA 1
ATOM 2300 C C . ILE C 1 80 ? -52.321 -0.677 -21.948 1.00 22.81 80 ILE C C 1
ATOM 2301 O O . ILE C 1 80 ? -52.397 -1.483 -21.010 1.00 23.93 80 ILE C O 1
ATOM 2306 N N . LEU C 1 81 ? -52.745 -0.983 -23.175 1.00 22.20 81 LEU C N 1
ATOM 2307 C CA . LEU C 1 81 ? -53.361 -2.281 -23.428 1.00 24.71 81 LEU C CA 1
ATOM 2308 C C . LEU C 1 81 ? -52.359 -3.412 -23.235 1.00 25.03 81 LEU C C 1
ATOM 2309 O O . LEU C 1 81 ? -52.675 -4.424 -22.601 1.00 26.15 81 LEU C O 1
ATOM 2314 N N . ALA C 1 82 ? -51.134 -3.239 -23.742 1.00 22.72 82 ALA C N 1
ATOM 2315 C CA . ALA C 1 82 ? -50.135 -4.296 -23.661 1.00 22.56 82 ALA C CA 1
ATOM 2316 C C . ALA C 1 82 ? -49.733 -4.575 -22.218 1.00 25.11 82 ALA C C 1
ATOM 2317 O O . ALA C 1 82 ? -49.512 -5.733 -21.851 1.00 25.13 82 ALA C O 1
ATOM 2319 N N . LEU C 1 83 ? -49.629 -3.527 -21.388 1.00 21.40 83 LEU C N 1
ATOM 2320 C CA . LEU C 1 83 ? -49.273 -3.739 -19.987 1.00 22.47 83 LEU C CA 1
ATOM 2321 C C . LEU C 1 83 ? -50.407 -4.419 -19.230 1.00 25.32 83 LEU C C 1
ATOM 2322 O O . LEU C 1 83 ? -50.161 -5.290 -18.384 1.00 26.53 83 LEU C O 1
ATOM 2327 N N . ASN C 1 84 ? -51.651 -4.020 -19.505 1.00 24.60 84 ASN C N 1
ATOM 2328 C CA . ASN C 1 84 ? -52.790 -4.667 -18.859 1.00 28.66 84 ASN C CA 1
ATOM 2329 C C . ASN C 1 84 ? -52.821 -6.153 -19.203 1.00 29.21 84 ASN C C 1
ATOM 2330 O O . ASN C 1 84 ? -52.990 -7.011 -18.327 1.00 29.88 84 ASN C O 1
ATOM 2335 N N . GLN C 1 85 ? -52.624 -6.481 -20.480 1.00 27.06 85 GLN C N 1
ATOM 2336 C CA . GLN C 1 85 ? -52.604 -7.886 -20.869 1.00 28.84 85 GLN C CA 1
ATOM 2337 C C . GLN C 1 85 ? -51.420 -8.626 -20.255 1.00 27.98 85 GLN C C 1
ATOM 2338 O O . GLN C 1 85 ? -51.551 -9.798 -19.892 1.00 28.72 85 GLN C O 1
ATOM 2344 N N . ALA C 1 86 ? -50.271 -7.961 -20.101 1.00 24.79 86 ALA C N 1
ATOM 2345 C CA . ALA C 1 86 ? -49.132 -8.623 -19.473 1.00 27.66 86 ALA C CA 1
ATOM 2346 C C . ALA C 1 86 ? -49.441 -8.996 -18.029 1.00 28.36 86 ALA C C 1
ATOM 2347 O O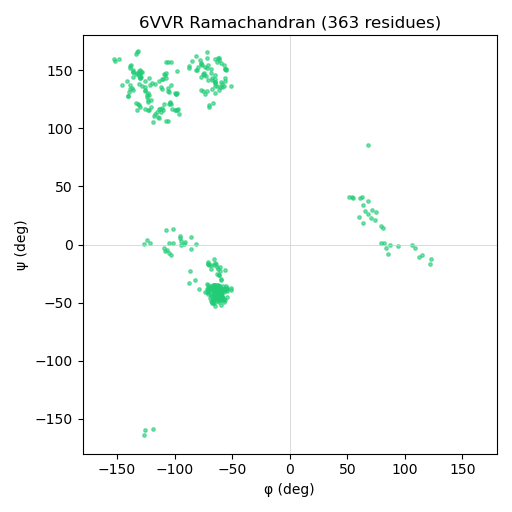 . ALA C 1 86 ? -49.071 -10.081 -17.571 1.00 26.47 86 ALA C O 1
ATOM 2349 N N . VAL C 1 87 ? -50.098 -8.101 -17.285 1.00 23.63 87 VAL C N 1
ATOM 2350 C CA . VAL C 1 87 ? -50.483 -8.432 -15.917 1.00 23.12 87 VAL C CA 1
ATOM 2351 C C . VAL C 1 87 ? -51.522 -9.545 -15.922 1.00 27.01 87 VAL C C 1
ATOM 2352 O O . VAL C 1 87 ? -51.388 -10.549 -15.216 1.00 26.95 87 VAL C O 1
ATOM 2356 N N . SER C 1 88 ? -52.573 -9.375 -16.724 1.00 24.02 88 SER C N 1
ATOM 2357 C CA . SER C 1 88 ? -53.678 -10.325 -16.733 1.00 29.14 88 SER C CA 1
ATOM 2358 C C . SER C 1 88 ? -53.192 -11.734 -17.046 1.00 31.02 88 SER C C 1
ATOM 2359 O O . SER C 1 88 ? -53.548 -12.696 -16.351 1.00 30.54 88 SER C O 1
ATOM 2362 N N . ALA C 1 89 ? -52.353 -11.868 -18.078 1.00 27.38 89 ALA C N 1
ATOM 2363 C CA . ALA C 1 89 ? -51.880 -13.191 -18.482 1.00 30.37 89 ALA C CA 1
ATOM 2364 C C . ALA C 1 89 ? -50.895 -13.770 -17.475 1.00 31.59 89 ALA C C 1
ATOM 2365 O O . ALA C 1 89 ? -50.946 -14.970 -17.170 1.00 31.38 89 ALA C O 1
ATOM 2367 N N . SER C 1 90 ? -49.988 -12.938 -16.948 1.00 26.72 90 SER C N 1
ATOM 2368 C CA . SER C 1 90 ? -48.938 -13.452 -16.076 1.00 26.50 90 SER C CA 1
ATOM 2369 C C . SER C 1 90 ? -49.488 -13.885 -14.727 1.00 28.28 90 SER C C 1
ATOM 2370 O O . SER C 1 90 ? -48.982 -14.838 -14.127 1.00 28.66 90 SER C O 1
ATOM 2373 N N . LEU C 1 91 ? -50.492 -13.184 -14.214 1.00 24.71 91 LEU C N 1
ATOM 2374 C CA . LEU C 1 91 ? -50.970 -13.410 -12.856 1.00 27.35 91 LEU C CA 1
ATOM 2375 C C . LEU C 1 91 ? -52.310 -14.124 -12.806 1.00 30.30 91 LEU C C 1
ATOM 2376 O O . LEU C 1 91 ? -52.782 -14.447 -11.710 1.00 32.73 91 LEU C O 1
ATOM 2381 N N . GLY C 1 92 ? -52.935 -14.378 -13.949 1.00 30.61 92 GLY C N 1
ATOM 2382 C CA . GLY C 1 92 ? -54.246 -15.009 -13.948 1.00 35.42 92 GLY C CA 1
ATOM 2383 C C . GLY C 1 92 ? -55.330 -14.125 -13.375 1.00 36.66 92 GLY C C 1
ATOM 2384 O O . GLY C 1 92 ? -56.219 -14.615 -12.666 1.00 38.42 92 GLY C O 1
ATOM 2385 N N . MET C 1 93 ? -55.264 -12.827 -13.652 1.00 34.08 93 MET C N 1
ATOM 2386 C CA . MET C 1 93 ? -56.228 -11.842 -13.186 1.00 33.71 93 MET C CA 1
ATOM 2387 C C . MET C 1 93 ? -57.151 -11.398 -14.310 1.00 33.92 93 MET C C 1
ATOM 2388 O O . MET C 1 93 ? -56.802 -11.451 -15.493 1.00 35.34 93 MET C O 1
ATOM 2393 N N . ASP C 1 94 ? -58.323 -10.899 -13.916 1.00 33.04 94 ASP C N 1
ATOM 2394 C CA . ASP C 1 94 ? -59.200 -10.208 -14.850 1.00 34.91 94 ASP C CA 1
ATOM 2395 C C . ASP C 1 94 ? -58.678 -8.800 -15.097 1.00 33.30 94 ASP C C 1
ATOM 2396 O O . ASP C 1 94 ? -58.337 -8.075 -14.149 1.00 30.03 94 ASP C O 1
ATOM 2401 N N . GLY C 1 95 ? -58.624 -8.415 -16.376 1.00 32.10 95 GLY C N 1
ATOM 2402 C CA . GLY C 1 95 ? -58.189 -7.084 -16.750 1.00 29.08 95 GLY C CA 1
ATOM 2403 C C . GLY C 1 95 ? -58.977 -5.965 -16.099 1.00 33.33 95 GLY C C 1
ATOM 2404 O O . GLY C 1 95 ? -58.479 -4.841 -15.997 1.00 32.17 95 GLY C O 1
ATOM 2405 N N . LYS C 1 96 ? -60.202 -6.246 -15.644 1.00 31.88 96 LYS C N 1
ATOM 2406 C CA . LYS C 1 96 ? -60.968 -5.214 -14.961 1.00 29.49 96 LYS C CA 1
ATOM 2407 C C . LYS C 1 96 ? -60.396 -4.872 -13.592 1.00 28.18 96 LYS C C 1
ATOM 2408 O O . LYS C 1 96 ? -60.705 -3.803 -13.052 1.00 32.03 96 LYS C O 1
ATOM 2414 N N . ASP C 1 97 ? -59.555 -5.735 -13.034 1.00 25.00 97 ASP C N 1
ATOM 2415 C CA . ASP C 1 97 ? -58.934 -5.505 -11.739 1.00 28.66 97 ASP C CA 1
ATOM 2416 C C . ASP C 1 97 ? -57.556 -4.871 -11.854 1.00 27.99 97 ASP C C 1
ATOM 2417 O O . ASP C 1 97 ? -56.894 -4.666 -10.830 1.00 25.57 97 ASP C O 1
ATOM 2422 N N . VAL C 1 98 ? -57.120 -4.545 -13.069 1.00 23.91 98 VAL C N 1
ATOM 2423 C CA . VAL C 1 98 ? -55.797 -3.987 -13.326 1.00 25.71 98 VAL C CA 1
ATOM 2424 C C . VAL C 1 98 ? -55.946 -2.527 -13.739 1.00 23.78 98 VAL C C 1
ATOM 2425 O O . VAL C 1 98 ? -56.886 -2.167 -14.462 1.00 24.82 98 VAL C O 1
ATOM 2429 N N . ARG C 1 99 ? -55.020 -1.683 -13.284 1.00 21.11 99 ARG C N 1
ATOM 2430 C CA . ARG C 1 99 ? -54.970 -0.295 -13.727 1.00 20.57 99 ARG C CA 1
ATOM 2431 C C . ARG C 1 99 ? -53.552 0.045 -14.154 1.00 22.49 99 ARG C C 1
ATOM 2432 O O . ARG C 1 99 ? -52.582 -0.429 -13.561 1.00 20.26 99 ARG C O 1
ATOM 2440 N N . VAL C 1 100 ? -53.449 0.864 -15.195 1.00 21.34 100 VAL C N 1
ATOM 2441 C CA . VAL C 1 100 ? -52.182 1.350 -15.729 1.00 22.15 100 VAL C CA 1
ATOM 2442 C C . VAL C 1 100 ? -52.229 2.869 -15.701 1.00 20.96 100 VAL C C 1
ATOM 2443 O O . VAL C 1 100 ? -53.207 3.464 -16.161 1.00 22.77 100 VAL C O 1
ATOM 2447 N N . VAL C 1 101 ? -51.188 3.499 -15.165 1.00 20.32 101 VAL C N 1
ATOM 2448 C CA . VAL C 1 101 ? -51.096 4.955 -15.153 1.00 19.93 101 VAL C CA 1
ATOM 2449 C C . VAL C 1 101 ? -49.801 5.353 -15.841 1.00 20.47 101 VAL C C 1
ATOM 2450 O O . VAL C 1 101 ? -48.716 4.942 -15.413 1.00 20.05 101 VAL C O 1
ATOM 2454 N N . LEU C 1 102 ? -49.911 6.172 -16.885 1.00 20.07 102 LEU C N 1
ATOM 2455 C CA . LEU C 1 102 ? -48.747 6.731 -17.561 1.00 22.14 102 LEU C CA 1
ATOM 2456 C C . LEU C 1 102 ? -48.523 8.156 -17.078 1.00 22.68 102 LEU C C 1
ATOM 2457 O O . LEU C 1 102 ? -49.451 8.966 -17.098 1.00 22.99 102 LEU C O 1
ATOM 2462 N N . ARG C 1 103 ? -47.291 8.469 -16.685 1.00 20.31 103 ARG C N 1
ATOM 2463 C CA . ARG C 1 103 ? -46.899 9.823 -16.298 1.00 22.54 103 ARG C CA 1
ATOM 2464 C C . ARG C 1 103 ? -45.885 10.343 -17.314 1.00 22.36 103 ARG C C 1
ATOM 2465 O O . ARG C 1 103 ? -44.745 9.866 -17.361 1.00 19.27 103 ARG C O 1
ATOM 2473 N N . ASP C 1 104 ? -46.306 11.310 -18.130 1.00 22.16 104 ASP C N 1
ATOM 2474 C CA . ASP C 1 104 ? -45.416 11.941 -19.100 1.00 21.73 104 ASP C CA 1
ATOM 2475 C C . ASP C 1 104 ? -44.392 12.802 -18.367 1.00 22.57 104 ASP C C 1
ATOM 2476 O O . ASP C 1 104 ? -44.757 13.748 -17.659 1.00 23.41 104 ASP C O 1
ATOM 2481 N N . ILE C 1 105 ? -43.116 12.492 -18.549 1.00 20.53 105 ILE C N 1
ATOM 2482 C CA . ILE C 1 105 ? -42.017 13.212 -17.913 1.00 21.43 105 ILE C CA 1
ATOM 2483 C C . ILE C 1 105 ? -41.268 13.970 -19.003 1.00 21.01 105 ILE C C 1
ATOM 2484 O O . ILE C 1 105 ? -40.714 13.334 -19.907 1.00 20.69 105 ILE C O 1
ATOM 2489 N N . PRO C 1 106 ? -41.218 15.306 -18.967 1.00 23.51 106 PRO C N 1
ATOM 2490 C CA . PRO C 1 106 ? -40.443 16.031 -19.985 1.00 22.47 106 PRO C CA 1
ATOM 2491 C C . PRO C 1 106 ? -38.994 15.575 -19.988 1.00 21.28 106 PRO C C 1
ATOM 2492 O O . PRO C 1 106 ? -38.470 15.105 -18.981 1.00 20.80 106 PRO C O 1
ATOM 2496 N N . LYS C 1 107 ? -38.343 15.725 -21.145 1.00 22.07 107 LYS C N 1
ATOM 2497 C CA . LYS C 1 107 ? -36.955 15.281 -21.258 1.00 24.05 107 LYS C CA 1
ATOM 2498 C C . LYS C 1 107 ? -36.039 16.016 -20.290 1.00 23.10 107 LYS C C 1
ATOM 2499 O O . LYS C 1 107 ? -34.987 15.491 -19.913 1.00 21.45 107 LYS C O 1
ATOM 2505 N N . THR C 1 108 ? -36.404 17.236 -19.897 1.00 22.46 108 THR C N 1
ATOM 2506 C CA . THR C 1 108 ? -35.628 17.963 -18.904 1.00 23.33 108 THR C CA 1
ATOM 2507 C C . THR C 1 108 ? -35.773 17.374 -17.511 1.00 21.48 108 THR C C 1
ATOM 2508 O O . THR C 1 108 ? -34.971 17.702 -16.631 1.00 21.96 108 THR C O 1
ATOM 2512 N N . ASP C 1 109 ? -36.789 16.547 -17.288 1.00 18.61 109 ASP C N 1
ATOM 2513 C CA . ASP C 1 109 ? -37.141 16.091 -15.949 1.00 22.40 109 ASP C CA 1
ATOM 2514 C C . ASP C 1 109 ? -36.800 14.626 -15.715 1.00 23.27 109 ASP C C 1
ATOM 2515 O O . ASP C 1 109 ? -36.959 14.143 -14.589 1.00 21.77 109 ASP C O 1
ATOM 2520 N N . MET C 1 110 ? -36.349 13.917 -16.746 1.00 22.82 110 MET C N 1
ATOM 2521 C CA . MET C 1 110 ? -36.056 12.492 -16.663 1.00 22.47 110 MET C CA 1
ATOM 2522 C C . MET C 1 110 ? -34.546 12.289 -16.623 1.00 24.32 110 MET C C 1
ATOM 2523 O O . MET C 1 110 ? -33.836 12.697 -17.550 1.00 24.96 110 MET C O 1
ATOM 2528 N N . GLY C 1 111 ? -34.055 11.662 -15.556 1.00 22.28 111 GLY C N 1
ATOM 2529 C CA . GLY C 1 111 ? -32.646 11.337 -15.479 1.00 22.92 111 GLY C CA 1
ATOM 2530 C C . GLY C 1 111 ? -32.318 10.080 -16.264 1.00 24.81 111 GLY C C 1
ATOM 2531 O O . GLY C 1 111 ? -33.149 9.192 -16.447 1.00 26.08 111 GLY C O 1
ATOM 2532 N N . VAL C 1 112 ? -31.090 10.034 -16.773 1.00 22.65 112 VAL C N 1
ATOM 2533 C CA . VAL C 1 112 ? -30.576 8.828 -17.401 1.00 23.23 112 VAL C CA 1
ATOM 2534 C C . VAL C 1 112 ? -29.255 8.485 -16.724 1.00 25.65 112 VAL C C 1
ATOM 2535 O O . VAL C 1 112 ? -28.955 8.997 -15.639 1.00 22.88 112 VAL C O 1
ATOM 2539 N N . ALA C 1 113 ? -28.460 7.624 -17.353 1.00 27.58 113 ALA C N 1
ATOM 2540 C CA . ALA C 1 113 ? -27.206 7.180 -16.752 1.00 25.36 113 ALA C CA 1
ATOM 2541 C C . ALA C 1 113 ? -26.356 8.356 -16.282 1.00 26.77 113 ALA C C 1
ATOM 2542 O O . ALA C 1 113 ? -26.245 9.380 -16.961 1.00 25.72 113 ALA C O 1
ATOM 2544 N N . ASN C 1 114 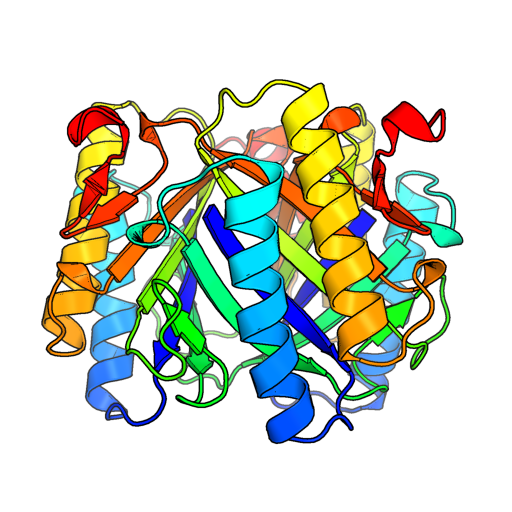? -25.792 8.213 -15.081 1.00 25.49 114 ASN C N 1
ATOM 2545 C CA . ASN C 1 114 ? -24.850 9.165 -14.488 1.00 24.71 114 ASN C CA 1
ATOM 2546 C C . ASN C 1 114 ? -25.472 10.533 -14.220 1.00 26.07 114 ASN C C 1
ATOM 2547 O O . ASN C 1 114 ? -24.753 11.522 -14.038 1.00 26.81 114 ASN C O 1
ATOM 2552 N N . GLY C 1 115 ? -26.796 10.622 -14.181 1.00 23.99 115 GLY C N 1
ATOM 2553 C CA . GLY C 1 115 ? -27.420 11.836 -13.705 1.00 24.55 115 GLY C CA 1
ATOM 2554 C C . GLY C 1 115 ? -27.506 12.957 -14.708 1.00 21.83 115 GLY C C 1
ATOM 2555 O O . GLY C 1 115 ? -27.755 14.102 -14.314 1.00 26.01 115 GLY C O 1
ATOM 2556 N N . LEU C 1 116 ? -27.293 12.671 -15.984 1.00 20.94 116 LEU C N 1
ATOM 2557 C CA . LEU C 1 116 ? -27.697 13.590 -17.035 1.00 23.06 116 LEU C CA 1
ATOM 2558 C C . LEU C 1 116 ? -29.189 13.434 -17.298 1.00 23.77 116 LEU C C 1
ATOM 2559 O O . LEU C 1 116 ? -29.766 12.361 -17.075 1.00 23.67 116 LEU C O 1
ATOM 2564 N N . SER C 1 117 ? -29.816 14.510 -17.777 1.00 24.05 117 SER C N 1
ATOM 2565 C CA . SER C 1 117 ? -31.211 14.420 -18.191 1.00 22.39 117 SER C CA 1
ATOM 2566 C C . SER C 1 117 ? -31.305 13.761 -19.564 1.00 22.02 117 SER C C 1
ATOM 2567 O O . SER C 1 117 ? -30.338 13.721 -20.320 1.00 22.63 117 SER C O 1
ATOM 2570 N N . ALA C 1 118 ? -32.490 13.225 -19.876 1.00 22.16 118 ALA C N 1
ATOM 2571 C CA . ALA C 1 118 ? -32.724 12.691 -21.217 1.00 21.48 118 ALA C CA 1
ATOM 2572 C C . ALA C 1 118 ? -32.460 13.739 -22.294 1.00 24.89 118 ALA C C 1
ATOM 2573 O O . ALA C 1 118 ? -31.943 13.411 -23.369 1.00 23.14 118 ALA C O 1
ATOM 2575 N N . MET C 1 119 ? -32.826 14.997 -22.034 1.00 22.14 119 MET C N 1
ATOM 2576 C CA . MET C 1 119 ? -32.529 16.060 -22.985 1.00 24.97 119 MET C CA 1
ATOM 2577 C C . MET C 1 119 ? -31.025 16.270 -23.118 1.00 25.92 119 MET C C 1
ATOM 2578 O O . MET C 1 119 ? -30.507 16.388 -24.234 1.00 24.07 119 MET C O 1
ATOM 2583 N N . ALA C 1 120 ? -30.311 16.307 -21.990 1.00 23.83 120 ALA C N 1
ATOM 2584 C CA . ALA C 1 120 ? -28.853 16.435 -22.020 1.00 23.95 120 ALA C CA 1
ATOM 2585 C C . ALA C 1 120 ? -28.207 15.358 -22.880 1.00 25.96 120 ALA C C 1
ATOM 2586 O O . ALA C 1 120 ? -27.245 15.626 -23.612 1.00 24.34 120 ALA C O 1
ATOM 2588 N N . ALA C 1 121 ? -28.718 14.135 -22.804 1.00 23.05 121 ALA C N 1
ATOM 2589 C CA . ALA C 1 121 ? -28.124 13.010 -23.510 1.00 25.07 121 ALA C CA 1
ATOM 2590 C C . ALA C 1 121 ? -28.616 12.899 -24.943 1.00 28.46 121 ALA C C 1
ATOM 2591 O O . ALA C 1 121 ? -28.299 11.911 -25.613 1.00 32.82 121 ALA C O 1
ATOM 2593 N N . GLY C 1 122 ? -29.393 13.874 -25.410 1.00 27.32 122 GLY C N 1
ATOM 2594 C CA . GLY C 1 122 ? -29.837 13.896 -26.791 1.00 31.00 122 GLY C CA 1
ATOM 2595 C C . GLY C 1 122 ? -30.931 12.911 -27.145 1.00 34.93 122 GLY C C 1
ATOM 2596 O O . GLY C 1 122 ? -31.013 12.487 -28.303 1.00 31.95 122 GLY C O 1
ATOM 2597 N N . ARG C 1 123 ? -31.784 12.538 -26.190 1.00 32.61 123 ARG C N 1
ATOM 2598 C CA . ARG C 1 123 ? -32.912 11.660 -26.505 1.00 33.20 123 ARG C CA 1
ATOM 2599 C C . ARG C 1 123 ? -34.031 12.474 -27.159 1.00 34.45 123 ARG C C 1
ATOM 2600 O O . ARG C 1 123 ? -34.001 13.713 -27.138 1.00 32.86 123 ARG C O 1
#

Radius of gyration: 18.84 Å; Cα contacts (8 Å, |Δi|>4): 941; chains: 3; bounding box: 47×49×46 Å

InterPro domains:
  IPR004370 4-oxalocrotonate tautomerase-like domain [PF01361] (2-57)
  IPR004370 4-oxalocrotonate tautomerase-like domain [PF01361] (63-114)
  IPR014347 Tautomerase/MIF superfamily [G3DSA:3.30.429.10] (2-62)
  IPR014347 Tautomerase/MIF superfamily [G3DSA:3.30.429.10] (63-124)
  IPR014347 Tautomerase/MIF superfamily [SSF55331] (2-120)

Sequence (369 aa):
PLLNVHIMQGHTPAAKTALLKALSDAVVQSIGAPLASVRAILQEYAAADVIVAGEVGAAMALVNVDLIAGRTVELKAALILALNQAVSASLGMDGKDVRVVLRDIPKTDMGVANGLSAMAAGRPLLNVHIMQGHTPAAKTALLKALSDAVVQSIGAPLASVRAILQEYAAADVIVAGEVGAAMALVNVDLIAGRTVELKAALILALNQAVSASLGMDGKDVRVVLRDIPKTDMGVANGLSAMAAGRPLLNVHIMQGHTPAAKTALLKALSDAVVQSIGAPLASVRAILQEYAAADVIVAGEVGAAMALVNVDLIAGRTVELKAALILALNQAVSASLGMDGKDVRVVLRDIPKTDMGVANGLSAMAAGR

Nearest PDB structures (foldseek):
  6vvr-assembly1_C  TM=1.005E+00  e=1.225E-25  Bordetella trematum
  5unq-assembly2_B  TM=9.744E-01  e=5.473E-16  Pusillimonas sp. T7-7
  5unq-assembly2_D  TM=9.745E-01  e=1.480E-15  Pusillimonas sp. T7-7
  6vvw-assembly3_C  TM=9.708E-01  e=7.411E-14  Advenella mimigardefordensis DPN7
  8ukm-assembly1_B  TM=9.614E-01  e=5.793E-13  synthetic construct

Secondary structure (DSSP, 8-state):
-EEEEEEETT--HHHHHHHHHHHHHHHHHHH---GGG-EEEEEEE-GGGEEETTEET---EEEEEEEES---HHHHHHHHHHHHHHHHHHHT--GGGEEEEEEEE-TTTBB-GGG-BTTTTT-/-EEEEEEETT--HHHHHHHHHHHHHHHHHHH---GGG-EEEEEEE-GGGEEETTEET---EEEEEEEETT--HHHHHHHHHHHHHHHHHHHT--GGGEEEEEEEE-TTTBB-GGG-BHHHHT-/-EEEEEEETT--HHHHHHHHHHHHHHHHHHH---GGG-EEEEEEE-GGGEEETTEET---EEEEEEEETT--HHHHHHHHHHHHHHHHHHHT--GGGEEEEEEEE-TTTBB-GGG-BTTTTT-

Solvent-accessible surface area: 13351 Å² total; per-residue (Å²): 11,12,4,16,1,11,0,23,106,75,53,83,95,77,28,25,42,50,0,0,112,34,0,4,82,12,0,38,133,21,18,60,5,94,87,70,30,0,21,0,6,2,28,66,8,33,52,63,28,0,1,16,36,31,109,42,31,19,54,4,1,12,0,3,0,1,0,30,33,73,54,81,78,139,66,17,42,36,0,0,70,25,0,1,103,13,0,22,86,30,14,75,35,75,11,110,30,0,30,0,0,0,14,49,5,65,86,31,3,7,2,9,34,83,2,92,8,0,95,62,44,67,130,12,14,4,15,1,18,0,23,116,74,50,80,107,77,19,36,46,46,0,0,106,28,0,2,85,11,0,40,148,18,17,59,3,91,84,74,28,0,22,0,5,2,32,64,7,30,54,55,28,0,1,15,37,33,114,47,29,29,55,4,1,12,0,4,0,1,0,30,32,67,56,80,75,140,67,16,47,40,0,0,71,26,0,3,100,10,0,30,86,22,14,72,29,76,8,111,32,0,29,0,0,0,15,51,5,58,72,24,2,8,1,7,31,80,2,85,4,0,100,62,53,56,151,10,11,4,14,0,10,0,21,109,77,51,80,104,76,22,32,47,48,0,0,103,32,0,2,77,12,0,46,146,21,17,61,5,90,90,70,32,0,19,0,4,4,15,60,6,31,53,66,30,0,2,17,30,26,115,54,29,34,57,4,1,11,0,3,0,1,0,34,37,69,52,81,72,141,61,15,43,41,0,0,69,25,0,5,101,10,0,30,88,22,14,73,28,90,8,117,32,0,29,1,0,0,15,51,5,63,80,25,1,9,1,9,33,85,2,89,7,0,98,62,43,67,135

Organism: NCBI:txid123899

B-factor: mean 27.47, std 6.91, range [12.62, 65.69]